Protein AF-A0A8X6LU11-F1 (afdb_monomer_lite)

InterPro domains:
  IPR003406 Glycosyl transferase, family 14 [PF02485] (5-145)
  IPR043538 Xylosyltransferase [PTHR46025] (2-146)

Structure (mmCIF, N/CA/C/O backbone):
data_AF-A0A8X6LU11-F1
#
_entry.id   AF-A0A8X6LU11-F1
#
loop_
_atom_site.group_PDB
_atom_site.id
_atom_site.type_symbol
_atom_site.label_atom_id
_atom_site.label_alt_id
_atom_site.label_comp_id
_atom_site.label_asym_id
_atom_site.label_entity_id
_atom_site.label_seq_id
_atom_site.pdbx_PDB_ins_code
_atom_site.Cartn_x
_atom_site.Cartn_y
_atom_site.Cartn_z
_atom_site.occupancy
_atom_site.B_iso_or_equiv
_atom_site.auth_seq_id
_atom_site.auth_comp_id
_atom_site.auth_asym_id
_atom_site.auth_atom_id
_atom_site.pdbx_PDB_model_num
ATOM 1 N N . GLY A 1 1 ? -22.392 -18.968 15.075 1.00 89.00 1 GLY A N 1
ATOM 2 C CA . GLY A 1 1 ? -21.459 -18.798 13.946 1.00 89.00 1 GLY A CA 1
ATOM 3 C C . GLY A 1 1 ? -21.947 -19.517 12.700 1.00 89.00 1 GLY A C 1
ATOM 4 O O . GLY A 1 1 ? -23.020 -19.212 12.202 1.00 89.00 1 GLY A O 1
ATOM 5 N N . PHE A 1 2 ? -21.186 -20.491 12.192 1.00 94.75 2 PHE A N 1
ATOM 6 C CA . PHE A 1 2 ? -21.523 -21.185 10.939 1.00 94.75 2 PHE A CA 1
ATOM 7 C C . PHE A 1 2 ? -22.876 -21.914 10.957 1.00 94.75 2 PHE A C 1
ATOM 9 O O . PHE A 1 2 ? -23.578 -21.910 9.951 1.00 94.75 2 PHE A O 1
ATOM 16 N N . GLU A 1 3 ? -23.263 -22.514 12.086 1.00 95.19 3 GLU A N 1
ATOM 17 C CA . GLU A 1 3 ? -24.554 -23.204 12.217 1.00 95.19 3 GLU A CA 1
ATOM 18 C C . GLU A 1 3 ? -25.730 -22.235 12.067 1.00 95.19 3 GLU A C 1
ATOM 20 O O . GLU A 1 3 ? -26.660 -22.491 11.309 1.00 95.19 3 GLU A O 1
ATOM 25 N N . GLU A 1 4 ? -25.641 -21.070 12.708 1.00 94.62 4 GLU A N 1
ATOM 26 C CA . GLU A 1 4 ? -26.616 -19.992 12.544 1.00 94.62 4 GLU A CA 1
ATOM 27 C C . GLU A 1 4 ? -26.661 -19.519 11.090 1.00 94.62 4 GLU A C 1
ATOM 29 O O . GLU A 1 4 ? -27.741 -19.433 10.515 1.00 94.62 4 GLU A O 1
ATOM 34 N N . LEU A 1 5 ? -25.503 -19.293 10.454 1.00 94.94 5 LEU A N 1
ATOM 35 C CA . LEU A 1 5 ? -25.444 -18.897 9.043 1.00 94.94 5 LEU A CA 1
ATOM 36 C C . LEU A 1 5 ? -26.115 -19.923 8.126 1.00 94.94 5 LEU A C 1
ATOM 38 O O . LEU A 1 5 ? -26.804 -19.530 7.191 1.00 94.94 5 LEU A O 1
ATOM 42 N N . LEU A 1 6 ? -25.965 -21.226 8.374 1.00 95.50 6 LEU A N 1
ATOM 43 C CA . LEU A 1 6 ? -26.664 -22.249 7.587 1.00 95.50 6 LEU A CA 1
ATOM 44 C C . LEU A 1 6 ? -28.190 -22.166 7.730 1.00 95.50 6 LEU A C 1
ATOM 46 O O . LEU A 1 6 ? -28.897 -22.498 6.777 1.00 95.50 6 LEU A O 1
ATOM 50 N N . ASN A 1 7 ? -28.687 -21.690 8.873 1.00 94.81 7 ASN A N 1
ATOM 51 C CA . ASN A 1 7 ? -30.111 -21.445 9.101 1.00 94.81 7 ASN A CA 1
ATOM 52 C C . ASN A 1 7 ? -30.591 -20.121 8.473 1.00 94.81 7 ASN A C 1
ATOM 54 O O . ASN A 1 7 ? -31.787 -19.961 8.225 1.00 94.81 7 ASN A O 1
ATOM 58 N N . PHE A 1 8 ? -29.681 -19.190 8.165 1.00 89.56 8 PHE A N 1
ATOM 59 C CA . PHE A 1 8 ? -29.991 -17.904 7.542 1.00 89.56 8 PHE A CA 1
ATOM 60 C C . PHE A 1 8 ? -29.819 -17.929 6.017 1.00 89.56 8 PHE A C 1
ATOM 62 O O . PHE A 1 8 ? -28.718 -17.802 5.481 1.00 89.56 8 PHE A O 1
ATOM 69 N N . GLY A 1 9 ? -30.947 -18.014 5.309 1.00 86.19 9 GLY A N 1
ATOM 70 C CA . GLY A 1 9 ? -31.047 -17.709 3.879 1.00 86.19 9 GLY A CA 1
ATOM 71 C C . GLY A 1 9 ? -30.115 -18.511 2.963 1.00 86.19 9 GLY A C 1
ATOM 72 O O . GLY A 1 9 ? -29.613 -19.585 3.308 1.00 86.19 9 GLY A O 1
ATOM 73 N N . PHE A 1 10 ? -29.906 -17.969 1.761 1.00 90.00 10 PHE A N 1
ATOM 74 C CA . PHE A 1 10 ? -29.027 -18.528 0.738 1.00 90.00 10 PHE A CA 1
ATOM 75 C C . PHE A 1 10 ? -27.770 -17.668 0.612 1.00 90.00 10 PHE A C 1
ATOM 77 O O . PHE A 1 10 ? -27.858 -16.463 0.393 1.00 90.00 10 PHE A O 1
ATOM 84 N N . TRP A 1 11 ? -26.610 -18.302 0.738 1.00 95.12 11 TRP A N 1
ATOM 85 C CA . TRP A 1 11 ? -25.298 -17.699 0.521 1.00 95.12 11 TRP A CA 1
ATOM 86 C C . TRP A 1 11 ? -24.379 -18.736 -0.121 1.00 95.12 11 TRP A C 1
ATOM 88 O O . TRP A 1 11 ? -24.554 -19.934 0.101 1.00 95.12 11 TRP A O 1
ATOM 98 N N . ASP A 1 12 ? -23.424 -18.275 -0.925 1.00 96.00 12 ASP A N 1
ATOM 99 C CA . ASP A 1 12 ? -22.494 -19.150 -1.648 1.00 96.00 12 ASP A CA 1
ATOM 100 C C . ASP A 1 12 ? -21.209 -19.394 -0.845 1.00 96.00 12 ASP A C 1
ATOM 102 O O . ASP A 1 12 ? -20.738 -20.526 -0.729 1.00 96.00 12 ASP A O 1
ATOM 106 N N . PHE A 1 13 ? -20.680 -18.330 -0.239 1.00 96.38 13 PHE A N 1
ATOM 107 C CA . PHE A 1 13 ? -19.432 -18.342 0.513 1.00 96.38 13 PHE A CA 1
ATOM 108 C C . PHE A 1 13 ? -19.611 -17.723 1.893 1.00 96.38 13 PHE A C 1
ATOM 110 O O . PHE A 1 13 ? -20.416 -16.808 2.073 1.00 96.38 13 PHE A O 1
ATOM 117 N N . VAL A 1 14 ? -18.800 -18.178 2.843 1.00 95.94 14 VAL A N 1
ATOM 118 C CA . VAL A 1 14 ? -18.556 -17.470 4.099 1.00 95.94 14 VAL A CA 1
ATOM 119 C C . VAL A 1 14 ? -17.088 -17.071 4.177 1.00 95.94 14 VAL A C 1
ATOM 121 O O . VAL A 1 14 ? -16.204 -17.865 3.852 1.00 95.94 14 VAL A O 1
ATOM 124 N N . ILE A 1 15 ? -16.845 -15.832 4.593 1.00 94.62 15 ILE A N 1
ATOM 125 C CA . ILE A 1 15 ? -15.513 -15.259 4.786 1.00 94.62 15 ILE A CA 1
ATOM 126 C C . ILE A 1 15 ? -15.421 -14.864 6.252 1.00 94.62 15 ILE A C 1
ATOM 128 O O . ILE A 1 15 ? -16.291 -14.145 6.747 1.00 94.62 15 ILE A O 1
ATOM 132 N N . ASN A 1 16 ? -14.407 -15.350 6.959 1.00 90.88 16 ASN A N 1
ATOM 133 C CA . ASN A 1 16 ? -14.152 -14.909 8.323 1.00 90.88 16 ASN A CA 1
ATOM 134 C C . ASN A 1 16 ? -13.209 -13.703 8.317 1.00 90.88 16 ASN A C 1
ATOM 136 O O . ASN A 1 16 ? -12.145 -13.747 7.709 1.00 90.88 16 ASN A O 1
ATOM 140 N N . LEU A 1 17 ? -13.622 -12.638 9.001 1.00 90.94 17 LEU A N 1
ATOM 141 C CA . LEU A 1 17 ? -12.890 -11.382 9.126 1.00 90.94 17 LEU A CA 1
ATOM 142 C C . LEU A 1 17 ? -12.723 -11.036 10.608 1.00 90.94 17 LEU A C 1
ATOM 144 O O . LEU A 1 17 ? -13.555 -11.416 11.437 1.00 90.94 17 LEU A O 1
ATOM 148 N N . TYR A 1 18 ? -11.664 -10.306 10.921 1.00 85.44 18 TYR A N 1
ATOM 149 C CA . TYR A 1 18 ? -11.381 -9.730 12.230 1.00 85.44 18 TYR A CA 1
ATOM 150 C C . TYR A 1 18 ? -11.733 -8.240 12.261 1.00 85.44 18 TYR A C 1
ATOM 152 O O . TYR A 1 18 ? -11.898 -7.600 11.228 1.00 85.44 18 TYR A O 1
ATOM 160 N N . GLU A 1 19 ? -11.826 -7.666 13.461 1.00 81.06 19 GLU A N 1
ATOM 161 C CA . GLU A 1 19 ? -12.145 -6.242 13.650 1.00 81.06 19 GLU A CA 1
ATOM 162 C C . GLU A 1 19 ? -11.127 -5.304 12.979 1.00 81.06 19 GLU A C 1
ATOM 164 O O . GLU A 1 19 ? -11.465 -4.201 12.562 1.00 81.06 19 GLU A O 1
ATOM 169 N N . ASN A 1 20 ? -9.883 -5.757 12.840 1.00 81.19 20 ASN A N 1
ATOM 170 C CA . ASN A 1 20 ? -8.797 -5.019 12.205 1.00 81.19 20 ASN A CA 1
ATOM 171 C C . ASN A 1 20 ? -8.622 -5.330 10.708 1.00 81.19 20 ASN A C 1
ATOM 173 O O . ASN A 1 20 ? -7.675 -4.825 10.102 1.00 81.19 20 ASN A O 1
ATOM 177 N N . ASP A 1 21 ? -9.494 -6.143 10.105 1.00 84.12 21 ASP A N 1
ATOM 178 C CA . ASP A 1 21 ? -9.466 -6.380 8.664 1.00 84.12 21 ASP A CA 1
ATOM 179 C C . ASP A 1 21 ? -10.113 -5.217 7.905 1.00 84.12 21 ASP A C 1
ATOM 181 O O . ASP A 1 21 ? -11.215 -4.768 8.223 1.00 84.12 21 ASP A O 1
ATOM 185 N N . ILE A 1 22 ? -9.433 -4.746 6.856 1.00 83.44 22 ILE A N 1
ATOM 186 C CA . ILE A 1 22 ? -9.892 -3.632 6.020 1.00 83.44 22 ILE A CA 1
ATOM 187 C C . ILE A 1 22 ? -10.120 -4.135 4.588 1.00 83.44 22 ILE A C 1
ATOM 189 O O . ILE A 1 22 ? -9.207 -4.722 3.993 1.00 83.44 22 ILE A O 1
ATOM 193 N N . PRO A 1 23 ? -11.302 -3.896 3.988 1.00 83.19 23 PRO A N 1
ATOM 194 C CA . PRO A 1 23 ? -11.546 -4.268 2.603 1.00 83.19 23 PRO A CA 1
ATOM 195 C C . PRO A 1 23 ? -10.667 -3.435 1.658 1.00 83.19 23 PRO A C 1
ATOM 197 O O . PRO A 1 23 ? -10.758 -2.212 1.611 1.00 83.19 23 PRO A O 1
ATOM 200 N N . LEU A 1 24 ? -9.831 -4.108 0.861 1.00 81.06 24 LEU A N 1
ATOM 201 C CA . LEU A 1 24 ? -9.009 -3.474 -0.186 1.00 81.06 24 LEU A CA 1
ATOM 202 C C . LEU A 1 24 ? -9.736 -3.366 -1.539 1.00 81.06 24 LEU A C 1
ATOM 204 O O . LEU A 1 24 ? -9.241 -2.740 -2.478 1.00 81.06 24 LEU A O 1
ATOM 208 N N . ARG A 1 25 ? -10.887 -4.031 -1.661 1.00 79.88 25 ARG A N 1
ATOM 209 C CA . ARG A 1 25 ? -11.765 -4.069 -2.836 1.00 79.88 25 ARG A CA 1
ATOM 210 C C . ARG A 1 25 ? -13.207 -3.914 -2.367 1.00 79.88 25 ARG A C 1
ATOM 212 O O . ARG A 1 25 ? -13.517 -4.261 -1.228 1.00 79.88 25 ARG A O 1
ATOM 219 N N . ASN A 1 26 ? -14.073 -3.400 -3.235 1.00 84.88 26 ASN A N 1
ATOM 220 C CA . ASN A 1 26 ? -15.500 -3.331 -2.933 1.00 84.88 26 ASN A CA 1
ATOM 221 C C . ASN A 1 26 ? -16.138 -4.736 -2.980 1.00 84.88 26 ASN A C 1
ATOM 223 O O . ASN A 1 26 ? -15.529 -5.714 -3.427 1.00 84.88 26 ASN A O 1
ATOM 227 N N . VAL A 1 27 ? -17.374 -4.827 -2.493 1.00 86.94 27 VAL A N 1
ATOM 228 C CA . VAL A 1 27 ? -18.103 -6.098 -2.392 1.00 86.94 27 VAL A CA 1
ATOM 229 C C . VAL A 1 27 ? -18.435 -6.677 -3.772 1.00 86.94 27 VAL A C 1
ATOM 231 O O . VAL A 1 27 ? -18.373 -7.893 -3.940 1.00 86.94 27 VAL A O 1
ATOM 234 N N . ASP A 1 28 ? -18.717 -5.838 -4.770 1.00 86.56 28 ASP A N 1
ATOM 235 C CA . ASP A 1 28 ? -19.058 -6.288 -6.126 1.00 86.56 28 ASP A CA 1
ATOM 236 C C . ASP A 1 28 ? -17.868 -6.945 -6.837 1.00 86.56 28 ASP A C 1
ATOM 238 O O . ASP A 1 28 ? -18.010 -8.024 -7.412 1.00 86.56 28 ASP A O 1
ATOM 242 N N . ASP A 1 29 ? -16.677 -6.347 -6.744 1.00 79.88 29 ASP A N 1
ATOM 243 C CA . ASP A 1 29 ? -15.425 -6.897 -7.271 1.00 79.88 29 ASP A CA 1
ATOM 244 C C . ASP A 1 29 ? -15.144 -8.266 -6.641 1.00 79.88 29 ASP A C 1
ATOM 246 O O . ASP A 1 29 ? -14.783 -9.219 -7.336 1.00 79.88 29 ASP A O 1
ATOM 250 N N . LEU A 1 30 ? -15.344 -8.379 -5.323 1.00 89.31 30 LEU A N 1
ATOM 251 C CA . LEU A 1 30 ? -15.177 -9.632 -4.593 1.00 89.31 30 LEU A CA 1
ATOM 252 C C . LEU A 1 30 ? -16.198 -10.686 -5.045 1.00 89.31 30 LEU A C 1
ATOM 254 O O . LEU A 1 30 ? -15.830 -11.834 -5.299 1.00 89.31 30 LEU A O 1
ATOM 258 N N . ALA A 1 31 ? -17.466 -10.304 -5.197 1.00 89.88 31 ALA A N 1
ATOM 259 C CA . ALA A 1 31 ? -18.522 -11.199 -5.658 1.00 89.88 31 ALA A CA 1
ATOM 260 C C . ALA A 1 31 ? -18.258 -11.700 -7.087 1.00 89.88 31 ALA A C 1
ATOM 262 O O . ALA A 1 31 ? -18.361 -12.902 -7.352 1.00 89.88 31 ALA A O 1
ATOM 263 N N . ILE A 1 32 ? -17.861 -10.809 -8.000 1.00 88.00 32 ILE A N 1
ATOM 264 C CA . ILE A 1 32 ? -1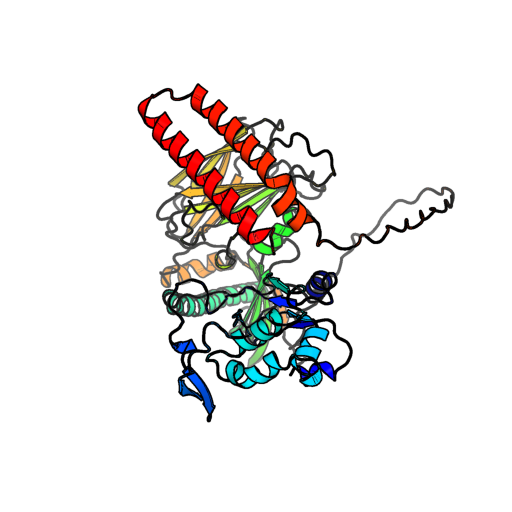7.483 -11.156 -9.377 1.00 88.00 32 ILE A CA 1
ATOM 265 C C . ILE A 1 32 ? -16.284 -12.108 -9.374 1.00 88.00 32 ILE A C 1
ATOM 267 O O . ILE A 1 32 ? -16.303 -13.103 -10.099 1.00 88.00 32 ILE A O 1
ATOM 271 N N . ALA A 1 33 ? -15.273 -11.845 -8.542 1.00 87.44 33 ALA A N 1
ATOM 272 C CA . ALA A 1 33 ? -14.078 -12.679 -8.452 1.00 87.44 33 ALA A CA 1
ATOM 273 C C . ALA A 1 33 ? -14.377 -14.095 -7.935 1.00 87.44 33 ALA A C 1
ATOM 275 O O . ALA A 1 33 ? -13.801 -15.058 -8.439 1.00 87.44 33 ALA A O 1
ATOM 276 N N . LEU A 1 34 ? -15.284 -14.239 -6.963 1.00 93.81 34 LEU A N 1
ATOM 277 C CA . LEU A 1 34 ? -15.621 -15.534 -6.358 1.00 93.81 34 LEU A CA 1
ATOM 278 C C . LEU A 1 34 ? -16.678 -16.325 -7.145 1.00 93.81 34 LEU A C 1
ATOM 280 O O . LEU A 1 34 ? -16.704 -17.553 -7.072 1.00 93.81 34 LEU A O 1
ATOM 284 N N . THR A 1 35 ? -17.530 -15.658 -7.930 1.00 93.75 35 THR A N 1
ATOM 285 C CA . THR A 1 35 ? -18.644 -16.292 -8.664 1.00 93.75 35 THR A CA 1
ATOM 286 C C . THR A 1 35 ? -18.236 -17.509 -9.517 1.00 93.75 35 THR A C 1
ATOM 288 O O . THR A 1 35 ? -18.940 -18.523 -9.451 1.00 93.75 35 THR A O 1
ATOM 291 N N . PRO A 1 36 ? -17.127 -17.490 -10.287 1.00 95.50 36 PRO A N 1
ATOM 292 C CA . PRO A 1 36 ? -16.697 -18.643 -11.084 1.00 95.50 36 PRO A CA 1
ATOM 293 C C . PRO A 1 36 ? -16.291 -19.867 -10.254 1.00 95.50 36 PRO A C 1
ATOM 295 O O . PRO A 1 36 ? -16.217 -20.968 -10.792 1.00 95.50 36 PRO A O 1
ATOM 298 N N . TYR A 1 37 ? -16.034 -19.680 -8.959 1.00 95.56 37 TYR A N 1
ATOM 299 C CA . TYR A 1 37 ? -15.479 -20.690 -8.062 1.00 95.56 37 TYR A CA 1
ATOM 300 C C . TYR A 1 37 ? -16.489 -21.201 -7.030 1.00 95.56 37 TYR A C 1
ATOM 302 O O . TYR A 1 37 ? -16.102 -21.809 -6.032 1.00 95.56 37 TYR A O 1
ATOM 310 N N . ARG A 1 38 ? -17.792 -20.968 -7.239 1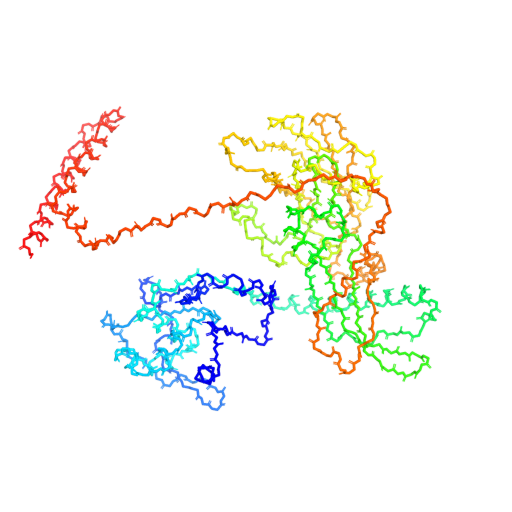.00 96.25 38 ARG A N 1
ATOM 311 C CA . ARG A 1 38 ? -18.851 -21.544 -6.392 1.00 96.25 38 ARG A CA 1
ATOM 312 C C . ARG A 1 38 ? -18.659 -23.054 -6.245 1.00 96.25 38 ARG A C 1
ATOM 314 O O . ARG A 1 38 ? -18.433 -23.747 -7.235 1.00 96.25 38 ARG A O 1
ATOM 321 N N . GLY A 1 39 ? -18.772 -23.567 -5.021 1.00 95.62 39 GLY A N 1
ATOM 322 C CA . GLY A 1 39 ? -18.432 -24.958 -4.715 1.00 95.62 39 GLY A CA 1
ATOM 323 C C . GLY A 1 39 ? -16.981 -25.178 -4.283 1.00 95.62 39 GLY A C 1
ATOM 324 O O . GLY A 1 39 ? -16.638 -26.312 -3.963 1.00 95.62 39 GLY A O 1
ATOM 325 N N . SER A 1 40 ? -16.142 -24.137 -4.270 1.00 97.31 40 SER A N 1
ATOM 326 C CA . SER A 1 40 ? -14.725 -24.224 -3.892 1.00 97.31 40 SER A CA 1
ATOM 327 C C . SER A 1 40 ? -14.422 -23.437 -2.620 1.00 97.31 40 SER A C 1
ATOM 329 O O . SER A 1 40 ? -15.083 -22.448 -2.315 1.00 97.31 40 SER A O 1
ATOM 331 N N . SER A 1 41 ? -13.402 -23.863 -1.879 1.00 97.12 41 SER A N 1
ATOM 332 C CA . SER A 1 41 ? -12.887 -23.146 -0.704 1.00 97.12 41 SER A CA 1
ATOM 333 C C . SER A 1 41 ? -11.496 -22.582 -0.981 1.00 97.12 41 SER A C 1
ATOM 335 O O . SER A 1 41 ? -10.762 -23.097 -1.822 1.00 97.12 41 SER A O 1
ATOM 337 N N . PHE A 1 42 ? -11.118 -21.532 -0.262 1.00 96.00 42 PHE A N 1
ATOM 338 C CA . PHE A 1 42 ? -9.855 -20.829 -0.427 1.00 96.00 42 PHE A CA 1
ATOM 339 C C . PHE A 1 42 ? -9.115 -20.761 0.902 1.00 96.00 42 PHE A C 1
ATOM 341 O O . PHE A 1 42 ? -9.659 -20.296 1.907 1.00 96.00 42 PHE A O 1
ATOM 348 N N . LEU A 1 43 ? -7.857 -21.189 0.877 1.00 93.88 43 LEU A N 1
ATOM 349 C CA . LEU A 1 43 ? -6.901 -21.020 1.965 1.00 93.88 43 LEU A CA 1
ATOM 350 C C . LEU A 1 43 ? -5.734 -20.175 1.455 1.00 93.88 43 LEU A C 1
ATOM 352 O O . LEU A 1 43 ? -5.312 -20.313 0.309 1.00 93.88 43 LEU A O 1
ATOM 356 N N . SER A 1 44 ? -5.196 -19.298 2.297 1.00 86.94 44 SER A N 1
ATOM 357 C CA . SER A 1 44 ? -4.096 -18.406 1.907 1.00 86.94 44 SER A CA 1
ATOM 358 C C . SER A 1 44 ? -2.770 -19.139 1.723 1.00 86.94 44 SER A C 1
ATOM 360 O O . SER A 1 44 ? -2.040 -18.895 0.765 1.00 86.94 44 SER A O 1
ATOM 362 N N . SER A 1 45 ? -2.467 -20.059 2.632 1.00 87.19 45 SER A N 1
ATOM 363 C CA . SER A 1 45 ? -1.361 -21.004 2.529 1.00 87.19 45 SER A CA 1
ATOM 364 C C . SER A 1 45 ? -1.700 -22.272 3.305 1.00 87.19 45 SER A C 1
ATOM 366 O O . SER A 1 45 ? -2.667 -22.303 4.066 1.00 87.19 45 SER A O 1
ATOM 368 N N . LEU A 1 46 ? -0.928 -23.333 3.085 1.00 87.12 46 LEU A N 1
ATOM 369 C CA . LEU A 1 46 ? -1.133 -24.612 3.748 1.00 87.12 46 LEU A CA 1
ATOM 370 C C . LEU A 1 46 ? 0.212 -25.187 4.181 1.00 87.12 46 LEU A C 1
ATOM 372 O O . LEU A 1 46 ? 1.115 -25.350 3.362 1.00 87.12 46 LEU A O 1
ATOM 376 N N . GLN A 1 47 ? 0.329 -25.511 5.462 1.00 84.19 47 GLN A N 1
ATOM 377 C CA . GLN A 1 47 ? 1.497 -26.147 6.057 1.00 84.19 47 GLN A CA 1
ATOM 378 C C . GLN A 1 47 ? 1.096 -27.516 6.602 1.00 84.19 47 GLN A C 1
ATOM 380 O O . GLN A 1 47 ? 0.118 -27.642 7.337 1.00 84.19 47 GLN A O 1
ATOM 385 N N . LEU A 1 48 ? 1.841 -28.556 6.234 1.00 80.75 48 LEU A N 1
ATOM 386 C CA . LEU A 1 48 ? 1.668 -29.898 6.785 1.00 80.75 48 LEU A CA 1
ATOM 387 C C . LEU A 1 48 ? 2.514 -30.011 8.058 1.00 80.75 48 LEU A C 1
ATOM 389 O O . LEU A 1 48 ? 3.716 -29.769 8.009 1.00 80.75 48 LEU A O 1
ATOM 393 N N . SER A 1 49 ? 1.916 -30.375 9.193 1.00 66.19 49 SER A N 1
ATOM 394 C CA . SER A 1 49 ? 2.609 -30.268 10.488 1.00 66.19 49 SER A CA 1
ATOM 395 C C . SER A 1 49 ? 3.613 -31.388 10.801 1.00 66.19 49 SER A C 1
ATOM 397 O O . SER A 1 49 ? 4.315 -31.288 11.804 1.00 66.19 49 SER A O 1
ATOM 399 N N . VAL A 1 50 ? 3.703 -32.460 9.996 1.00 62.09 50 VAL A N 1
ATOM 400 C CA . VAL A 1 50 ? 4.422 -33.686 10.416 1.00 62.09 50 VAL A CA 1
ATOM 401 C C . VAL A 1 50 ? 5.522 -34.196 9.471 1.00 62.09 50 VAL A C 1
ATOM 403 O O . VAL A 1 50 ? 6.349 -34.971 9.939 1.00 62.09 50 VAL A O 1
ATOM 406 N N . ASP A 1 51 ? 5.632 -33.778 8.207 1.00 49.72 51 ASP A N 1
ATOM 407 C CA . ASP A 1 51 ? 6.290 -34.666 7.219 1.00 49.72 51 ASP A CA 1
ATOM 408 C C . ASP A 1 51 ? 7.637 -34.228 6.625 1.00 49.72 51 ASP A C 1
ATOM 410 O O . ASP A 1 51 ? 8.079 -34.834 5.658 1.00 49.72 51 ASP A O 1
ATOM 414 N N . ASP A 1 52 ? 8.329 -33.231 7.186 1.00 45.59 52 ASP A N 1
ATOM 415 C CA . ASP A 1 52 ? 9.511 -32.680 6.499 1.00 45.59 52 ASP A CA 1
ATOM 416 C C . ASP A 1 52 ? 10.767 -32.569 7.366 1.00 45.59 52 ASP A C 1
ATOM 418 O O . ASP A 1 52 ? 11.427 -31.538 7.355 1.00 45.59 52 ASP A O 1
ATOM 422 N N . GLY A 1 53 ? 11.081 -33.594 8.178 1.00 51.50 53 GLY A N 1
ATOM 423 C CA . GLY A 1 53 ? 12.367 -33.747 8.902 1.00 51.50 53 GLY A CA 1
ATOM 424 C C . GLY A 1 53 ? 12.767 -32.608 9.863 1.00 51.50 53 GLY A C 1
ATOM 425 O O . GLY A 1 53 ? 13.768 -32.699 10.573 1.00 51.50 53 GLY A O 1
ATOM 426 N N . ASN A 1 54 ? 11.972 -31.547 9.900 1.00 48.62 54 ASN A N 1
ATOM 427 C CA . ASN A 1 54 ? 12.146 -30.317 10.628 1.00 48.62 54 ASN A CA 1
ATOM 428 C C . ASN A 1 54 ? 11.387 -30.439 11.940 1.00 48.62 54 ASN A C 1
ATOM 430 O O . ASN A 1 54 ? 10.293 -31.001 12.008 1.00 48.62 54 ASN A O 1
ATOM 434 N N . LYS A 1 55 ? 12.028 -29.939 12.997 1.00 54.53 55 LYS A N 1
ATOM 435 C CA . LYS A 1 55 ? 11.564 -29.970 14.384 1.00 54.53 55 LYS A CA 1
ATOM 436 C C . LYS A 1 55 ? 10.056 -29.712 14.455 1.00 54.53 55 LYS A C 1
ATOM 438 O O . LYS A 1 55 ? 9.615 -28.610 14.136 1.00 54.53 55 LYS A O 1
ATOM 443 N N . LYS A 1 56 ? 9.293 -30.719 14.902 1.00 59.94 56 LYS A N 1
ATOM 444 C CA . LYS A 1 56 ? 7.904 -30.532 15.339 1.00 59.94 56 LYS A CA 1
ATOM 445 C C . LYS A 1 56 ? 7.862 -29.322 16.265 1.00 59.94 56 LYS A C 1
ATOM 447 O O . LYS A 1 56 ? 8.754 -29.171 17.106 1.00 59.94 56 LYS A O 1
ATOM 452 N N . SER A 1 57 ? 6.855 -28.465 16.108 1.00 61.28 57 SER A N 1
ATOM 453 C CA . SER A 1 57 ? 6.661 -27.398 17.082 1.00 61.28 57 SER A CA 1
ATOM 454 C C . SER A 1 57 ? 6.493 -28.061 18.451 1.00 61.28 57 SER A C 1
ATOM 456 O O . SER A 1 57 ? 5.656 -28.957 18.576 1.00 61.28 57 SER A O 1
ATOM 458 N N . PRO A 1 58 ? 7.253 -27.659 19.485 1.00 62.84 58 PRO A N 1
ATOM 459 C CA . PRO A 1 58 ? 7.116 -28.246 20.816 1.00 62.84 58 PRO A CA 1
ATOM 460 C C . PRO A 1 58 ? 5.696 -28.076 21.377 1.00 62.84 58 PRO A C 1
ATOM 462 O O . PRO A 1 58 ? 5.307 -28.795 22.288 1.00 62.84 58 PRO A O 1
ATOM 465 N N . LEU A 1 59 ? 4.901 -27.152 20.826 1.00 61.69 59 LEU A N 1
ATOM 466 C CA . LEU A 1 59 ? 3.501 -26.953 21.195 1.00 61.69 59 LEU A CA 1
ATOM 467 C C . LEU A 1 59 ? 2.580 -28.072 20.684 1.00 61.69 59 LEU A C 1
ATOM 469 O O . LEU A 1 59 ? 1.568 -28.351 21.320 1.00 61.69 59 LEU A O 1
ATOM 473 N N . ASP A 1 60 ? 2.942 -28.769 19.60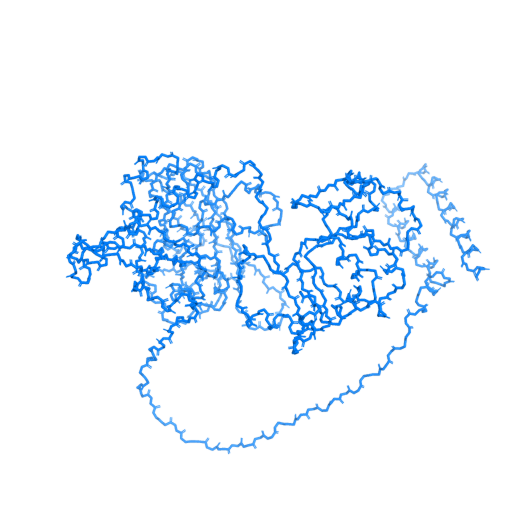6 1.00 73.06 60 ASP A N 1
ATOM 474 C CA . ASP A 1 60 ? 2.095 -29.806 18.996 1.00 73.06 60 ASP A CA 1
ATOM 475 C C . ASP A 1 60 ? 2.044 -31.095 19.841 1.00 73.06 60 ASP A C 1
ATOM 477 O O . ASP A 1 60 ? 1.204 -31.967 19.616 1.00 73.06 60 ASP A O 1
ATOM 481 N N . GLU A 1 61 ? 2.919 -31.206 20.844 1.00 79.25 61 GLU A N 1
ATOM 482 C CA . GLU A 1 61 ? 2.991 -32.324 21.790 1.00 79.25 61 GLU A CA 1
ATOM 483 C C . GLU A 1 61 ? 2.065 -32.152 22.999 1.00 79.25 61 GLU A C 1
ATOM 485 O O . GLU A 1 61 ? 1.998 -33.040 23.851 1.00 79.25 61 GLU A O 1
ATOM 490 N N . PHE A 1 62 ? 1.345 -31.032 23.106 1.00 86.00 62 PHE A N 1
ATOM 491 C CA . PHE A 1 62 ? 0.547 -30.710 24.285 1.00 86.00 62 PHE A CA 1
ATOM 492 C C . PHE A 1 62 ? -0.947 -30.587 23.987 1.00 86.00 62 PHE A C 1
ATOM 494 O O . PHE A 1 62 ? -1.375 -30.244 22.886 1.00 86.00 62 PHE A O 1
ATOM 501 N N . VAL A 1 63 ? -1.742 -30.921 25.001 1.00 89.62 63 VAL A N 1
ATOM 502 C CA . VAL A 1 63 ? -3.191 -30.719 25.041 1.00 89.62 63 VAL A CA 1
ATOM 503 C C . VAL A 1 63 ? -3.445 -29.391 25.734 1.00 89.62 63 VAL A C 1
ATOM 505 O O . VAL A 1 63 ? -2.949 -29.172 26.847 1.00 89.62 63 VAL A O 1
ATOM 508 N N . PHE A 1 64 ? -4.234 -28.535 25.093 1.00 92.06 64 PHE A N 1
ATOM 509 C CA . PHE A 1 64 ? -4.627 -27.239 25.628 1.00 92.06 64 PHE A CA 1
ATOM 510 C C . PHE A 1 64 ? -6.109 -27.225 26.007 1.00 92.06 64 PHE A C 1
ATOM 512 O O . PHE A 1 64 ? -6.928 -27.888 25.372 1.00 92.06 64 PHE A O 1
ATOM 519 N N . SER A 1 65 ? -6.443 -26.481 27.060 1.00 92.00 65 SER A N 1
ATOM 520 C CA . SER A 1 65 ? -7.817 -26.247 27.509 1.00 92.00 65 SER A CA 1
ATOM 521 C C . SER A 1 65 ? -8.002 -24.778 27.872 1.00 92.00 65 SER A C 1
ATOM 523 O O . SER A 1 65 ? -7.159 -24.208 28.567 1.00 92.00 65 SER A O 1
ATOM 525 N N . ALA A 1 66 ? -9.094 -24.171 27.409 1.00 89.44 66 ALA A N 1
ATOM 526 C CA . ALA A 1 66 ? -9.439 -22.792 27.729 1.00 89.44 66 ALA A CA 1
ATOM 527 C C . ALA A 1 66 ? -10.351 -22.735 28.967 1.00 89.44 66 ALA A C 1
ATOM 529 O O . ALA A 1 66 ? -11.417 -23.347 28.977 1.00 89.44 66 ALA A O 1
ATOM 530 N N . CYS A 1 67 ? -9.943 -22.002 30.004 1.00 90.62 67 CYS A N 1
ATOM 531 C CA . CYS A 1 67 ? -10.717 -21.773 31.228 1.00 90.62 67 CYS A CA 1
ATOM 532 C C . CYS A 1 67 ? -10.420 -20.366 31.761 1.00 90.62 67 CYS A C 1
ATOM 534 O O . CYS A 1 67 ? -9.296 -19.893 31.628 1.00 90.62 67 CYS A O 1
ATOM 536 N N . ASP A 1 68 ? -11.415 -19.679 32.327 1.00 90.19 68 ASP A N 1
ATOM 537 C CA . ASP A 1 68 ? -11.261 -18.353 32.958 1.00 90.19 68 ASP A CA 1
ATOM 538 C C . ASP A 1 68 ? -10.554 -17.289 32.092 1.00 90.19 68 ASP A C 1
ATOM 540 O O . ASP A 1 68 ? -9.859 -16.410 32.595 1.00 90.19 68 ASP A O 1
ATOM 544 N N . GLY A 1 69 ? -10.721 -17.368 30.767 1.00 84.69 69 GLY A N 1
ATOM 545 C CA . GLY A 1 69 ? -10.088 -16.449 29.813 1.00 84.69 69 GLY A CA 1
ATOM 546 C C . GLY A 1 69 ? -8.621 -16.758 29.487 1.00 84.69 69 GLY A C 1
ATOM 547 O O . GLY A 1 69 ? -7.994 -16.001 28.751 1.00 84.69 69 GLY A O 1
ATOM 548 N N . PHE A 1 70 ? -8.076 -17.872 29.978 1.00 85.31 70 PHE A N 1
ATOM 549 C CA . PHE A 1 70 ? -6.715 -18.329 29.698 1.00 85.31 70 PHE A CA 1
ATOM 550 C C . PHE A 1 70 ? -6.716 -19.677 28.977 1.00 85.31 70 PHE A C 1
ATOM 552 O O . PHE A 1 70 ? -7.641 -20.476 29.116 1.00 85.31 70 PHE A O 1
ATOM 559 N N . VAL A 1 71 ? -5.644 -19.953 28.231 1.00 85.50 71 VAL A N 1
ATOM 560 C CA . VAL A 1 71 ? -5.399 -21.250 27.589 1.00 85.50 71 VAL A CA 1
ATOM 561 C C . VAL A 1 71 ? -4.283 -21.963 28.345 1.00 85.50 71 VAL A C 1
ATOM 563 O O . VAL A 1 71 ? -3.133 -21.526 28.345 1.00 85.50 71 VAL A O 1
ATOM 566 N N . TYR A 1 72 ? -4.622 -23.068 29.002 1.00 88.31 72 TYR A N 1
ATOM 567 C CA . TYR A 1 72 ? -3.704 -23.847 29.822 1.00 88.31 72 TYR A CA 1
ATOM 568 C C . TYR A 1 72 ? -3.226 -25.083 29.080 1.00 88.31 72 TYR A C 1
ATOM 570 O O . TYR A 1 72 ? -4.017 -25.825 28.500 1.00 88.31 72 TYR A O 1
ATOM 578 N N . LYS A 1 73 ? -1.929 -25.364 29.183 1.00 92.56 73 LYS A N 1
ATOM 579 C CA . LYS A 1 73 ? -1.389 -26.689 28.887 1.00 92.56 73 LYS A CA 1
ATOM 580 C C . LYS A 1 73 ? -1.812 -27.646 30.003 1.00 92.56 73 LYS A C 1
ATOM 582 O O . LYS A 1 73 ? -1.359 -27.499 31.135 1.00 92.56 73 LYS A O 1
ATOM 587 N N . VAL A 1 74 ? -2.652 -28.626 29.679 1.00 92.56 74 VAL A N 1
ATOM 588 C CA . VAL A 1 74 ? -3.242 -29.550 30.667 1.00 92.56 74 VAL A CA 1
ATOM 589 C C . VAL A 1 74 ? -2.653 -30.957 30.620 1.00 92.56 74 VAL A C 1
ATOM 591 O O . VAL A 1 74 ? -2.672 -31.659 31.626 1.00 92.56 74 VAL A O 1
ATOM 594 N N . SER A 1 75 ? -2.122 -31.386 29.474 1.00 90.06 75 SER A N 1
ATOM 595 C CA . SER A 1 75 ? -1.529 -32.719 29.311 1.00 90.06 75 SER A CA 1
ATOM 596 C C . SER A 1 75 ? -0.568 -32.761 28.119 1.00 90.06 75 SER A C 1
ATOM 598 O O . SER A 1 75 ? -0.415 -31.774 27.395 1.00 90.06 75 SER A O 1
ATOM 600 N N . SER A 1 76 ? 0.082 -33.901 27.899 1.00 85.19 76 SER A N 1
ATOM 601 C CA . SER A 1 76 ? 0.764 -34.224 26.646 1.00 85.19 76 SER A CA 1
ATOM 602 C C . SER A 1 76 ? -0.134 -35.062 25.735 1.00 85.19 76 SER A C 1
ATOM 604 O O . SER A 1 76 ? -0.924 -35.894 26.183 1.00 85.19 76 SER A O 1
ATOM 606 N N . LYS A 1 77 ? -0.018 -34.838 24.428 1.00 79.06 77 LYS A N 1
ATOM 607 C CA . LYS A 1 77 ? -0.610 -35.688 23.399 1.00 79.06 77 LYS A CA 1
ATOM 608 C C . LYS A 1 77 ? 0.275 -36.923 23.283 1.00 79.06 77 LYS A C 1
ATOM 610 O O . LYS A 1 77 ? 1.463 -36.811 22.984 1.00 79.06 77 LYS A O 1
ATOM 615 N N . SER A 1 78 ? -0.284 -38.115 23.504 1.00 68.06 78 SER A N 1
ATOM 616 C CA . SER A 1 78 ? 0.393 -39.336 23.064 1.00 68.06 78 SER A CA 1
ATOM 617 C C . SER A 1 78 ? 0.604 -39.200 21.562 1.00 68.06 78 SER A C 1
ATOM 619 O O . SER A 1 78 ? -0.380 -38.975 20.854 1.00 68.06 78 SER A O 1
ATOM 621 N N . ILE A 1 79 ? 1.858 -39.276 21.101 1.00 59.72 79 ILE A N 1
ATOM 622 C CA . ILE A 1 79 ? 2.214 -39.147 19.684 1.00 59.72 79 ILE A CA 1
ATOM 623 C C . ILE A 1 79 ? 1.222 -39.990 18.893 1.00 59.72 79 ILE A C 1
ATOM 625 O O . ILE A 1 79 ? 1.217 -41.217 19.024 1.00 59.72 79 ILE A O 1
ATOM 629 N N . VAL A 1 80 ? 0.360 -39.337 18.108 1.00 56.59 80 VAL A N 1
ATOM 630 C CA . VAL A 1 80 ? -0.435 -40.060 17.125 1.00 56.59 80 VAL A CA 1
ATOM 631 C C . VAL A 1 80 ? 0.615 -40.668 16.210 1.00 56.5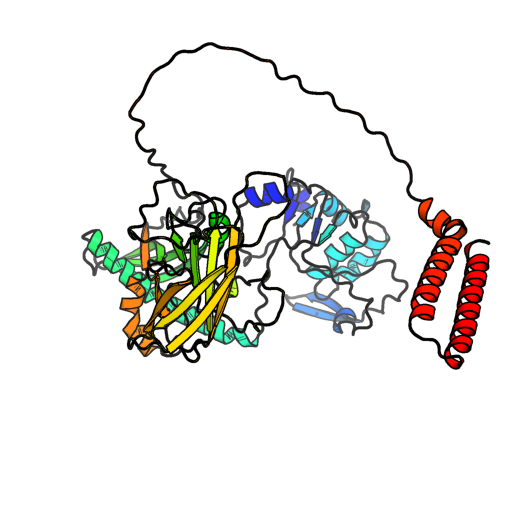9 80 VAL A C 1
ATOM 633 O O . VAL A 1 80 ? 1.359 -39.937 15.553 1.00 56.59 80 VAL A O 1
ATOM 636 N N . SER A 1 81 ? 0.805 -41.985 16.320 1.00 48.19 81 SER A N 1
ATOM 637 C CA . SER A 1 81 ? 1.892 -42.662 15.625 1.00 48.19 81 SER A CA 1
ATOM 638 C C . SER A 1 81 ? 1.757 -42.397 14.128 1.00 48.19 81 SER A C 1
ATOM 640 O O . SER A 1 81 ? 0.682 -42.046 13.642 1.00 48.19 81 SER A O 1
ATOM 642 N N . THR A 1 82 ? 2.839 -42.584 13.385 1.00 51.12 82 THR A N 1
ATOM 643 C CA . THR A 1 82 ? 2.927 -42.476 11.919 1.00 51.12 82 THR A CA 1
ATOM 644 C C . THR A 1 82 ? 1.869 -43.279 11.134 1.00 51.12 82 THR A C 1
ATOM 646 O O . THR A 1 82 ? 1.820 -43.186 9.914 1.00 51.12 82 THR A O 1
ATOM 649 N N . ASN A 1 83 ? 0.981 -44.009 11.819 1.00 54.00 83 ASN A N 1
ATOM 650 C CA . ASN A 1 83 ? -0.218 -44.658 11.293 1.00 54.00 83 ASN A CA 1
ATOM 651 C C . ASN A 1 83 ? -1.513 -43.832 11.488 1.00 54.00 83 ASN A C 1
ATOM 653 O O . ASN A 1 83 ? -2.611 -44.397 11.444 1.00 54.00 83 ASN A O 1
ATOM 657 N N . SER A 1 84 ? -1.429 -42.521 11.746 1.00 63.53 84 SER A N 1
ATOM 658 C CA . SER A 1 84 ? -2.609 -41.664 11.894 1.00 63.53 84 SER A CA 1
ATOM 659 C C . SER A 1 84 ? -3.438 -41.652 10.607 1.00 63.53 84 SER A C 1
ATOM 661 O O . SER A 1 84 ? -2.937 -41.371 9.520 1.00 63.53 84 SER A O 1
ATOM 663 N N . LYS A 1 85 ? -4.742 -41.934 10.718 1.00 79.38 85 LYS A N 1
ATOM 664 C CA . LYS A 1 85 ? -5.656 -41.932 9.560 1.00 79.38 85 LYS A CA 1
ATOM 665 C C . LYS A 1 85 ? -5.947 -40.526 9.018 1.00 79.38 85 LYS A C 1
ATOM 667 O O . LYS A 1 85 ? -6.559 -40.409 7.961 1.00 79.38 85 LYS A O 1
ATOM 672 N N . ILE A 1 86 ? -5.525 -39.480 9.734 1.00 85.56 86 ILE A N 1
ATOM 673 C CA . ILE A 1 86 ? -5.634 -38.082 9.309 1.00 85.56 86 ILE A CA 1
ATOM 674 C C . ILE A 1 86 ? -4.260 -37.418 9.252 1.00 85.56 86 ILE A C 1
ATOM 676 O O . ILE A 1 86 ? -3.377 -37.718 10.062 1.00 85.56 86 ILE A O 1
ATOM 680 N N . ARG A 1 87 ? -4.107 -36.485 8.313 1.00 87.44 87 ARG A N 1
ATOM 681 C CA . ARG A 1 87 ? -2.962 -35.572 8.211 1.00 87.44 87 ARG A CA 1
ATOM 682 C C . ARG A 1 87 ? -3.343 -34.219 8.792 1.00 87.44 87 ARG A C 1
ATOM 684 O O . ARG A 1 87 ? -4.380 -33.687 8.423 1.00 87.44 87 ARG A O 1
ATOM 691 N N . ILE A 1 88 ? -2.531 -33.653 9.674 1.00 87.00 88 ILE A N 1
ATOM 692 C CA . ILE A 1 88 ? -2.840 -32.356 10.287 1.00 87.00 88 ILE A CA 1
ATOM 693 C C . ILE A 1 88 ? -2.267 -31.243 9.409 1.00 87.00 88 ILE A C 1
ATOM 695 O O . ILE A 1 88 ? -1.085 -31.251 9.062 1.00 87.00 88 ILE A O 1
ATOM 699 N N . PHE A 1 89 ? -3.119 -30.288 9.061 1.00 90.19 89 PHE A N 1
ATOM 700 C CA . PHE A 1 89 ? -2.770 -29.128 8.256 1.00 90.19 89 PHE A CA 1
ATOM 701 C C . PHE A 1 89 ? -2.981 -27.848 9.056 1.00 90.19 89 PHE A C 1
ATOM 703 O O . PHE A 1 89 ? -3.905 -27.769 9.863 1.00 90.19 89 PHE A O 1
ATOM 710 N N . ARG A 1 90 ? -2.150 -26.842 8.791 1.00 90.12 90 ARG A N 1
ATOM 711 C CA . ARG A 1 90 ? -2.290 -25.480 9.306 1.00 90.12 90 ARG A CA 1
ATOM 712 C C . ARG A 1 90 ? -2.410 -24.485 8.166 1.00 90.12 90 ARG A C 1
ATOM 714 O O . ARG A 1 90 ? -1.727 -24.624 7.152 1.00 90.12 90 ARG A O 1
ATOM 721 N N . ALA A 1 91 ? -3.265 -23.492 8.341 1.00 90.25 91 ALA A N 1
ATOM 722 C CA . ALA A 1 91 ? -3.389 -22.344 7.458 1.00 90.25 91 ALA A CA 1
ATOM 723 C C . ALA A 1 91 ? -3.587 -21.078 8.305 1.00 90.25 91 ALA A C 1
ATOM 725 O O . ALA A 1 91 ? -4.089 -21.175 9.426 1.00 90.25 91 ALA A O 1
ATOM 726 N N . PRO A 1 92 ? -3.234 -19.891 7.784 1.00 85.81 92 PRO A N 1
ATOM 727 C CA . PRO A 1 92 ? -3.613 -18.632 8.407 1.00 85.81 92 PRO A CA 1
ATOM 728 C C . PRO A 1 92 ? -5.122 -18.568 8.644 1.00 85.81 92 PRO A C 1
ATOM 730 O O . PRO A 1 92 ? -5.907 -19.155 7.899 1.00 85.81 92 PRO A O 1
ATOM 733 N N . ARG A 1 93 ? -5.518 -17.834 9.684 1.00 84.69 93 ARG A N 1
ATOM 734 C CA . ARG A 1 93 ? -6.868 -17.921 10.249 1.00 84.69 93 ARG A CA 1
ATOM 735 C C . ARG A 1 93 ? -7.977 -17.551 9.270 1.00 84.69 93 ARG A C 1
ATOM 737 O O . ARG A 1 93 ? -9.067 -18.093 9.385 1.00 84.69 93 ARG A O 1
ATOM 744 N N . VAL A 1 94 ? -7.722 -16.646 8.327 1.00 86.50 94 VAL A N 1
ATOM 745 C CA . VAL A 1 94 ? -8.712 -16.192 7.341 1.00 86.50 94 VAL A CA 1
ATOM 746 C C . VAL A 1 94 ? -8.784 -17.137 6.144 1.00 86.50 94 VAL A C 1
ATOM 748 O O . VAL A 1 94 ? -7.770 -17.463 5.520 1.00 86.50 94 VAL A O 1
ATOM 751 N N . GLY A 1 95 ? -10.008 -17.519 5.788 1.00 92.31 95 GLY A N 1
ATOM 752 C CA . GLY A 1 95 ? -10.331 -18.321 4.617 1.00 92.31 95 GLY A CA 1
ATOM 753 C C . GLY A 1 95 ? -11.691 -17.962 4.019 1.00 92.31 95 GLY A C 1
ATOM 754 O O . GLY A 1 95 ? -12.498 -17.240 4.607 1.00 92.31 95 GLY A O 1
ATOM 755 N N . VAL A 1 96 ? -11.940 -18.485 2.818 1.00 95.81 96 VAL A N 1
ATOM 756 C CA . VAL A 1 96 ? -13.263 -18.454 2.176 1.00 95.81 96 VAL A CA 1
ATOM 757 C C . VAL A 1 96 ? -13.755 -19.878 2.079 1.00 95.81 96 VAL A C 1
ATOM 759 O O . VAL A 1 96 ? -13.071 -20.731 1.517 1.00 95.81 96 VAL A O 1
ATOM 762 N N . PHE A 1 97 ? -14.944 -20.145 2.592 1.00 96.94 97 PHE A N 1
ATOM 763 C CA . PHE A 1 97 ? -15.464 -21.502 2.654 1.00 96.94 97 PHE A CA 1
ATOM 764 C C . PHE A 1 97 ? -16.775 -21.614 1.894 1.00 96.94 97 PHE A C 1
ATOM 766 O O . PHE A 1 97 ? -17.691 -20.810 2.081 1.00 96.94 97 PHE A O 1
ATOM 773 N N . ASP A 1 98 ? -16.856 -22.634 1.044 1.00 97.12 98 ASP A N 1
ATOM 774 C CA . ASP A 1 98 ? -18.088 -22.993 0.353 1.00 97.12 98 ASP A CA 1
ATOM 775 C C . ASP A 1 98 ? -19.148 -23.483 1.349 1.00 97.12 98 ASP A C 1
ATOM 777 O O . ASP A 1 98 ? -18.858 -24.198 2.318 1.00 97.12 98 ASP A O 1
ATOM 781 N N . ARG A 1 99 ? -20.409 -23.148 1.077 1.00 97.25 99 ARG A N 1
ATOM 782 C CA . ARG A 1 99 ? -21.537 -23.537 1.926 1.00 97.25 99 ARG A CA 1
ATOM 783 C C . ARG A 1 99 ? -21.656 -25.043 2.161 1.00 97.25 99 ARG A C 1
ATOM 785 O O . ARG A 1 99 ? -21.984 -25.447 3.279 1.00 97.25 99 ARG A O 1
ATOM 792 N N . LYS A 1 100 ? -21.411 -25.888 1.154 1.00 97.44 100 LYS A N 1
ATOM 793 C CA . LYS A 1 100 ? -21.514 -27.351 1.307 1.00 97.44 100 LYS A CA 1
ATOM 794 C C . LYS A 1 100 ? -20.410 -27.879 2.206 1.00 97.44 100 LYS A C 1
ATOM 796 O O . LYS A 1 100 ? -20.674 -28.764 3.020 1.00 97.44 100 LYS A O 1
ATOM 801 N N . PHE A 1 101 ? -19.207 -27.315 2.103 1.00 97.75 101 PHE A N 1
ATOM 802 C CA . PHE A 1 101 ? -18.139 -27.646 3.036 1.00 97.75 101 PHE A CA 1
ATOM 803 C C . PHE A 1 101 ? -18.513 -27.244 4.467 1.00 97.75 101 PHE A C 1
ATOM 805 O O . PHE A 1 101 ? -18.347 -28.050 5.375 1.00 97.75 101 PHE A O 1
ATOM 812 N N . ILE A 1 102 ? -19.102 -26.065 4.682 1.00 97.69 102 ILE A N 1
ATOM 813 C CA . ILE A 1 102 ? -19.574 -25.654 6.015 1.00 97.69 102 ILE A CA 1
ATOM 814 C C . ILE A 1 102 ? -20.681 -26.579 6.549 1.00 97.69 102 ILE A C 1
ATOM 816 O O . ILE A 1 102 ? -20.674 -26.953 7.723 1.00 97.69 102 ILE A O 1
ATOM 820 N N . GLN A 1 103 ? -21.601 -27.020 5.690 1.00 97.19 103 GLN A N 1
ATOM 821 C CA . GLN A 1 103 ? -22.624 -28.001 6.059 1.00 97.19 103 GLN A CA 1
ATOM 822 C C . GLN A 1 103 ? -22.011 -29.348 6.465 1.00 97.19 103 GLN A C 1
ATOM 824 O O . GLN A 1 103 ? -22.430 -29.939 7.463 1.00 97.19 103 GLN A O 1
ATOM 829 N N . TYR A 1 104 ? -21.003 -29.816 5.727 1.00 97.75 104 TYR A N 1
ATOM 830 C CA . TYR A 1 104 ? -20.213 -30.991 6.090 1.00 97.75 104 TYR A CA 1
ATOM 831 C C . TYR A 1 104 ? -19.459 -30.776 7.406 1.00 97.75 104 TYR A C 1
ATOM 833 O O . TYR A 1 104 ? -19.481 -31.645 8.269 1.00 97.75 104 TYR A O 1
ATOM 841 N N . LEU A 1 105 ? -18.839 -29.610 7.590 1.00 96.19 105 LEU A N 1
ATOM 842 C CA . LEU A 1 105 ? -18.053 -29.264 8.770 1.00 96.19 105 LEU A CA 1
ATOM 843 C C . LEU A 1 105 ? -18.881 -29.317 10.051 1.00 96.19 105 LEU A C 1
ATOM 845 O O . LEU A 1 105 ? -18.325 -29.689 11.073 1.00 96.19 105 LEU A O 1
ATOM 849 N N . ILE A 1 106 ? -20.171 -28.978 10.016 1.00 95.88 106 ILE A N 1
ATOM 850 C CA . ILE A 1 106 ? -21.043 -28.963 11.204 1.00 95.88 106 ILE A CA 1
ATOM 851 C C . ILE A 1 106 ? -21.757 -30.299 11.409 1.00 95.88 106 ILE A C 1
ATOM 853 O O . ILE A 1 106 ? -21.871 -30.773 12.540 1.00 95.88 106 ILE A O 1
ATOM 857 N N . ASN A 1 107 ? -22.227 -30.930 10.333 1.00 96.25 107 ASN A N 1
ATOM 858 C CA . ASN A 1 107 ? -23.079 -32.107 10.435 1.00 96.25 107 ASN A CA 1
ATOM 859 C C . ASN A 1 107 ? -22.261 -33.393 10.621 1.00 96.25 107 ASN A C 1
ATOM 861 O O . ASN A 1 107 ? -21.714 -33.948 9.668 1.00 96.25 107 ASN A O 1
ATOM 865 N N . GLU A 1 108 ? -22.267 -33.923 11.844 1.00 95.25 108 GLU A N 1
ATOM 866 C CA . GLU A 1 108 ? -21.577 -35.164 12.215 1.00 95.25 108 GLU A CA 1
ATOM 867 C C . GLU A 1 108 ? -21.935 -36.360 11.322 1.00 95.25 108 GLU A C 1
ATOM 869 O O . GLU A 1 108 ? -21.063 -37.174 11.022 1.00 95.25 108 GLU A O 1
ATOM 874 N N . LYS A 1 109 ? -23.184 -36.440 10.840 1.00 96.88 109 LYS A N 1
ATOM 875 C CA . LYS A 1 109 ? -23.649 -37.532 9.969 1.00 96.88 109 LYS A CA 1
ATOM 876 C C . LYS A 1 109 ? -23.066 -37.458 8.558 1.00 96.88 109 LYS A C 1
ATOM 878 O O . LYS A 1 109 ? -23.068 -38.465 7.857 1.00 96.88 109 LYS A O 1
ATOM 883 N N . LEU A 1 110 ? -22.629 -36.273 8.125 1.00 96.19 110 LEU A N 1
ATOM 884 C CA . LEU A 1 110 ? -21.979 -36.077 6.827 1.00 96.19 110 LEU A CA 1
ATOM 885 C C . LEU A 1 110 ? -20.468 -36.306 6.911 1.00 96.19 110 LEU A C 1
ATOM 887 O O . LEU A 1 110 ? -19.872 -36.727 5.920 1.00 96.19 110 LEU A O 1
ATOM 891 N N . ARG A 1 111 ? -19.849 -36.037 8.069 1.00 94.75 111 ARG A N 1
ATOM 892 C CA . ARG A 1 111 ? -18.412 -36.248 8.289 1.00 94.75 111 ARG A CA 1
ATOM 893 C C . ARG A 1 111 ? -18.062 -37.730 8.333 1.00 94.75 111 ARG A C 1
ATOM 895 O O . ARG A 1 111 ? -18.852 -38.569 8.755 1.00 94.75 111 ARG A O 1
ATOM 902 N N . SER A 1 112 ? -16.840 -38.055 7.914 1.00 93.31 112 SER A N 1
ATOM 903 C CA . SER A 1 112 ? -16.316 -39.408 8.095 1.00 93.31 112 SER A CA 1
ATOM 904 C C . SER A 1 112 ? -16.169 -39.730 9.585 1.00 93.31 112 SER A C 1
ATOM 906 O O . SER A 1 112 ? -15.829 -38.854 10.384 1.00 93.31 112 SER A O 1
ATOM 908 N N . SER A 1 113 ? -16.368 -40.998 9.961 1.00 92.56 113 SER A N 1
ATOM 909 C CA . SER A 1 113 ? -16.181 -41.445 11.350 1.00 92.56 113 SER A CA 1
ATOM 910 C C . SER A 1 113 ? -14.777 -41.119 11.860 1.00 92.56 113 SER A C 1
ATOM 912 O O . SER A 1 113 ? -14.624 -40.629 12.967 1.00 92.56 113 SER A O 1
ATOM 914 N N . VAL A 1 114 ? -13.767 -41.261 10.996 1.00 90.62 114 VAL A N 1
ATOM 915 C CA . VAL A 1 114 ? -12.383 -40.885 11.298 1.00 90.62 114 VAL A CA 1
ATOM 916 C C . VAL A 1 114 ? -12.277 -39.405 11.675 1.00 90.62 114 VAL A C 1
ATOM 918 O O . VAL A 1 114 ? -11.636 -39.079 12.661 1.00 90.62 114 VAL A O 1
ATOM 921 N N . ILE A 1 115 ? -12.897 -38.485 10.934 1.00 91.88 115 ILE A N 1
ATOM 922 C CA . ILE A 1 115 ? -12.847 -37.059 11.294 1.00 91.88 115 ILE A CA 1
ATOM 923 C C . ILE A 1 115 ? -13.603 -36.787 12.601 1.00 91.88 115 ILE A C 1
ATOM 925 O O . ILE A 1 115 ? -13.173 -35.925 13.369 1.00 91.88 115 ILE A O 1
ATOM 929 N N . ASN A 1 116 ? -14.697 -37.508 12.865 1.00 93.75 116 ASN A N 1
ATOM 930 C CA . ASN A 1 116 ? -15.445 -37.399 14.120 1.00 93.75 116 ASN A CA 1
ATOM 931 C C . ASN A 1 116 ? -14.609 -37.865 15.326 1.00 93.75 116 ASN A C 1
ATOM 933 O O . ASN A 1 116 ? -14.574 -37.173 16.342 1.00 93.75 116 ASN A O 1
ATOM 937 N N . ASP A 1 117 ? -13.845 -38.949 15.180 1.00 90.62 117 ASP A N 1
ATOM 938 C CA . ASP A 1 117 ? -12.979 -39.486 16.239 1.00 90.62 117 ASP A CA 1
ATOM 939 C C . ASP A 1 117 ? -11.841 -38.519 16.627 1.00 90.62 117 ASP A C 1
ATOM 941 O O . ASP A 1 117 ? -11.345 -38.544 17.753 1.00 90.62 117 ASP A O 1
ATOM 945 N N . TYR A 1 118 ? -11.428 -37.636 15.711 1.00 90.12 118 TYR A N 1
ATOM 946 C CA . TYR A 1 118 ? -10.325 -36.688 15.919 1.00 90.12 118 TYR A CA 1
ATOM 947 C C . TYR A 1 118 ? -10.774 -35.262 16.285 1.00 90.12 118 TYR A C 1
ATOM 949 O O . TYR A 1 118 ? -9.928 -34.379 16.437 1.00 90.12 118 TYR A O 1
ATOM 957 N N . GLN A 1 119 ? -12.073 -35.011 16.471 1.00 91.38 119 GLN A N 1
ATOM 958 C CA . GLN A 1 119 ? -12.599 -33.675 16.796 1.00 91.38 119 GLN A CA 1
ATOM 959 C C . GLN A 1 119 ? -11.956 -33.087 18.050 1.00 91.38 119 GLN A C 1
ATOM 961 O O . GLN A 1 119 ? -11.390 -31.996 18.006 1.00 91.38 119 GLN A O 1
ATOM 966 N N . LEU A 1 120 ? -11.972 -33.853 19.142 1.00 89.44 120 LEU A N 1
ATOM 967 C CA . LEU A 1 120 ? -11.398 -33.437 20.419 1.00 89.44 120 LEU A CA 1
ATOM 968 C C . LEU A 1 120 ? -9.892 -33.169 20.301 1.00 89.44 120 LEU A C 1
ATOM 970 O O . LEU A 1 120 ? -9.370 -32.225 20.891 1.00 89.44 120 LEU A O 1
ATOM 974 N N . TYR A 1 121 ? -9.188 -33.976 19.505 1.00 88.12 121 TYR A N 1
ATOM 975 C CA . TYR A 1 121 ? -7.757 -33.802 19.276 1.00 88.12 121 TYR A CA 1
ATOM 976 C C . TYR A 1 121 ? -7.447 -32.458 18.599 1.00 88.12 121 TYR A C 1
ATOM 978 O O . TYR A 1 121 ? -6.509 -31.767 18.998 1.00 88.12 121 TYR A O 1
ATOM 986 N N . LEU A 1 122 ? -8.237 -32.080 17.590 1.00 89.75 122 LEU A N 1
ATOM 987 C CA . LEU A 1 122 ? -8.062 -30.820 16.862 1.00 89.75 122 LEU A CA 1
ATOM 988 C C . LEU A 1 122 ? -8.521 -29.609 17.687 1.00 89.75 122 LEU A C 1
ATOM 990 O O . LEU A 1 122 ? -7.892 -28.560 17.626 1.00 89.75 122 LEU A O 1
ATOM 994 N N . GLN A 1 123 ? -9.579 -29.754 18.488 1.00 91.12 123 GLN A N 1
ATOM 995 C CA . GLN A 1 123 ? -10.095 -28.690 19.362 1.00 91.12 123 GLN A CA 1
ATOM 996 C C . GLN A 1 123 ? -9.174 -28.371 20.546 1.00 91.12 123 GLN A C 1
ATOM 998 O O . GLN A 1 123 ? -9.239 -27.275 21.090 1.00 91.12 123 GLN A O 1
ATOM 1003 N N . THR A 1 124 ? -8.313 -29.313 20.935 1.00 90.44 124 THR A N 1
ATOM 1004 C CA . THR A 1 124 ? -7.329 -29.149 22.020 1.00 90.44 124 THR A CA 1
ATOM 1005 C C . THR A 1 124 ? -5.925 -28.815 21.502 1.00 90.44 124 THR A C 1
ATOM 1007 O O . THR A 1 124 ? -4.920 -29.041 22.185 1.00 90.44 124 THR A O 1
ATOM 1010 N N . ASP A 1 125 ? -5.823 -28.331 20.260 1.00 87.38 125 ASP A N 1
ATOM 1011 C CA . ASP A 1 125 ? -4.606 -27.711 19.729 1.00 87.38 125 ASP A CA 1
ATOM 1012 C C . ASP A 1 125 ? -4.362 -26.324 20.353 1.00 87.38 125 ASP A C 1
ATOM 1014 O O . ASP A 1 125 ? -5.258 -25.748 20.962 1.00 87.38 125 ASP A O 1
ATOM 1018 N N . VAL A 1 126 ? -3.140 -25.796 20.233 1.00 85.25 126 VAL A N 1
ATOM 1019 C CA . VAL A 1 126 ? -2.790 -24.460 20.760 1.00 85.25 126 VAL A CA 1
ATOM 1020 C C . VAL A 1 126 ? -3.486 -23.332 19.993 1.00 85.25 126 VAL A C 1
ATOM 1022 O O . VAL A 1 126 ? -3.834 -22.308 20.574 1.00 85.25 126 VAL A O 1
ATOM 1025 N N . SER A 1 127 ? -3.704 -23.547 18.696 1.00 88.88 127 SER A N 1
ATOM 1026 C CA . SER A 1 127 ? -4.362 -22.614 17.779 1.00 88.88 127 SER A CA 1
ATOM 1027 C C . SER A 1 127 ? -5.347 -23.395 16.908 1.00 88.88 127 SER A C 1
ATOM 1029 O O . SER A 1 127 ? -5.088 -23.612 15.718 1.00 88.88 127 SER A O 1
ATOM 1031 N N . PRO A 1 128 ? -6.449 -23.906 17.494 1.00 90.88 128 PRO A N 1
ATOM 1032 C CA . PRO A 1 128 ? -7.421 -24.715 16.765 1.00 90.88 128 PRO A CA 1
ATOM 1033 C C . PRO A 1 128 ? -8.019 -23.951 15.577 1.00 90.88 128 PRO A C 1
ATOM 1035 O O . PRO A 1 128 ? -8.355 -24.557 14.566 1.00 90.88 128 PRO A O 1
ATOM 1038 N N . GLU A 1 129 ? -8.095 -22.625 15.638 1.00 88.12 129 GLU A N 1
ATOM 1039 C CA . GLU A 1 129 ? -8.535 -21.769 14.538 1.00 88.12 129 GLU A CA 1
ATOM 1040 C C . GLU A 1 129 ? -7.641 -21.854 13.289 1.00 88.12 129 GLU A C 1
ATOM 1042 O O . GLU A 1 129 ? -8.135 -21.677 12.177 1.00 88.12 129 GLU A O 1
ATOM 1047 N N . GLU A 1 130 ? -6.354 -22.179 13.446 1.00 90.94 130 GLU A N 1
ATOM 1048 C CA . GLU A 1 130 ? -5.400 -22.325 12.338 1.00 90.94 130 GLU A CA 1
ATOM 1049 C C . GLU A 1 130 ? -5.301 -23.769 11.833 1.00 90.94 130 GLU A C 1
ATOM 1051 O O . GLU A 1 130 ? -4.870 -23.996 10.703 1.00 90.94 130 GLU A O 1
ATOM 1056 N N . SER A 1 131 ? -5.688 -24.765 12.639 1.00 91.00 131 SER A N 1
ATOM 1057 C CA . SER A 1 131 ? -5.499 -26.182 12.302 1.00 91.00 131 SER A CA 1
ATOM 1058 C C . SER A 1 131 ? -6.790 -26.956 12.042 1.00 91.00 131 SER A C 1
ATOM 1060 O O . SER A 1 131 ? -6.820 -27.819 11.162 1.00 91.00 131 SER A O 1
ATOM 1062 N N . TYR A 1 132 ? -7.879 -26.650 12.746 1.00 94.12 132 TYR A N 1
ATOM 1063 C CA . TYR A 1 132 ? -9.110 -27.441 12.734 1.00 94.12 132 TYR A CA 1
ATOM 1064 C C . TYR A 1 132 ? -9.789 -27.449 11.358 1.00 94.12 132 TYR A C 1
ATOM 1066 O O . TYR A 1 132 ? -9.969 -28.514 10.760 1.00 94.12 132 TYR A O 1
ATOM 1074 N N . ILE A 1 133 ? -10.127 -26.270 10.818 1.00 95.31 133 ILE A N 1
ATOM 1075 C CA . ILE A 1 133 ? -10.825 -26.164 9.528 1.00 95.31 133 ILE A CA 1
ATOM 1076 C C . ILE A 1 133 ? -9.941 -26.667 8.376 1.00 95.31 133 ILE A C 1
ATOM 1078 O O . ILE A 1 133 ? -10.418 -27.521 7.622 1.00 95.31 133 ILE A O 1
ATOM 1082 N N . PRO A 1 134 ? -8.664 -26.243 8.241 1.00 94.88 134 PRO A N 1
ATOM 1083 C CA . PRO A 1 134 ? -7.792 -26.742 7.176 1.00 94.88 134 PRO A CA 1
ATOM 1084 C C . PRO A 1 134 ? -7.593 -28.256 7.244 1.00 94.88 134 PRO A C 1
ATOM 1086 O O . PRO A 1 134 ? -7.620 -28.925 6.213 1.00 94.88 134 PRO A O 1
ATOM 1089 N N . THR A 1 135 ? -7.467 -28.826 8.447 1.00 94.56 135 THR A N 1
ATOM 1090 C CA . THR A 1 135 ? -7.343 -30.278 8.614 1.00 94.56 135 THR A CA 1
ATOM 1091 C C . THR A 1 135 ? -8.600 -31.005 8.151 1.00 94.56 135 THR A C 1
ATOM 1093 O O . THR A 1 135 ? -8.502 -31.944 7.360 1.00 94.56 135 THR A O 1
ATOM 1096 N N . ILE A 1 136 ? -9.788 -30.581 8.588 1.00 95.88 136 ILE A N 1
ATOM 1097 C CA . ILE A 1 136 ? -11.041 -31.234 8.180 1.00 95.88 136 ILE A CA 1
ATOM 1098 C C . ILE A 1 136 ? -11.255 -31.097 6.672 1.00 95.88 136 ILE A C 1
ATOM 1100 O O . ILE A 1 136 ? -11.595 -32.081 6.014 1.00 95.88 136 ILE A O 1
ATOM 1104 N N . LEU A 1 137 ? -11.006 -29.909 6.118 1.00 96.12 137 LEU A N 1
ATOM 1105 C CA . LEU A 1 137 ? -11.132 -29.630 4.691 1.00 96.12 137 LEU A CA 1
ATOM 1106 C C . LEU A 1 137 ? -10.237 -30.559 3.862 1.00 96.12 137 LEU A C 1
ATOM 1108 O O . LEU A 1 137 ? -10.731 -31.282 2.995 1.00 96.12 137 LEU A O 1
ATOM 1112 N N . MET A 1 138 ? -8.946 -30.619 4.189 1.00 95.38 138 MET A N 1
ATOM 1113 C CA . MET A 1 138 ? -7.950 -31.377 3.426 1.00 95.38 138 MET A CA 1
ATOM 1114 C C . MET A 1 138 ? -8.025 -32.900 3.616 1.00 95.38 138 MET A C 1
ATOM 1116 O O . MET A 1 138 ? -7.490 -33.633 2.784 1.00 95.38 138 MET A O 1
ATOM 1120 N N . ASN A 1 139 ? -8.689 -33.396 4.667 1.00 94.94 139 ASN A N 1
ATOM 1121 C CA . ASN A 1 139 ? -8.951 -34.833 4.872 1.00 94.94 139 ASN A CA 1
ATOM 1122 C C . ASN A 1 139 ? -10.374 -35.252 4.458 1.00 94.94 139 ASN A C 1
ATOM 1124 O O . ASN A 1 139 ? -10.783 -36.387 4.708 1.00 94.94 139 ASN A O 1
ATOM 1128 N N . SER A 1 140 ? -11.143 -34.353 3.844 1.00 96.00 140 SER A N 1
ATOM 1129 C CA . SER A 1 140 ? -12.485 -34.637 3.332 1.00 96.00 140 SER A CA 1
ATOM 1130 C C . SER A 1 140 ? -12.492 -34.802 1.810 1.00 96.00 140 SER A C 1
ATOM 1132 O O . SER A 1 140 ? -11.497 -34.557 1.129 1.00 96.00 140 SER A O 1
ATOM 1134 N N . HIS A 1 141 ? -13.652 -35.157 1.255 1.00 95.88 141 HIS A N 1
ATOM 1135 C CA . HIS A 1 141 ? -13.867 -35.188 -0.194 1.00 95.88 141 HIS A CA 1
ATOM 1136 C C . HIS A 1 141 ? -13.853 -33.790 -0.845 1.00 95.88 141 HIS A C 1
ATOM 1138 O O . HIS A 1 141 ? -13.845 -33.697 -2.067 1.00 95.88 141 HIS A O 1
ATOM 1144 N N . PHE A 1 142 ? -13.820 -32.708 -0.056 1.00 97.19 142 PHE A N 1
ATOM 1145 C CA . PHE A 1 142 ? -13.674 -31.339 -0.559 1.00 97.19 142 PHE A CA 1
ATOM 1146 C C . PHE A 1 142 ? -12.226 -30.958 -0.884 1.00 97.19 142 PHE A C 1
ATOM 1148 O O . PHE A 1 142 ? -12.011 -29.885 -1.443 1.00 97.19 142 PHE A O 1
ATOM 1155 N N . ARG A 1 143 ? -11.234 -31.806 -0.573 1.00 96.12 143 ARG A N 1
ATOM 1156 C CA . ARG A 1 143 ? -9.808 -31.525 -0.807 1.00 96.12 143 ARG A CA 1
ATOM 1157 C C . ARG A 1 143 ? -9.507 -31.027 -2.226 1.00 96.12 143 ARG A C 1
ATOM 1159 O O . ARG A 1 143 ? -8.721 -30.100 -2.387 1.00 96.12 143 ARG A O 1
ATOM 1166 N N . ASP A 1 144 ? -10.137 -31.622 -3.234 1.00 95.81 144 ASP A N 1
ATOM 1167 C CA . ASP A 1 144 ? -9.881 -31.299 -4.645 1.00 95.81 144 ASP A CA 1
ATOM 1168 C C . ASP A 1 144 ? -10.549 -29.983 -5.092 1.00 95.81 144 ASP A C 1
ATOM 1170 O O . ASP A 1 144 ? -10.305 -29.500 -6.193 1.00 95.81 144 ASP A O 1
ATOM 1174 N N . SER A 1 145 ? -11.371 -29.384 -4.223 1.00 95.12 145 SER A N 1
ATOM 1175 C CA . SER A 1 145 ? -12.048 -28.095 -4.418 1.00 95.12 145 SER A CA 1
ATOM 1176 C C . SER A 1 145 ? -11.413 -26.962 -3.600 1.00 95.12 145 SER A C 1
ATOM 1178 O O . SER A 1 145 ? -12.061 -25.955 -3.318 1.00 95.12 145 SER A O 1
ATOM 1180 N N . VAL A 1 146 ? -10.154 -27.125 -3.180 1.00 96.31 146 VAL A N 1
ATOM 1181 C CA . VAL A 1 146 ? -9.417 -26.116 -2.407 1.00 96.31 146 VAL A CA 1
ATOM 1182 C C . VAL A 1 146 ? -8.430 -25.370 -3.294 1.00 96.31 146 VAL A C 1
ATOM 1184 O O . VAL A 1 146 ? -7.524 -25.966 -3.873 1.00 96.31 146 VAL A O 1
ATOM 1187 N N . TYR A 1 147 ? -8.555 -24.047 -3.332 1.00 94.19 147 TYR A N 1
ATOM 1188 C CA . TYR A 1 147 ? -7.576 -23.155 -3.941 1.00 94.19 147 TYR A CA 1
ATOM 1189 C C . TYR A 1 147 ? -6.641 -22.591 -2.872 1.00 94.19 147 TYR A C 1
ATOM 1191 O O . TYR A 1 147 ? -7.080 -22.014 -1.876 1.00 94.19 147 TYR A O 1
ATOM 1199 N N . LEU A 1 148 ? -5.334 -22.724 -3.100 1.00 91.19 148 LEU A N 1
ATOM 1200 C CA . LEU A 1 148 ? -4.308 -22.064 -2.293 1.00 91.19 148 LEU A CA 1
ATOM 1201 C C . LEU A 1 148 ? -4.049 -20.663 -2.855 1.00 91.19 148 LEU A C 1
ATOM 1203 O O . LEU A 1 148 ? -3.060 -20.429 -3.548 1.00 91.19 148 LEU A O 1
ATOM 1207 N N . ALA A 1 149 ? -4.998 -19.760 -2.621 1.00 84.94 149 ALA A N 1
ATOM 1208 C CA . ALA A 1 149 ? -4.954 -18.388 -3.100 1.00 84.94 149 ALA A CA 1
ATOM 1209 C C . ALA A 1 149 ? -5.335 -17.431 -1.958 1.00 84.94 149 ALA A C 1
ATOM 1211 O O . ALA A 1 149 ? -6.473 -17.471 -1.481 1.00 84.94 149 ALA A O 1
ATOM 1212 N N . PRO A 1 150 ? -4.410 -16.567 -1.502 1.00 77.25 150 PRO A N 1
ATOM 1213 C CA . PRO A 1 150 ? -4.708 -15.607 -0.454 1.00 77.25 150 PRO A CA 1
ATOM 1214 C C . PRO A 1 150 ? -5.685 -14.548 -0.968 1.00 77.25 150 PRO A C 1
ATOM 1216 O O . PRO A 1 150 ? -5.363 -13.758 -1.852 1.00 77.25 150 PRO A O 1
ATOM 1219 N N . ILE A 1 151 ? -6.876 -14.520 -0.375 1.00 83.06 151 ILE A N 1
ATOM 1220 C CA . ILE A 1 151 ? -7.847 -13.423 -0.521 1.00 83.06 151 ILE A CA 1
ATOM 1221 C C . ILE A 1 151 ? -7.617 -12.294 0.498 1.00 83.06 151 ILE A C 1
ATOM 1223 O O . ILE A 1 151 ? -8.257 -11.250 0.425 1.00 83.06 151 ILE A O 1
ATOM 1227 N N . GLN A 1 152 ? -6.691 -12.503 1.437 1.00 83.69 152 GLN A N 1
ATOM 1228 C CA . GLN A 1 152 ? -6.261 -11.552 2.456 1.00 83.69 152 GLN A CA 1
ATOM 1229 C C . GLN A 1 152 ? -4.748 -11.351 2.336 1.00 83.69 152 GLN A C 1
ATOM 1231 O O . GLN A 1 152 ? -4.007 -12.301 2.067 1.00 83.69 152 GLN A O 1
ATOM 1236 N N . LYS A 1 153 ? -4.283 -10.123 2.574 1.00 79.44 153 LYS A N 1
ATOM 1237 C CA . LYS A 1 153 ? -2.864 -9.812 2.749 1.00 79.44 153 LYS A CA 1
ATOM 1238 C C . LYS A 1 153 ? -2.607 -9.461 4.213 1.00 79.44 153 LYS A C 1
ATOM 1240 O O . LYS A 1 153 ? -3.059 -8.422 4.677 1.00 79.44 153 LYS A O 1
ATOM 1245 N N . THR A 1 154 ? -1.878 -10.316 4.924 1.00 74.56 154 THR A N 1
ATOM 1246 C CA . THR A 1 154 ? -1.430 -10.042 6.296 1.00 74.56 154 THR A CA 1
ATOM 1247 C C . THR A 1 154 ? -0.113 -9.272 6.256 1.00 74.56 154 THR A C 1
ATOM 1249 O O . THR A 1 154 ? 0.840 -9.712 5.615 1.00 74.56 154 THR A O 1
ATOM 1252 N N . MET A 1 155 ? -0.047 -8.129 6.939 1.00 66.25 155 MET A N 1
ATOM 1253 C CA . MET A 1 155 ? 1.213 -7.421 7.176 1.00 66.25 155 MET A CA 1
ATOM 1254 C C . MET A 1 155 ? 1.897 -8.024 8.406 1.00 66.25 155 MET A C 1
ATOM 1256 O O . MET A 1 155 ? 1.383 -7.931 9.520 1.00 66.25 155 MET A O 1
ATOM 1260 N N . HIS A 1 156 ? 3.041 -8.681 8.205 1.00 62.22 156 HIS A N 1
ATOM 1261 C CA . HIS A 1 156 ? 3.845 -9.220 9.300 1.00 62.22 156 HIS A CA 1
ATOM 1262 C C . HIS A 1 156 ? 4.811 -8.147 9.802 1.00 62.22 156 HIS A C 1
ATOM 1264 O O . HIS A 1 156 ? 5.892 -7.964 9.253 1.00 62.22 156 HIS A O 1
ATOM 1270 N N . LEU A 1 157 ? 4.431 -7.454 10.874 1.00 49.75 157 LEU A N 1
ATOM 1271 C CA . LEU A 1 157 ? 5.318 -6.517 11.557 1.00 49.75 157 LEU A CA 1
ATOM 1272 C C . LEU A 1 157 ? 6.286 -7.307 12.450 1.00 49.75 157 LEU A C 1
ATOM 1274 O O . LEU A 1 157 ? 5.881 -7.888 13.455 1.00 49.75 157 LEU A O 1
ATOM 1278 N N . SER A 1 158 ? 7.571 -7.360 12.095 1.00 47.97 158 SER A N 1
ATOM 1279 C CA . SER A 1 158 ? 8.601 -7.919 12.978 1.00 47.97 158 SER A CA 1
ATOM 1280 C C . SER A 1 158 ? 8.799 -7.024 14.210 1.00 47.97 158 SER A C 1
ATOM 1282 O O . SER A 1 158 ? 8.875 -5.803 14.075 1.00 47.97 158 SER A O 1
ATOM 1284 N N . ASN A 1 159 ? 8.937 -7.628 15.398 1.00 44.53 159 ASN A N 1
ATOM 1285 C CA . ASN A 1 159 ? 9.013 -6.940 16.702 1.00 44.53 159 ASN A CA 1
ATOM 1286 C C . ASN A 1 159 ? 10.057 -5.807 16.797 1.00 44.53 159 ASN A C 1
ATOM 1288 O O . ASN A 1 159 ? 9.871 -4.893 17.595 1.00 44.53 159 ASN A O 1
ATOM 1292 N N . GLU A 1 160 ? 11.118 -5.816 15.985 1.00 45.75 160 GLU A N 1
ATOM 1293 C CA . GLU A 1 160 ? 12.131 -4.747 15.977 1.00 45.75 160 GLU A CA 1
ATOM 1294 C C . GLU A 1 160 ? 11.611 -3.402 15.431 1.00 45.75 160 GLU A C 1
ATOM 1296 O O . GLU A 1 160 ? 12.206 -2.364 15.707 1.00 45.75 160 GLU A O 1
ATOM 1301 N N . ASN A 1 161 ? 10.460 -3.383 14.748 1.00 47.94 161 ASN A N 1
ATOM 1302 C CA . ASN A 1 161 ? 9.877 -2.163 14.181 1.00 47.94 161 ASN A CA 1
ATOM 1303 C C . ASN A 1 161 ? 8.706 -1.587 14.998 1.00 47.94 161 ASN A C 1
ATOM 1305 O O . ASN A 1 161 ? 8.179 -0.532 14.666 1.00 47.94 161 ASN A O 1
ATOM 1309 N N . PHE A 1 162 ? 8.254 -2.233 16.076 1.00 36.56 162 PHE A N 1
ATOM 1310 C CA . PHE A 1 162 ? 7.014 -1.797 16.739 1.00 36.56 162 PHE A CA 1
ATOM 1311 C C . PHE A 1 162 ? 7.137 -0.406 17.395 1.00 36.56 162 PHE A C 1
ATOM 1313 O O . PHE A 1 162 ? 6.220 0.411 17.314 1.00 36.56 162 PHE A O 1
ATOM 1320 N N . LEU A 1 163 ? 8.298 -0.098 17.987 1.00 40.50 163 LEU A N 1
ATOM 1321 C CA . LEU A 1 163 ? 8.588 1.225 18.558 1.00 40.50 163 LEU A CA 1
ATOM 1322 C C . LEU A 1 163 ? 8.768 2.301 17.481 1.00 40.50 163 LEU A C 1
ATOM 1324 O O . LEU A 1 163 ? 8.310 3.426 17.679 1.00 40.50 163 LEU A O 1
ATOM 1328 N N . SER A 1 164 ? 9.376 1.963 16.339 1.00 43.69 164 SER A N 1
ATOM 1329 C CA . SER A 1 164 ? 9.489 2.902 15.221 1.00 43.69 164 SER A CA 1
ATOM 1330 C C . SER A 1 164 ? 8.116 3.204 14.624 1.00 43.69 164 SER A C 1
ATOM 1332 O O . SER A 1 164 ? 7.835 4.367 14.367 1.00 43.69 164 SER A O 1
ATOM 1334 N N . TYR A 1 165 ? 7.205 2.229 14.530 1.00 40.75 165 TYR A N 1
ATOM 1335 C CA . TYR A 1 165 ? 5.828 2.479 14.093 1.00 40.75 165 TYR A CA 1
ATOM 1336 C C . TYR A 1 165 ? 5.011 3.313 15.087 1.00 40.75 165 TYR A C 1
ATOM 1338 O O . TYR A 1 165 ? 4.276 4.193 14.653 1.00 40.75 165 TYR A O 1
ATOM 1346 N N . PHE A 1 166 ? 5.143 3.109 16.403 1.00 41.75 166 PHE A N 1
ATOM 1347 C CA . PHE A 1 166 ? 4.419 3.934 17.386 1.00 41.75 166 PHE A CA 1
ATOM 1348 C C . PHE A 1 166 ? 4.921 5.389 17.396 1.00 41.75 166 PHE A C 1
ATOM 1350 O O . PHE A 1 166 ? 4.122 6.325 17.475 1.00 41.75 166 PHE A O 1
ATOM 1357 N N . TYR A 1 167 ? 6.239 5.581 17.257 1.00 48.19 167 TYR A N 1
ATOM 1358 C CA . TYR A 1 167 ? 6.842 6.903 17.081 1.00 48.19 167 TYR A CA 1
ATOM 1359 C C . TYR A 1 167 ? 6.380 7.550 15.771 1.00 48.19 167 TYR A C 1
ATOM 1361 O O . TYR A 1 167 ? 5.959 8.704 15.769 1.00 48.19 167 TYR A O 1
ATOM 1369 N N . VAL A 1 168 ? 6.355 6.775 14.681 1.00 52.19 168 VAL A N 1
ATOM 1370 C CA . VAL A 1 168 ? 5.808 7.204 13.392 1.00 52.19 168 VAL A CA 1
ATOM 1371 C C . VAL A 1 168 ? 4.338 7.587 13.538 1.00 52.19 168 VAL A C 1
ATOM 1373 O O . VAL A 1 168 ? 3.988 8.652 13.068 1.00 52.19 168 VAL A O 1
ATOM 1376 N N . CYS A 1 169 ? 3.486 6.838 14.241 1.00 54.19 169 CYS A N 1
ATOM 1377 C CA . CYS A 1 169 ? 2.074 7.200 14.418 1.00 54.19 169 CYS A CA 1
ATOM 1378 C C . CYS A 1 169 ? 1.888 8.536 15.154 1.00 54.19 169 CYS A C 1
ATOM 1380 O O . CYS A 1 169 ? 1.119 9.377 14.691 1.00 54.19 169 CYS A O 1
ATOM 1382 N N . LYS A 1 170 ? 2.617 8.772 16.254 1.00 64.38 170 LYS A N 1
ATOM 1383 C CA . LYS A 1 170 ? 2.527 10.038 17.006 1.00 64.38 170 LYS A CA 1
ATOM 1384 C C . LYS A 1 170 ? 3.101 11.217 16.215 1.00 64.38 170 LYS A C 1
ATOM 1386 O O . LYS A 1 170 ? 2.529 12.307 16.222 1.00 64.38 170 LYS A O 1
ATOM 1391 N N . GLN A 1 171 ? 4.209 11.000 15.506 1.00 65.56 171 GLN A N 1
ATOM 1392 C CA . GLN A 1 171 ? 4.804 12.010 14.636 1.00 65.56 171 GLN A CA 1
ATOM 1393 C C . GLN A 1 171 ? 3.905 12.308 13.432 1.00 65.56 171 GLN A C 1
ATOM 1395 O O . GLN A 1 171 ? 3.734 13.461 13.053 1.00 65.56 171 GLN A O 1
ATOM 1400 N N . VAL A 1 172 ? 3.281 11.280 12.860 1.00 71.00 172 VAL A N 1
ATOM 1401 C CA . VAL A 1 172 ? 2.298 11.391 11.782 1.00 71.00 172 VAL A CA 1
ATOM 1402 C C . VAL A 1 172 ? 1.102 12.207 12.260 1.00 71.00 172 VAL A C 1
ATOM 1404 O O . VAL A 1 172 ? 0.731 13.149 11.571 1.00 71.00 172 VAL A O 1
ATOM 1407 N N . GLU A 1 173 ? 0.553 11.941 13.447 1.00 77.50 173 GLU A N 1
ATOM 1408 C CA . GLU A 1 173 ? -0.535 12.743 14.022 1.00 77.50 173 GLU A CA 1
ATOM 1409 C C . GLU A 1 173 ? -0.132 14.217 14.196 1.00 77.50 173 GLU A C 1
ATOM 1411 O O . GLU A 1 173 ? -0.852 15.106 13.739 1.00 77.50 173 GLU A O 1
ATOM 1416 N N . LYS A 1 174 ? 1.047 14.487 14.778 1.00 81.12 174 LYS A N 1
ATOM 1417 C CA . LYS A 1 174 ? 1.592 15.849 14.933 1.00 81.12 174 LYS A CA 1
ATOM 1418 C C . LYS A 1 174 ? 1.729 16.551 13.580 1.00 81.12 174 LYS A C 1
ATOM 1420 O O . LYS A 1 174 ? 1.302 17.696 13.435 1.00 81.12 174 LYS A O 1
ATOM 1425 N N . ASN A 1 175 ? 2.267 15.854 12.582 1.00 80.69 175 ASN A N 1
ATOM 1426 C CA . ASN A 1 175 ? 2.433 16.380 11.232 1.00 80.69 175 ASN A CA 1
ATOM 1427 C C . ASN A 1 175 ? 1.066 16.662 10.586 1.00 80.69 175 ASN A C 1
ATOM 1429 O O . ASN A 1 175 ? 0.852 17.746 10.047 1.00 80.69 175 ASN A O 1
ATOM 1433 N N . PHE A 1 176 ? 0.110 15.733 10.685 1.00 85.31 176 PHE A N 1
ATOM 1434 C CA . PHE A 1 176 ? -1.245 15.926 10.168 1.00 85.31 176 PHE A CA 1
ATOM 1435 C C . PHE A 1 176 ? -1.974 17.071 10.860 1.00 85.31 176 PHE A C 1
ATOM 1437 O O . PHE A 1 176 ? -2.707 17.787 10.187 1.00 85.31 176 PHE A O 1
ATOM 1444 N N . ARG A 1 177 ? -1.744 17.303 12.155 1.00 89.50 177 ARG A N 1
ATOM 1445 C CA . ARG A 1 177 ? -2.336 18.434 12.876 1.00 89.50 177 ARG A CA 1
ATOM 1446 C C . ARG A 1 177 ? -1.999 19.760 12.201 1.00 89.50 177 ARG A C 1
ATOM 1448 O O . ARG A 1 177 ? -2.903 20.518 11.873 1.00 89.50 177 ARG A O 1
ATOM 1455 N N . VAL A 1 178 ? -0.717 19.990 11.912 1.00 87.88 178 VAL A N 1
ATOM 1456 C CA . VAL A 1 178 ? -0.267 21.223 11.245 1.00 87.88 178 VAL A CA 1
ATOM 1457 C C . VAL A 1 178 ? -0.797 21.311 9.812 1.00 87.88 178 VAL A C 1
ATOM 1459 O O . VAL A 1 178 ? -1.208 22.385 9.380 1.00 87.88 178 VAL A O 1
ATOM 1462 N N . LEU A 1 179 ? -0.841 20.186 9.086 1.00 88.81 179 LEU A N 1
ATOM 1463 C CA . LEU A 1 179 ? -1.433 20.131 7.743 1.00 88.81 179 LEU A CA 1
ATOM 1464 C C . LEU A 1 179 ? -2.917 20.514 7.750 1.00 88.81 179 LEU A C 1
ATOM 1466 O O . LEU A 1 179 ? -3.377 21.231 6.864 1.00 88.81 179 LEU A O 1
ATOM 1470 N N . ILE A 1 180 ? -3.667 20.022 8.734 1.00 91.31 180 ILE A N 1
ATOM 1471 C CA . ILE A 1 180 ? -5.092 20.301 8.885 1.00 91.31 180 ILE A CA 1
ATOM 1472 C C . ILE A 1 180 ? -5.303 21.754 9.301 1.00 91.31 180 ILE A C 1
ATOM 1474 O O . ILE A 1 180 ? -6.141 22.415 8.700 1.00 91.31 180 ILE A O 1
ATOM 1478 N N . ASP A 1 181 ? -4.542 22.263 10.271 1.00 91.81 181 ASP A N 1
ATOM 1479 C CA . ASP A 1 181 ? -4.638 23.658 10.712 1.00 91.81 181 ASP A CA 1
ATOM 1480 C C . ASP A 1 181 ? -4.399 24.628 9.534 1.00 91.81 181 ASP A C 1
ATOM 1482 O O . ASP A 1 181 ? -5.216 25.518 9.296 1.00 91.81 181 ASP A O 1
ATOM 1486 N N . ASP A 1 182 ? -3.366 24.397 8.713 1.00 92.12 182 ASP A N 1
ATOM 1487 C CA . ASP A 1 182 ? -3.112 25.181 7.490 1.00 92.12 182 ASP A CA 1
ATOM 1488 C C . ASP A 1 182 ? -4.231 25.025 6.440 1.00 92.12 182 ASP A C 1
ATOM 1490 O O . ASP A 1 182 ? -4.672 25.999 5.818 1.00 92.12 182 ASP A O 1
ATOM 1494 N N . ALA A 1 183 ? -4.735 23.805 6.237 1.00 90.44 183 ALA A N 1
ATOM 1495 C CA . ALA A 1 183 ? -5.839 23.554 5.315 1.00 90.44 183 ALA A CA 1
ATOM 1496 C C . ALA A 1 183 ? -7.131 24.272 5.749 1.00 90.44 183 ALA A C 1
ATOM 1498 O O . ALA A 1 183 ? -7.845 24.819 4.902 1.00 90.44 183 ALA A O 1
ATOM 1499 N N . LEU A 1 184 ? -7.418 24.301 7.054 1.00 90.44 184 LEU A N 1
ATOM 1500 C CA . LEU A 1 184 ? -8.547 25.019 7.646 1.00 90.44 184 LEU A CA 1
ATOM 1501 C C . LEU A 1 184 ? -8.376 26.533 7.512 1.00 90.44 184 LEU A C 1
ATOM 1503 O O . LEU A 1 184 ? -9.327 27.209 7.124 1.00 90.44 184 LEU A O 1
ATOM 1507 N N . GLU A 1 185 ? -7.177 27.066 7.750 1.00 91.69 185 GLU A N 1
ATOM 1508 C CA . GLU A 1 185 ? -6.872 28.486 7.545 1.00 91.69 185 GLU A CA 1
ATOM 1509 C C . GLU A 1 185 ? -7.136 28.901 6.088 1.00 91.69 185 GLU A C 1
ATOM 1511 O O . GLU A 1 185 ? -7.880 29.856 5.828 1.00 91.69 185 GLU A O 1
ATOM 1516 N N . ARG A 1 186 ? -6.617 28.133 5.119 1.00 89.50 186 ARG A N 1
ATOM 1517 C CA . ARG A 1 186 ? -6.857 28.367 3.683 1.00 89.50 186 ARG A CA 1
ATOM 1518 C C . ARG A 1 186 ? -8.336 28.254 3.315 1.00 89.50 186 ARG A C 1
ATOM 1520 O O . ARG A 1 186 ? -8.829 29.040 2.499 1.00 89.50 186 ARG A O 1
ATOM 1527 N N . PHE A 1 187 ? -9.054 27.301 3.906 1.00 90.19 187 PHE A N 1
ATOM 1528 C CA . PHE A 1 187 ? -10.496 27.149 3.719 1.00 90.19 187 PHE A CA 1
ATOM 1529 C C . PHE A 1 187 ? -11.269 28.359 4.242 1.00 90.19 187 PHE A C 1
ATOM 1531 O O . PHE A 1 187 ? -12.059 28.935 3.492 1.00 90.19 187 PHE A O 1
ATOM 1538 N N . CYS A 1 188 ? -11.013 28.781 5.482 1.00 89.12 188 CYS A N 1
ATOM 1539 C CA . CYS A 1 188 ? -11.643 29.946 6.096 1.00 89.12 188 CYS A CA 1
ATOM 1540 C C . CYS A 1 188 ? -11.391 31.204 5.260 1.00 89.12 188 CYS A C 1
ATOM 1542 O O . CYS A 1 188 ? -12.343 31.907 4.914 1.00 89.12 188 CYS A O 1
ATOM 1544 N N . ALA A 1 189 ? -10.145 31.424 4.828 1.00 90.38 189 ALA A N 1
ATOM 1545 C CA . ALA A 1 189 ? -9.790 32.532 3.947 1.00 90.38 189 ALA A CA 1
ATOM 1546 C C . ALA A 1 189 ? -10.580 32.501 2.623 1.00 90.38 189 ALA A C 1
ATOM 1548 O O . ALA A 1 189 ? -11.165 33.511 2.220 1.00 90.38 189 ALA A O 1
ATOM 1549 N N . LYS A 1 190 ? -10.671 31.335 1.963 1.00 89.75 190 LYS A N 1
ATOM 1550 C CA . LYS A 1 190 ? -11.422 31.158 0.705 1.00 89.75 190 LYS A CA 1
ATOM 1551 C C . LYS A 1 190 ? -12.934 31.335 0.889 1.00 89.75 190 LYS A C 1
ATOM 1553 O O . LYS A 1 190 ? -13.592 31.909 0.021 1.00 89.75 190 LYS A O 1
ATOM 1558 N N . ALA A 1 191 ? -13.478 30.870 2.011 1.00 88.00 191 ALA A N 1
ATOM 1559 C CA . ALA A 1 191 ? -14.888 30.987 2.376 1.00 88.00 191 ALA A CA 1
ATOM 1560 C C . ALA A 1 191 ? -15.257 32.367 2.956 1.00 88.00 191 ALA A C 1
ATOM 1562 O O . ALA A 1 191 ? -16.431 32.613 3.229 1.00 88.00 191 ALA A O 1
ATOM 1563 N N . LYS A 1 192 ? -14.278 33.271 3.126 1.00 92.62 192 LYS A N 1
ATOM 1564 C CA . LYS A 1 192 ? -14.428 34.567 3.814 1.00 92.62 192 LYS A CA 1
ATOM 1565 C C . LYS A 1 192 ? -14.962 34.426 5.246 1.00 92.62 192 LYS A C 1
ATOM 1567 O O . LYS A 1 192 ? -15.668 35.304 5.740 1.00 92.62 192 LYS A O 1
ATOM 1572 N N . LEU A 1 193 ? -14.631 33.318 5.904 1.00 87.19 193 LEU A N 1
ATOM 1573 C CA . LEU A 1 193 ? -14.846 33.130 7.332 1.00 87.19 193 LEU A CA 1
ATOM 1574 C C . LEU A 1 193 ? -13.657 33.746 8.088 1.00 87.19 193 LEU A C 1
ATOM 1576 O O . LEU A 1 193 ? -12.532 33.696 7.584 1.00 87.19 193 LEU A O 1
ATOM 1580 N N . PRO A 1 194 ? -13.864 34.326 9.280 1.00 86.94 194 PRO A N 1
ATOM 1581 C CA . PRO A 1 194 ? -12.754 34.773 10.111 1.00 86.94 194 PRO A CA 1
ATOM 1582 C C . PRO A 1 194 ? -11.803 33.603 10.390 1.00 86.94 194 PRO A C 1
ATOM 1584 O O . PRO A 1 194 ? -12.247 32.529 10.795 1.00 86.94 194 PRO A O 1
ATOM 1587 N N . VAL A 1 195 ? -10.506 33.807 10.148 1.00 79.81 195 VAL A N 1
ATOM 1588 C CA . VAL A 1 195 ? -9.472 32.758 10.243 1.00 79.81 195 VAL A CA 1
ATOM 1589 C C . VAL A 1 195 ? -9.429 32.136 11.642 1.00 79.81 195 VAL A C 1
ATOM 1591 O O . VAL A 1 195 ? -9.292 30.926 11.772 1.00 79.81 195 VAL A O 1
ATOM 1594 N N . ASP A 1 196 ? -9.680 32.937 12.678 1.00 81.12 196 ASP A N 1
ATOM 1595 C CA . ASP A 1 196 ? -9.674 32.492 14.075 1.00 81.12 196 ASP A CA 1
ATOM 1596 C C . ASP A 1 196 ? -10.919 31.701 14.499 1.00 81.12 196 ASP A C 1
ATOM 1598 O O . ASP A 1 196 ? -11.027 31.310 15.663 1.00 81.12 196 ASP A O 1
ATOM 1602 N N . ASN A 1 197 ? -11.890 31.482 13.608 1.00 86.31 197 ASN A N 1
ATOM 1603 C CA . ASN A 1 197 ? -13.157 30.889 14.018 1.00 86.31 197 ASN A CA 1
ATOM 1604 C C . ASN A 1 197 ? -13.069 29.397 14.283 1.00 86.31 197 ASN A C 1
ATOM 1606 O O . ASN A 1 197 ? -13.824 28.925 15.126 1.00 86.31 197 ASN A O 1
ATOM 1610 N N . LEU A 1 198 ? -12.205 28.664 13.584 1.00 93.19 198 LEU A N 1
ATOM 1611 C CA . LEU A 1 198 ? -12.109 27.214 13.707 1.00 93.19 198 LEU A CA 1
ATOM 1612 C C . LEU A 1 198 ? -10.704 26.824 14.149 1.00 93.19 198 LEU A C 1
ATOM 1614 O O . LEU A 1 198 ? -9.730 27.202 13.507 1.00 93.19 198 LEU A O 1
ATOM 1618 N N . SER A 1 199 ? -10.609 26.040 15.217 1.00 93.62 199 SER A N 1
ATOM 1619 C CA . SER A 1 199 ? -9.357 25.407 15.632 1.00 93.62 199 SER A CA 1
ATOM 1620 C C . SER A 1 199 ? -9.530 23.900 15.717 1.00 93.62 199 SER A C 1
ATOM 1622 O O . SER A 1 199 ? -10.542 23.426 16.239 1.00 93.62 199 SER A O 1
ATOM 1624 N N . LEU A 1 200 ? -8.539 23.152 15.232 1.00 94.94 200 LEU A N 1
ATOM 1625 C CA . LEU A 1 200 ? -8.490 21.710 15.421 1.00 94.94 200 LEU A CA 1
ATOM 1626 C C . LEU A 1 200 ? -8.321 21.391 16.907 1.00 94.94 200 LEU A C 1
ATOM 1628 O O . LEU A 1 200 ? -7.375 21.868 17.536 1.00 94.94 200 LEU A O 1
ATOM 1632 N N . GLU A 1 201 ? -9.220 20.578 17.456 1.00 95.50 201 GLU A N 1
ATOM 1633 C CA . GLU A 1 201 ? -9.101 20.036 18.811 1.00 95.50 201 GLU A CA 1
ATOM 1634 C C . GLU A 1 201 ? -8.342 18.707 18.754 1.00 95.50 201 GLU A C 1
ATOM 1636 O O . GLU A 1 201 ? -7.234 18.586 19.285 1.00 95.50 201 GLU A O 1
ATOM 1641 N N . SER A 1 202 ? -8.898 17.739 18.021 1.00 92.69 202 SER A N 1
ATOM 1642 C CA . SER A 1 202 ? -8.356 16.387 17.893 1.00 92.69 202 SER A CA 1
ATOM 1643 C C . SER A 1 202 ? -8.638 15.772 16.521 1.00 92.69 202 SER A C 1
ATOM 1645 O O . SER A 1 202 ? -9.609 16.116 15.842 1.00 92.69 202 SER A O 1
ATOM 1647 N N . ILE A 1 203 ? -7.778 14.836 16.115 1.00 90.75 203 ILE A N 1
ATOM 1648 C CA . ILE A 1 203 ? -8.015 13.963 14.964 1.00 90.75 203 ILE A CA 1
ATOM 1649 C C . ILE A 1 203 ? -8.769 12.739 15.482 1.00 90.75 203 ILE A C 1
ATOM 1651 O O . ILE A 1 203 ? -8.264 12.004 16.326 1.00 90.75 203 ILE A O 1
ATOM 1655 N N . LEU A 1 204 ? -9.992 12.531 15.000 1.00 88.62 204 LEU A N 1
ATOM 1656 C CA . LEU A 1 204 ? -10.833 11.410 15.413 1.00 88.62 204 LEU A CA 1
ATOM 1657 C C . LEU A 1 204 ? -10.458 10.145 14.646 1.00 88.62 204 LEU A C 1
ATOM 1659 O O . LEU A 1 204 ? -10.327 9.076 15.241 1.00 88.62 204 LEU A O 1
ATOM 1663 N N . ARG A 1 205 ? -10.323 10.256 13.316 1.00 86.12 205 ARG A N 1
ATOM 1664 C CA . ARG A 1 205 ? -10.008 9.133 12.418 1.00 86.12 205 ARG A CA 1
ATOM 1665 C C . ARG A 1 205 ? -9.205 9.609 11.213 1.00 86.12 205 ARG A C 1
ATOM 1667 O O . ARG A 1 205 ? -9.467 10.683 10.680 1.00 86.12 205 ARG A O 1
ATOM 1674 N N . LEU A 1 206 ? -8.270 8.780 10.757 1.00 84.06 206 LEU A N 1
ATOM 1675 C CA . LEU A 1 206 ? -7.478 9.000 9.547 1.00 84.06 206 LEU A CA 1
ATOM 1676 C C . LEU A 1 206 ? -7.634 7.793 8.624 1.00 84.06 206 LEU A C 1
ATOM 1678 O O . LEU A 1 206 ? -7.278 6.675 8.990 1.00 84.06 206 LEU A O 1
ATOM 1682 N N . TYR A 1 207 ? -8.132 8.033 7.417 1.00 81.62 207 TYR A N 1
ATOM 1683 C CA . TYR A 1 207 ? -8.298 7.026 6.381 1.00 81.62 207 TYR A CA 1
ATOM 1684 C C . TYR A 1 207 ? -7.471 7.408 5.158 1.00 81.62 207 TYR A C 1
ATOM 1686 O O . TYR A 1 207 ? -7.609 8.502 4.610 1.00 81.62 207 TYR A O 1
ATOM 1694 N N . ILE A 1 208 ? -6.635 6.483 4.697 1.00 79.81 208 ILE A N 1
ATOM 1695 C CA . ILE A 1 208 ? -5.852 6.641 3.472 1.00 79.81 208 ILE A CA 1
ATOM 1696 C C . ILE A 1 208 ? -6.474 5.725 2.430 1.00 79.81 208 ILE A C 1
ATOM 1698 O O . ILE A 1 208 ? -6.501 4.508 2.594 1.00 79.81 208 ILE A O 1
ATOM 1702 N N . THR A 1 209 ? -7.010 6.318 1.369 1.00 74.88 209 THR A N 1
ATOM 1703 C CA . THR A 1 209 ? -7.744 5.588 0.331 1.00 74.88 209 THR A CA 1
ATOM 1704 C C . THR A 1 209 ? -7.071 5.796 -1.017 1.00 74.88 209 THR A C 1
ATOM 1706 O O . THR A 1 209 ? -6.754 6.939 -1.347 1.00 74.88 209 THR A O 1
ATOM 1709 N N . PRO A 1 210 ? -6.833 4.744 -1.816 1.00 73.12 210 PRO A N 1
ATOM 1710 C CA . PRO A 1 210 ? -6.331 4.928 -3.168 1.00 73.12 210 PRO A CA 1
ATOM 1711 C C . PRO A 1 210 ? -7.367 5.674 -4.017 1.00 73.12 210 PRO A C 1
ATOM 1713 O O . PRO A 1 210 ? -8.565 5.380 -3.969 1.00 73.12 210 PRO A O 1
ATOM 1716 N N . CYS A 1 211 ? -6.917 6.625 -4.830 1.00 70.25 211 CYS A N 1
ATOM 1717 C CA . CYS A 1 211 ? -7.787 7.331 -5.759 1.00 70.25 211 CYS A CA 1
ATOM 1718 C C . CYS A 1 211 ? -8.194 6.384 -6.894 1.00 70.25 211 CYS A C 1
ATOM 1720 O O . CYS A 1 211 ? -7.372 5.968 -7.714 1.00 70.25 211 CYS A O 1
ATOM 1722 N N . LEU A 1 212 ? -9.489 6.066 -6.973 1.00 66.31 212 LEU A N 1
ATOM 1723 C CA . LEU A 1 212 ? -10.039 5.235 -8.051 1.00 66.31 212 LEU A CA 1
ATOM 1724 C C . LEU A 1 212 ? -9.975 5.930 -9.417 1.00 66.31 212 LEU A C 1
ATOM 1726 O O . LEU A 1 212 ? -9.866 5.265 -10.448 1.00 66.31 212 LEU A O 1
ATOM 1730 N N . VAL A 1 213 ? -10.039 7.262 -9.409 1.00 69.19 213 VAL A N 1
ATOM 1731 C CA . VAL A 1 213 ? -9.901 8.117 -10.586 1.00 69.19 213 VAL A CA 1
ATOM 1732 C C . VAL A 1 213 ? -8.597 8.903 -10.445 1.00 69.19 213 VAL A C 1
ATOM 1734 O O . VAL A 1 213 ? -8.407 9.552 -9.413 1.00 69.19 213 VAL A O 1
ATOM 1737 N N . PRO A 1 214 ? -7.695 8.860 -11.442 1.00 68.62 214 PRO A N 1
ATOM 1738 C CA . PRO A 1 214 ? -6.469 9.641 -11.401 1.00 68.62 214 PRO A CA 1
ATOM 1739 C C . PRO A 1 214 ? -6.770 11.135 -11.275 1.00 68.62 214 PRO A C 1
ATOM 1741 O O . PRO A 1 214 ? -7.658 11.660 -11.945 1.00 68.62 214 PRO A O 1
ATOM 1744 N N . LEU A 1 215 ? -5.992 11.825 -10.445 1.00 70.00 215 LEU A N 1
ATOM 1745 C CA . LEU A 1 215 ? -6.170 13.263 -10.189 1.00 70.00 215 LEU A CA 1
ATOM 1746 C C . LEU A 1 215 ? -5.808 14.122 -11.387 1.00 70.00 215 LEU A C 1
ATOM 1748 O O . LEU A 1 215 ? -6.389 15.176 -11.633 1.00 70.00 215 LEU A O 1
ATOM 1752 N N . ASP A 1 216 ? -4.812 13.652 -12.123 1.00 74.56 216 ASP A N 1
ATOM 1753 C CA . ASP A 1 216 ? -4.446 14.214 -13.398 1.00 74.56 216 ASP A CA 1
ATOM 1754 C C . ASP A 1 216 ? -5.256 13.509 -14.481 1.00 74.56 216 ASP A C 1
ATOM 1756 O O . ASP A 1 216 ? -5.103 12.304 -14.708 1.00 74.56 216 ASP A O 1
ATOM 1760 N N . THR A 1 217 ? -6.086 14.273 -15.187 1.00 76.44 217 THR A N 1
ATOM 1761 C CA . THR A 1 217 ? -6.838 13.776 -16.339 1.00 76.44 217 THR A CA 1
ATOM 1762 C C . THR A 1 217 ? -5.926 13.150 -17.396 1.00 76.44 217 THR A C 1
ATOM 1764 O O . THR A 1 217 ? -6.370 12.273 -18.133 1.00 76.44 217 THR A O 1
ATOM 1767 N N . CYS A 1 218 ? -4.640 13.516 -17.437 1.00 78.12 218 CYS A N 1
ATOM 1768 C CA . CYS A 1 218 ? -3.656 12.903 -18.327 1.00 78.12 218 CYS A CA 1
ATOM 1769 C C . CYS A 1 218 ? -3.202 11.505 -17.941 1.00 78.12 218 CYS A C 1
ATOM 1771 O O . CYS A 1 218 ? -2.633 10.802 -18.770 1.00 78.12 218 CYS A O 1
ATOM 1773 N N . CYS A 1 219 ? -3.524 11.056 -16.735 1.00 74.31 219 CYS A N 1
ATOM 1774 C CA . CYS A 1 219 ? -3.296 9.685 -16.306 1.00 74.31 219 CYS A CA 1
ATOM 1775 C C . CYS A 1 219 ? -4.530 8.779 -16.508 1.00 74.31 219 CYS A C 1
ATOM 1777 O O . CYS A 1 219 ? -4.524 7.645 -16.039 1.00 74.31 219 CYS A O 1
ATOM 1779 N N . THR A 1 220 ? -5.598 9.243 -17.174 1.00 73.38 220 THR A N 1
ATOM 1780 C CA . THR A 1 220 ? -6.880 8.503 -17.304 1.00 73.38 220 THR A CA 1
ATOM 1781 C C . THR A 1 220 ? -6.897 7.394 -18.356 1.00 73.38 220 THR A C 1
ATOM 1783 O O . THR A 1 220 ? -7.934 6.765 -18.566 1.00 73.38 220 THR A O 1
ATOM 1786 N N . SER A 1 221 ? -5.769 7.104 -19.006 1.00 75.88 221 SER A N 1
ATOM 1787 C CA . SER A 1 221 ? -5.664 5.927 -19.875 1.00 75.88 221 SER A CA 1
ATOM 1788 C C . SER A 1 221 ? -6.029 4.655 -19.096 1.00 75.88 221 SER A C 1
ATOM 1790 O O . SER A 1 221 ? -5.585 4.471 -17.962 1.00 75.88 221 SER A O 1
ATOM 1792 N N . LYS A 1 222 ? -6.800 3.746 -19.713 1.00 70.94 222 LYS A N 1
ATOM 1793 C CA . LYS A 1 222 ? -7.190 2.456 -19.107 1.00 70.94 222 LYS A CA 1
ATOM 1794 C C . LYS A 1 222 ? -5.980 1.665 -18.609 1.00 70.94 222 LYS A C 1
ATOM 1796 O O . LYS A 1 222 ? -6.049 1.014 -17.569 1.00 70.94 222 LYS A O 1
ATOM 1801 N N . LEU A 1 223 ? -4.879 1.756 -19.346 1.00 69.81 223 LEU A N 1
ATOM 1802 C CA . LEU A 1 223 ? -3.609 1.115 -19.043 1.00 69.81 223 LEU A CA 1
ATOM 1803 C C . LEU A 1 223 ? -2.950 1.737 -17.800 1.00 69.81 223 LEU A C 1
ATOM 1805 O O . LEU A 1 223 ? -2.510 1.019 -16.900 1.00 69.81 223 LEU A O 1
ATOM 1809 N N . ILE A 1 224 ? -2.978 3.068 -17.693 1.00 70.81 224 ILE A N 1
ATOM 1810 C CA . ILE A 1 224 ? -2.394 3.834 -16.580 1.00 70.81 224 ILE A CA 1
ATOM 1811 C C . ILE A 1 224 ? -3.266 3.775 -15.314 1.00 70.81 224 ILE A C 1
ATOM 1813 O O . ILE A 1 224 ? -2.733 3.783 -14.205 1.00 70.81 224 ILE A O 1
ATOM 1817 N N . MET A 1 225 ? -4.589 3.639 -15.446 1.00 68.88 225 MET A N 1
ATOM 1818 C CA . MET A 1 225 ? -5.526 3.557 -14.316 1.00 68.88 225 MET A CA 1
ATOM 1819 C C . MET A 1 225 ? -5.233 2.392 -13.362 1.00 68.88 225 MET A C 1
ATOM 1821 O O . MET A 1 225 ? -5.529 2.467 -12.172 1.00 68.88 225 MET A O 1
ATOM 1825 N N . SER A 1 226 ? -4.663 1.292 -13.860 1.00 67.94 226 SER A N 1
ATOM 1826 C CA . SER A 1 226 ? -4.238 0.182 -12.997 1.00 67.94 226 SER A CA 1
ATOM 1827 C C . SER A 1 226 ? -3.124 0.612 -12.035 1.00 67.94 226 SER A C 1
ATOM 1829 O O . SER A 1 226 ? -3.148 0.252 -10.859 1.00 67.94 226 SER A O 1
ATOM 1831 N N . TYR A 1 227 ? -2.212 1.455 -12.520 1.00 67.25 227 TYR A N 1
ATOM 1832 C CA . TYR A 1 227 ? -1.096 2.012 -11.767 1.00 67.25 227 TYR A CA 1
ATOM 1833 C C . TYR A 1 227 ? -1.527 3.192 -10.888 1.00 67.25 227 TYR A C 1
ATOM 1835 O O . TYR A 1 227 ? -0.997 3.386 -9.799 1.00 67.25 227 TYR A O 1
ATOM 1843 N N . SER A 1 228 ? -2.535 3.968 -11.298 1.00 62.84 228 SER A N 1
ATOM 1844 C CA . SER A 1 228 ? -3.018 5.078 -10.470 1.00 62.84 228 SER A CA 1
ATOM 1845 C C . SER A 1 228 ? -3.605 4.622 -9.143 1.00 62.84 228 SER A C 1
ATOM 1847 O O . SER A 1 228 ? -3.419 5.304 -8.139 1.00 62.84 228 SER A O 1
ATOM 1849 N N . LYS A 1 229 ? -4.221 3.434 -9.124 1.00 64.56 229 LYS A N 1
ATOM 1850 C CA . LYS A 1 229 ? -4.756 2.797 -7.913 1.00 64.56 229 LYS A CA 1
ATOM 1851 C C . LYS A 1 229 ? -3.696 2.508 -6.844 1.00 64.56 229 LYS A C 1
ATOM 1853 O O . LYS A 1 229 ? -4.077 2.211 -5.720 1.00 64.56 229 LYS A O 1
ATOM 1858 N N . ILE A 1 230 ? -2.405 2.549 -7.182 1.00 65.44 230 ILE A N 1
ATOM 1859 C CA . ILE A 1 230 ? -1.310 2.283 -6.236 1.00 65.44 230 ILE A CA 1
ATOM 1860 C C . ILE A 1 230 ? -0.423 3.502 -5.962 1.00 65.44 230 ILE A C 1
ATOM 1862 O O . ILE A 1 230 ? 0.428 3.423 -5.084 1.00 65.44 230 ILE A O 1
ATOM 1866 N N . THR A 1 231 ? -0.592 4.617 -6.684 1.00 69.50 231 THR A N 1
ATOM 1867 C CA . THR A 1 231 ? 0.262 5.810 -6.509 1.00 69.50 231 THR A CA 1
ATOM 1868 C C . THR A 1 231 ? -0.479 7.060 -6.067 1.00 69.50 231 THR A C 1
ATOM 1870 O O . THR A 1 231 ? 0.150 7.951 -5.507 1.00 69.50 231 THR A O 1
ATOM 1873 N N . ASP A 1 232 ? -1.778 7.161 -6.348 1.00 74.94 232 ASP A N 1
ATOM 1874 C CA . ASP A 1 232 ? -2.582 8.311 -5.944 1.00 74.94 232 ASP A CA 1
ATOM 1875 C C . ASP A 1 232 ? -3.450 7.926 -4.770 1.00 74.94 232 ASP A C 1
ATOM 1877 O O . ASP A 1 232 ? -4.133 6.902 -4.811 1.00 74.94 232 ASP A O 1
ATOM 1881 N N . PHE A 1 233 ? -3.472 8.774 -3.753 1.00 80.25 233 PHE A N 1
ATOM 1882 C CA . PHE A 1 233 ? -4.295 8.534 -2.588 1.00 80.25 233 PHE A CA 1
ATOM 1883 C C . PHE A 1 233 ? -4.933 9.831 -2.104 1.00 80.25 233 PHE A C 1
ATOM 1885 O O . PHE A 1 233 ? -4.394 10.930 -2.267 1.00 80.25 233 PHE A O 1
ATOM 1892 N N . SER A 1 234 ? -6.101 9.664 -1.504 1.00 84.44 234 SER A N 1
ATOM 1893 C CA . SER A 1 234 ? -6.849 10.689 -0.798 1.00 84.44 234 SER A CA 1
ATOM 1894 C C . SER A 1 234 ? -6.850 10.362 0.684 1.00 84.44 234 SER A C 1
ATOM 1896 O O . SER A 1 234 ? -7.037 9.207 1.082 1.00 84.44 234 SER A O 1
ATOM 1898 N N . TYR A 1 235 ? -6.674 11.404 1.484 1.00 88.56 235 TYR A N 1
ATOM 1899 C CA . TYR A 1 235 ? -6.600 11.321 2.930 1.00 88.56 235 TYR A CA 1
ATOM 1900 C C . TYR A 1 235 ? -7.889 11.888 3.496 1.00 88.56 235 TYR A C 1
ATOM 1902 O O . TYR A 1 235 ? -8.099 13.101 3.486 1.00 88.56 235 TYR A O 1
ATOM 1910 N N . TRP A 1 236 ? -8.766 10.998 3.942 1.00 88.00 236 TRP A N 1
ATOM 1911 C CA . TRP A 1 236 ? -10.008 11.365 4.600 1.00 88.00 236 TRP A CA 1
ATOM 1912 C C . TRP A 1 236 ? -9.772 11.432 6.098 1.00 88.00 236 TRP A C 1
ATOM 1914 O O . TRP A 1 236 ? -9.332 10.457 6.706 1.00 88.00 236 TRP A O 1
ATOM 1924 N N . ILE A 1 237 ? -10.036 12.592 6.682 1.00 91.56 237 ILE A N 1
ATOM 1925 C CA . ILE A 1 237 ? -9.720 12.868 8.076 1.00 91.56 237 ILE A CA 1
ATOM 1926 C C . ILE A 1 237 ? -10.984 13.346 8.770 1.00 91.56 237 ILE A C 1
ATOM 1928 O O . ILE A 1 237 ? -11.523 14.396 8.418 1.00 91.56 237 ILE A O 1
ATOM 1932 N N . ASP A 1 238 ? -11.433 12.578 9.754 1.00 92.31 238 ASP A N 1
ATOM 1933 C CA . ASP A 1 238 ? -12.486 13.002 10.665 1.00 92.31 238 ASP A CA 1
ATOM 1934 C C . ASP A 1 238 ? -11.817 13.733 11.825 1.00 92.31 238 ASP A C 1
ATOM 1936 O O . ASP A 1 238 ? -10.898 13.210 12.461 1.00 92.31 238 ASP A O 1
ATOM 1940 N N . VAL A 1 239 ? -12.257 14.953 12.088 1.00 95.56 239 VAL A N 1
ATOM 1941 C CA . VAL A 1 239 ? -11.661 15.864 13.062 1.00 95.56 239 VAL A CA 1
ATOM 1942 C C . VAL A 1 239 ? -12.734 16.425 13.978 1.00 95.56 239 VAL A C 1
ATOM 1944 O O . VAL A 1 239 ? -13.858 16.666 13.541 1.00 95.56 239 VAL A O 1
ATOM 1947 N N . SER A 1 240 ? -12.376 16.676 15.235 1.00 96.06 240 SER A N 1
ATOM 1948 C CA . SER A 1 240 ? -13.185 17.512 16.118 1.00 96.06 240 SER A CA 1
ATOM 1949 C C . SER A 1 240 ? -12.639 18.930 16.079 1.00 96.06 240 SER A C 1
ATOM 1951 O O . SER A 1 240 ? -11.444 19.164 16.287 1.00 96.06 240 SER A O 1
ATOM 1953 N N . LEU A 1 241 ? -13.514 19.875 15.768 1.00 96.12 241 LEU A N 1
ATOM 1954 C CA . LEU A 1 241 ? -13.190 21.283 15.616 1.00 96.12 241 LEU A CA 1
ATOM 1955 C C . LEU A 1 241 ? -13.906 22.089 16.697 1.00 96.12 241 LEU A C 1
ATOM 1957 O O . LEU A 1 241 ? -15.072 21.848 17.017 1.00 96.12 241 LEU A O 1
ATOM 1961 N N . PHE A 1 242 ? -13.211 23.087 17.232 1.00 95.69 242 PHE A N 1
ATOM 1962 C CA . PHE A 1 242 ? -13.772 24.059 18.158 1.00 95.69 242 PHE A CA 1
ATOM 1963 C C . PHE A 1 242 ? -14.067 25.364 17.418 1.00 95.69 242 PHE A C 1
ATOM 1965 O O . PHE A 1 242 ? -13.171 25.975 16.831 1.00 95.69 242 PHE A O 1
ATOM 1972 N N . ASN A 1 243 ? -15.332 25.794 17.438 1.00 94.31 243 ASN A N 1
ATOM 1973 C CA . ASN A 1 243 ? -15.728 27.098 16.921 1.00 94.31 243 ASN A CA 1
ATOM 1974 C C . ASN A 1 243 ? -15.565 28.159 18.015 1.00 94.31 243 ASN A C 1
ATOM 1976 O O . ASN A 1 243 ? -16.353 28.172 18.964 1.00 94.31 243 ASN A O 1
ATOM 1980 N N . ARG A 1 244 ? -14.611 29.081 17.866 1.00 92.25 244 ARG A N 1
ATOM 1981 C CA . ARG A 1 244 ? -14.367 30.141 18.859 1.00 92.25 244 ARG A CA 1
ATOM 1982 C C . ARG A 1 244 ? -15.494 31.169 18.945 1.00 92.25 244 ARG A C 1
ATOM 1984 O O . ARG A 1 244 ? -15.728 31.710 20.015 1.00 92.25 244 ARG A O 1
ATOM 1991 N N . THR A 1 245 ? -16.207 31.441 17.850 1.00 90.69 245 THR A N 1
ATOM 1992 C CA . THR A 1 245 ? -17.321 32.407 17.856 1.00 90.69 245 THR A CA 1
ATOM 1993 C C . THR A 1 245 ? -18.550 31.857 18.566 1.00 90.69 245 THR A C 1
ATOM 1995 O O . THR A 1 245 ? -19.244 32.597 19.254 1.00 90.69 245 THR A O 1
ATOM 1998 N N . SER A 1 246 ? -18.859 30.573 18.363 1.00 93.75 246 SER A N 1
ATOM 1999 C CA . SER A 1 246 ? -20.049 29.957 18.957 1.00 93.75 246 SER A CA 1
ATOM 2000 C C . SER A 1 246 ? -19.774 29.184 20.244 1.00 93.75 246 SER A C 1
ATOM 2002 O O . SER A 1 246 ? -20.729 28.666 20.814 1.00 93.75 246 SER A O 1
ATOM 2004 N N . GLU A 1 247 ? -18.505 29.037 20.636 1.00 95.75 247 GLU A N 1
ATOM 2005 C CA . GLU A 1 247 ? -18.036 28.223 21.769 1.00 95.75 247 GLU A CA 1
ATOM 2006 C C . GLU A 1 247 ? -18.583 26.784 21.734 1.00 95.75 247 GLU A C 1
ATOM 2008 O O . GLU A 1 247 ? -19.047 26.234 22.732 1.00 95.75 247 GLU A O 1
ATOM 2013 N N . LYS A 1 248 ? -18.590 26.167 20.546 1.00 95.56 248 LYS A N 1
ATOM 2014 C CA . LYS A 1 248 ? -19.145 24.820 20.341 1.00 95.56 248 LYS A CA 1
ATOM 2015 C C . LYS A 1 248 ? -18.166 23.920 19.615 1.00 95.56 248 LYS A C 1
ATOM 2017 O O . LYS A 1 248 ? -17.492 24.355 18.684 1.00 95.56 248 LYS A O 1
ATOM 2022 N N . TYR A 1 249 ? -18.184 22.655 20.011 1.00 95.12 249 TYR A N 1
ATOM 2023 C CA . TYR A 1 249 ? -17.517 21.573 19.306 1.00 95.12 249 TYR A CA 1
ATOM 2024 C C . TYR A 1 249 ? -18.418 21.020 18.214 1.00 95.12 249 TYR A C 1
ATOM 2026 O O . TYR A 1 249 ? -19.639 20.919 18.382 1.00 95.12 249 TYR A O 1
ATOM 2034 N N . PHE A 1 250 ? -17.805 20.651 17.103 1.00 95.00 250 PHE A N 1
ATOM 2035 C CA . PHE A 1 250 ? -18.465 19.943 16.026 1.00 95.00 250 PHE A CA 1
ATOM 2036 C C . PHE A 1 250 ? -17.463 19.025 15.343 1.00 95.00 250 PHE A C 1
ATOM 2038 O O . PHE A 1 250 ? -16.275 19.332 15.253 1.00 95.00 250 PHE A O 1
ATOM 2045 N N . ASP A 1 251 ? -17.967 17.911 14.837 1.00 95.06 251 ASP A N 1
ATOM 2046 C CA . ASP A 1 251 ? -17.151 16.975 14.088 1.00 95.06 251 ASP A CA 1
ATOM 2047 C C . ASP A 1 251 ? -17.237 17.334 12.605 1.00 95.06 251 ASP A C 1
ATOM 2049 O O . ASP A 1 251 ? -18.297 17.714 12.093 1.00 95.06 251 ASP A O 1
ATOM 2053 N N . ALA A 1 252 ? -16.113 17.247 11.911 1.00 94.50 252 ALA A N 1
ATOM 2054 C CA . ALA A 1 252 ? -16.012 17.536 10.493 1.00 94.50 252 ALA A CA 1
ATOM 2055 C C . ALA A 1 252 ? -15.184 16.466 9.791 1.00 94.50 252 ALA A C 1
ATOM 2057 O O . ALA A 1 252 ? -14.335 15.814 10.393 1.00 94.50 252 ALA A O 1
ATOM 2058 N N . ARG A 1 253 ? -15.438 16.306 8.498 1.00 93.25 253 ARG A N 1
ATOM 2059 C CA . ARG A 1 253 ? -14.706 15.427 7.599 1.00 93.25 253 ARG A CA 1
ATOM 2060 C C . ARG A 1 253 ? -13.991 16.262 6.552 1.00 93.25 253 ARG A C 1
ATOM 2062 O O . ARG A 1 253 ? -14.595 17.086 5.864 1.00 93.25 253 ARG A O 1
ATOM 2069 N N . LEU A 1 254 ? -12.703 16.001 6.413 1.00 94.25 254 LEU A N 1
ATOM 2070 C CA . LEU A 1 254 ? -11.800 16.650 5.474 1.00 94.25 254 LEU A CA 1
ATOM 2071 C C . LEU A 1 254 ? -11.325 15.623 4.451 1.00 94.25 254 LEU A C 1
ATOM 2073 O O . LEU A 1 254 ? -11.055 14.482 4.817 1.00 94.25 254 LEU A O 1
ATOM 2077 N N . MET A 1 255 ? -11.159 16.029 3.193 1.00 91.69 255 MET A N 1
ATOM 2078 C CA . MET A 1 255 ? -10.354 15.275 2.225 1.00 91.69 255 MET A CA 1
ATOM 2079 C C . MET A 1 255 ? -9.146 16.114 1.826 1.00 91.69 255 MET A C 1
ATOM 2081 O O . MET A 1 255 ? -9.291 17.127 1.131 1.00 91.69 255 MET A O 1
ATOM 2085 N N . LEU A 1 256 ? -7.963 15.675 2.253 1.00 91.56 256 LEU A N 1
ATOM 2086 C CA . LEU A 1 256 ? -6.679 16.232 1.844 1.00 91.56 256 LEU A CA 1
ATOM 2087 C C . LEU A 1 256 ? -6.072 15.413 0.708 1.00 91.56 256 LEU A C 1
ATOM 2089 O O . LEU A 1 256 ? -6.212 14.188 0.636 1.00 91.56 256 LEU A O 1
ATOM 2093 N N . GLN A 1 257 ? -5.372 16.113 -0.176 1.00 88.44 257 GLN A N 1
ATOM 2094 C CA . GLN A 1 257 ? -4.749 15.525 -1.347 1.00 88.44 257 GLN A CA 1
ATOM 2095 C C . GLN A 1 257 ? -3.394 16.169 -1.642 1.00 88.44 257 GLN A C 1
ATOM 2097 O O . GLN A 1 257 ? -3.317 17.396 -1.665 1.00 88.44 257 GLN A O 1
ATOM 2102 N N . PRO A 1 258 ? -2.336 15.391 -1.916 1.00 87.25 258 PRO A N 1
ATOM 2103 C CA . PRO A 1 258 ? -1.061 15.949 -2.346 1.00 87.25 258 PRO A CA 1
ATOM 2104 C C . PRO A 1 258 ? -1.192 16.736 -3.664 1.00 87.25 258 PRO A C 1
ATOM 2106 O O . PRO A 1 258 ? -1.698 16.224 -4.664 1.00 87.25 258 PRO A O 1
ATOM 2109 N N . ILE A 1 259 ? -0.718 17.982 -3.672 1.00 82.81 259 ILE A N 1
ATOM 2110 C CA . ILE A 1 259 ? -0.534 18.828 -4.861 1.00 82.81 259 ILE A CA 1
ATOM 2111 C C . ILE A 1 259 ? 0.733 18.411 -5.590 1.00 82.81 259 ILE A C 1
ATOM 2113 O O . ILE A 1 259 ? 0.728 18.270 -6.816 1.00 82.81 259 ILE A O 1
ATOM 2117 N N . VAL A 1 260 ? 1.826 18.233 -4.838 1.00 71.56 260 VAL A N 1
ATOM 2118 C CA . VAL A 1 260 ? 3.086 17.781 -5.418 1.00 71.56 260 VAL A CA 1
ATOM 2119 C C . VAL A 1 260 ? 2.957 16.316 -5.749 1.00 71.56 260 VAL A C 1
ATOM 2121 O O . VAL A 1 260 ? 2.727 15.462 -4.895 1.00 71.56 260 VAL A O 1
ATOM 2124 N N . ARG A 1 261 ? 3.073 16.049 -7.042 1.00 71.56 261 ARG A N 1
ATOM 2125 C CA . ARG A 1 261 ? 2.888 14.723 -7.584 1.00 71.56 261 ARG A CA 1
ATOM 2126 C C . ARG A 1 261 ? 4.245 14.041 -7.585 1.00 71.56 261 ARG A C 1
ATOM 2128 O O . ARG A 1 261 ? 5.177 14.530 -8.208 1.00 71.56 261 ARG A O 1
ATOM 2135 N N . SER A 1 262 ? 4.340 12.876 -6.959 1.00 72.50 262 SER A N 1
ATOM 2136 C CA . SER A 1 262 ? 5.413 11.922 -7.261 1.00 72.50 262 SER A CA 1
ATOM 2137 C C . SER A 1 262 ? 5.276 11.371 -8.681 1.00 72.50 262 SER A C 1
ATOM 2139 O O . SER A 1 262 ? 6.220 10.784 -9.201 1.00 72.50 262 SER A O 1
ATOM 2141 N N . ARG A 1 263 ? 4.108 11.581 -9.313 1.00 78.75 263 ARG A N 1
ATOM 2142 C CA . ARG A 1 263 ? 3.732 11.081 -10.630 1.00 78.75 263 ARG A CA 1
ATOM 2143 C C . ARG A 1 263 ? 3.381 12.192 -11.622 1.00 78.75 263 ARG A C 1
ATOM 2145 O O . ARG A 1 263 ? 2.462 12.977 -11.402 1.00 78.75 263 ARG A O 1
ATOM 2152 N N . PHE A 1 264 ? 4.014 12.175 -12.784 1.00 82.12 264 PHE A N 1
ATOM 2153 C CA . PHE A 1 264 ? 3.804 13.149 -13.855 1.00 82.12 264 PHE A CA 1
ATOM 2154 C C . PHE A 1 264 ? 3.350 12.424 -15.113 1.00 82.12 264 PHE A C 1
ATOM 2156 O O . PHE A 1 264 ? 4.080 11.549 -15.569 1.00 82.12 264 PHE A O 1
ATOM 2163 N N . CYS A 1 265 ? 2.175 12.760 -15.657 1.00 83.12 265 CYS A N 1
ATOM 2164 C CA . CYS A 1 265 ? 1.651 12.133 -16.872 1.00 83.12 265 CYS A CA 1
ATOM 2165 C C . CYS A 1 265 ? 1.724 13.053 -18.090 1.00 83.12 265 CYS A C 1
ATOM 2167 O O . CYS A 1 265 ? 1.617 14.272 -17.968 1.00 83.12 265 CYS A O 1
ATOM 2169 N N . PHE A 1 266 ? 1.865 12.453 -19.272 1.00 82.69 266 PHE A N 1
ATOM 2170 C CA . PHE A 1 266 ? 2.057 13.177 -20.527 1.00 82.69 266 PHE A CA 1
ATOM 2171 C C . PHE A 1 266 ? 1.058 12.730 -21.600 1.00 82.69 266 PHE A C 1
ATOM 2173 O O . PHE A 1 266 ? 0.858 11.538 -21.852 1.00 82.69 266 PHE A O 1
ATOM 2180 N N . GLY A 1 267 ? 0.437 13.719 -22.249 1.00 72.69 267 GLY A N 1
ATOM 2181 C CA . GLY A 1 267 ? -0.541 13.508 -23.319 1.00 72.69 267 GLY A CA 1
ATOM 2182 C C . GLY A 1 267 ? 0.069 13.123 -24.667 1.00 72.69 267 GLY A C 1
ATOM 2183 O O . GLY A 1 267 ? -0.577 12.418 -25.439 1.00 72.69 267 GLY A O 1
ATOM 2184 N N . ASP A 1 268 ? 1.326 13.494 -24.920 1.00 68.62 268 ASP A N 1
ATOM 2185 C CA . ASP A 1 268 ? 2.022 13.248 -26.185 1.00 68.62 268 ASP A CA 1
ATOM 2186 C C . ASP A 1 268 ? 3.329 12.472 -25.978 1.00 68.62 268 ASP A C 1
ATOM 2188 O O . ASP A 1 268 ? 3.993 12.620 -24.956 1.00 68.62 268 ASP A O 1
ATOM 2192 N N . GLY A 1 269 ? 3.717 11.700 -27.000 1.00 78.69 269 GLY A N 1
ATOM 2193 C CA . GLY A 1 269 ? 4.938 10.885 -27.053 1.00 78.69 269 GLY A CA 1
ATOM 2194 C C . GLY A 1 269 ? 4.881 9.585 -26.278 1.00 78.69 269 GLY A C 1
ATOM 2195 O O . GLY A 1 269 ? 3.829 9.197 -25.794 1.00 78.69 269 GLY A O 1
ATOM 2196 N N . ASP A 1 270 ? 6.005 8.884 -26.224 1.00 78.81 270 ASP A N 1
ATOM 2197 C CA . ASP A 1 270 ? 6.027 7.511 -25.732 1.00 78.81 270 ASP A CA 1
ATOM 2198 C C . ASP A 1 270 ? 6.170 7.471 -24.221 1.00 78.81 270 ASP A C 1
ATOM 2200 O O . ASP A 1 270 ? 5.555 6.621 -23.591 1.00 78.81 270 ASP A O 1
ATOM 2204 N N . LEU A 1 271 ? 6.921 8.397 -23.611 1.00 86.94 271 LEU A N 1
ATOM 2205 C CA . LEU A 1 271 ? 6.941 8.531 -22.152 1.00 86.94 271 LEU A CA 1
ATOM 2206 C C . LEU A 1 271 ? 5.587 9.064 -21.676 1.00 86.94 271 LEU A C 1
ATOM 2208 O O . LEU A 1 271 ? 5.282 10.238 -21.861 1.00 86.94 271 LEU A O 1
ATOM 2212 N N . ARG A 1 272 ? 4.794 8.215 -21.023 1.00 84.50 272 ARG A N 1
ATOM 2213 C CA . ARG A 1 272 ? 3.464 8.567 -20.509 1.00 84.50 272 ARG A CA 1
ATOM 2214 C C . ARG A 1 272 ? 3.439 8.915 -19.048 1.00 84.50 272 ARG A C 1
ATOM 2216 O O . ARG A 1 272 ? 2.551 9.657 -18.644 1.00 84.50 272 ARG A O 1
ATOM 2223 N N . MET A 1 273 ? 4.362 8.373 -18.267 1.00 86.62 273 MET A N 1
ATOM 2224 C CA . MET A 1 273 ? 4.411 8.637 -16.841 1.00 86.62 273 MET A CA 1
ATOM 2225 C C . MET A 1 273 ? 5.844 8.592 -16.329 1.00 86.62 273 MET A C 1
ATOM 2227 O O . MET A 1 273 ? 6.608 7.695 -16.682 1.00 86.62 273 MET A O 1
ATOM 2231 N N . VAL A 1 274 ? 6.179 9.533 -15.452 1.00 87.62 274 VAL A N 1
ATOM 2232 C CA . VAL A 1 274 ? 7.340 9.436 -14.565 1.00 87.62 274 VAL A CA 1
ATOM 2233 C C . VAL A 1 274 ? 6.826 9.343 -13.144 1.00 87.62 274 VAL A C 1
ATOM 2235 O O . VAL A 1 274 ? 6.051 10.202 -12.733 1.00 87.62 274 VAL A O 1
ATOM 2238 N N . PHE A 1 275 ? 7.250 8.323 -12.408 1.00 87.38 275 PHE A N 1
ATOM 2239 C CA . PHE A 1 275 ? 7.035 8.216 -10.972 1.00 87.38 275 PHE A CA 1
ATOM 2240 C C . PHE A 1 275 ? 8.377 8.219 -10.243 1.00 87.38 275 PHE A C 1
ATOM 2242 O O . PHE A 1 275 ? 9.310 7.537 -10.667 1.00 87.38 275 PHE A O 1
ATOM 2249 N N . ILE A 1 276 ? 8.475 8.984 -9.160 1.00 88.31 276 ILE A N 1
ATOM 2250 C CA . ILE A 1 276 ? 9.705 9.164 -8.389 1.00 88.31 276 ILE A CA 1
ATOM 2251 C C . ILE A 1 276 ? 9.409 8.848 -6.930 1.00 88.31 276 ILE A C 1
ATOM 2253 O O . ILE A 1 276 ? 8.505 9.440 -6.343 1.00 88.31 276 ILE A O 1
ATOM 2257 N N . SER A 1 277 ? 10.193 7.948 -6.340 1.00 86.75 277 SER A N 1
ATOM 2258 C CA . SER A 1 277 ? 10.111 7.640 -4.917 1.00 86.75 277 SER A CA 1
ATOM 2259 C C . SER A 1 277 ? 11.501 7.539 -4.285 1.00 86.75 277 SER A C 1
ATOM 2261 O O . SER A 1 277 ? 12.287 6.669 -4.663 1.00 86.75 277 SER A O 1
ATOM 2263 N N . PRO A 1 278 ? 11.818 8.397 -3.304 1.00 81.50 278 PRO A N 1
ATOM 2264 C CA . PRO A 1 278 ? 12.953 8.201 -2.402 1.00 81.50 278 PRO A CA 1
ATOM 2265 C C . PRO A 1 278 ? 12.635 7.201 -1.274 1.00 81.50 278 PRO A C 1
ATOM 2267 O O . PRO A 1 278 ? 13.540 6.789 -0.556 1.00 81.50 278 PRO A O 1
ATOM 2270 N N . TRP A 1 279 ? 11.370 6.787 -1.115 1.00 72.50 279 TRP A N 1
ATOM 2271 C CA . TRP A 1 279 ? 10.960 5.734 -0.183 1.00 72.50 279 TRP A CA 1
ATOM 2272 C C . TRP A 1 279 ? 11.336 4.375 -0.749 1.00 72.50 279 TRP A C 1
ATOM 2274 O O . TRP A 1 279 ? 10.498 3.584 -1.159 1.00 72.50 279 TRP A O 1
ATOM 2284 N N . ILE A 1 280 ? 12.623 4.101 -0.825 1.00 64.94 280 ILE A N 1
ATOM 2285 C CA . ILE A 1 280 ? 13.094 2.757 -1.092 1.00 64.94 280 ILE A CA 1
ATOM 2286 C C . ILE A 1 280 ? 13.370 2.213 0.294 1.00 64.94 280 ILE A C 1
ATOM 2288 O O . ILE A 1 280 ? 14.299 2.664 0.962 1.00 64.94 280 ILE A O 1
ATOM 2292 N N . GLY A 1 281 ? 12.534 1.286 0.771 1.00 56.44 281 GLY A N 1
ATOM 2293 C CA . GLY A 1 281 ? 12.901 0.496 1.946 1.00 56.44 281 GLY A CA 1
ATOM 2294 C C . GLY A 1 281 ? 14.275 -0.156 1.730 1.00 56.44 281 GLY A C 1
ATOM 2295 O O . GLY A 1 281 ? 14.862 -0.042 0.654 1.00 56.44 281 GLY A O 1
ATOM 2296 N N . HIS A 1 282 ? 14.801 -0.897 2.703 1.00 48.94 282 HIS A N 1
ATOM 2297 C CA . HIS A 1 282 ? 16.033 -1.690 2.542 1.00 48.94 282 HIS A CA 1
ATOM 2298 C C . HIS A 1 282 ? 15.894 -2.849 1.516 1.00 48.94 282 HIS A C 1
ATOM 2300 O O . HIS A 1 282 ? 16.349 -3.967 1.759 1.00 48.94 282 HIS A O 1
ATOM 2306 N N . LEU A 1 283 ? 15.246 -2.617 0.372 1.00 48.31 283 LEU A N 1
ATOM 2307 C CA . LEU A 1 283 ? 15.189 -3.487 -0.782 1.00 48.31 283 LEU A CA 1
ATOM 2308 C C . LEU A 1 283 ? 16.622 -3.755 -1.223 1.00 48.31 283 LEU A C 1
ATOM 2310 O O . LEU A 1 283 ? 17.320 -2.882 -1.738 1.00 48.31 283 LEU A O 1
ATOM 2314 N N . LYS A 1 284 ? 17.067 -4.990 -1.003 1.00 48.81 284 LYS A N 1
ATOM 2315 C CA . LYS A 1 284 ? 18.326 -5.470 -1.557 1.00 48.81 284 LYS A CA 1
ATOM 2316 C C . LYS A 1 284 ? 18.166 -5.483 -3.084 1.00 48.81 284 LYS A C 1
ATOM 2318 O O . LYS A 1 284 ? 17.331 -6.236 -3.580 1.00 48.81 284 LYS A O 1
ATOM 2323 N N . PRO A 1 285 ? 18.965 -4.716 -3.845 1.00 45.28 285 PRO A N 1
ATOM 2324 C CA . PRO A 1 285 ? 18.768 -4.499 -5.284 1.00 45.28 285 PRO A CA 1
ATOM 2325 C C . PRO A 1 285 ? 18.945 -5.744 -6.181 1.00 45.28 285 PRO A C 1
ATOM 2327 O O . PRO A 1 285 ? 18.902 -5.626 -7.402 1.00 45.28 285 PRO A O 1
ATOM 2330 N N . PHE A 1 286 ? 19.136 -6.939 -5.611 1.00 46.66 286 PHE A N 1
ATOM 2331 C CA . PHE A 1 286 ? 19.514 -8.156 -6.335 1.00 46.66 286 PHE A CA 1
ATOM 2332 C C . PHE A 1 286 ? 18.522 -9.322 -6.229 1.00 46.66 286 PHE A C 1
ATOM 2334 O O . PHE A 1 286 ? 18.798 -10.379 -6.796 1.00 46.66 286 PHE A O 1
ATOM 2341 N N . GLU A 1 287 ? 17.370 -9.176 -5.566 1.00 45.69 287 GLU A N 1
ATOM 2342 C CA . GLU A 1 287 ? 16.348 -10.227 -5.637 1.00 45.69 287 GLU A CA 1
ATOM 2343 C C . GLU A 1 287 ? 15.525 -10.105 -6.935 1.00 45.69 287 GLU A C 1
ATOM 2345 O O . GLU A 1 287 ? 14.936 -9.056 -7.190 1.00 45.69 287 GLU A O 1
ATOM 2350 N N . PRO A 1 288 ? 15.439 -11.153 -7.782 1.00 43.88 288 PRO A N 1
ATOM 2351 C CA . PRO A 1 288 ? 14.758 -11.088 -9.081 1.00 43.88 288 PRO A CA 1
ATOM 2352 C C . PRO A 1 288 ? 13.224 -10.967 -9.003 1.00 43.88 288 PRO A C 1
ATOM 2354 O O . PRO A 1 288 ? 12.558 -11.027 -10.033 1.00 43.88 288 PRO A O 1
ATOM 2357 N N . GLN A 1 289 ? 12.637 -10.813 -7.813 1.00 43.41 289 GLN A N 1
ATOM 2358 C CA . GLN A 1 289 ? 11.185 -10.792 -7.598 1.00 43.41 289 GLN A CA 1
ATOM 2359 C C . GLN A 1 289 ? 10.639 -9.372 -7.381 1.00 43.41 289 GLN A C 1
ATOM 2361 O O . GLN A 1 289 ? 9.852 -9.119 -6.473 1.00 43.41 289 GLN A O 1
ATOM 2366 N N . TRP A 1 290 ? 10.987 -8.453 -8.285 1.00 44.50 290 TRP A N 1
ATOM 2367 C CA . TRP A 1 290 ? 10.458 -7.078 -8.346 1.00 44.50 290 TRP A CA 1
ATOM 2368 C C . TRP A 1 290 ? 8.930 -7.008 -8.572 1.00 44.50 290 TRP A C 1
ATOM 2370 O O . TRP A 1 290 ? 8.351 -5.930 -8.587 1.00 44.50 290 TRP A O 1
ATOM 2380 N N . SER A 1 291 ? 8.245 -8.146 -8.735 1.00 39.56 291 SER A N 1
ATOM 2381 C CA . SER A 1 291 ? 6.782 -8.237 -8.812 1.00 39.56 291 SER A CA 1
ATOM 2382 C C . SER A 1 291 ? 6.080 -8.161 -7.448 1.00 39.56 291 SER A C 1
ATOM 2384 O O . SER A 1 291 ? 4.853 -8.215 -7.397 1.00 39.56 291 SER A O 1
ATOM 2386 N N . ARG A 1 292 ? 6.825 -8.066 -6.339 1.00 40.69 292 ARG A N 1
ATOM 2387 C CA . ARG A 1 292 ? 6.285 -7.909 -4.980 1.00 40.69 292 ARG A CA 1
ATOM 2388 C C . ARG A 1 292 ? 6.764 -6.597 -4.367 1.00 40.69 292 ARG A C 1
ATOM 2390 O O . ARG A 1 292 ? 7.535 -6.586 -3.419 1.00 40.69 292 ARG A O 1
ATOM 2397 N N . PHE A 1 293 ? 6.309 -5.477 -4.920 1.00 43.16 293 PHE A N 1
ATOM 2398 C CA . PHE A 1 293 ? 6.350 -4.231 -4.163 1.00 43.16 293 PHE A CA 1
ATOM 2399 C C . PHE A 1 293 ? 5.341 -4.357 -3.019 1.00 43.16 293 PHE A C 1
ATOM 2401 O O . PHE A 1 293 ? 4.127 -4.366 -3.244 1.00 43.16 293 PHE A O 1
ATOM 2408 N N . ASP A 1 294 ? 5.832 -4.532 -1.796 1.00 41.16 294 ASP A N 1
ATOM 2409 C CA . ASP A 1 294 ? 4.975 -4.456 -0.626 1.00 41.16 294 ASP A CA 1
ATOM 2410 C C . ASP A 1 294 ? 4.462 -3.022 -0.470 1.00 41.16 294 ASP A C 1
ATOM 2412 O O . ASP A 1 294 ? 5.209 -2.050 -0.553 1.00 41.16 294 ASP A O 1
ATOM 2416 N N . LEU A 1 295 ? 3.145 -2.902 -0.274 1.00 41.44 295 LEU A N 1
ATOM 2417 C CA . LEU A 1 295 ? 2.406 -1.651 -0.062 1.00 41.44 295 LEU A CA 1
ATOM 2418 C C . LEU A 1 295 ? 2.992 -0.772 1.059 1.00 41.44 295 LEU A C 1
ATOM 2420 O O . LEU A 1 295 ? 2.668 0.406 1.129 1.00 41.44 295 LEU A O 1
ATOM 2424 N N . GLU A 1 296 ? 3.883 -1.322 1.888 1.00 42.75 296 GLU A N 1
ATOM 2425 C CA . GLU A 1 296 ? 4.666 -0.617 2.910 1.00 42.75 296 GLU A CA 1
ATOM 2426 C C . GLU A 1 296 ? 5.524 0.529 2.336 1.00 42.75 296 GLU A C 1
ATOM 2428 O O . GLU A 1 296 ? 5.842 1.471 3.055 1.00 42.75 296 GLU A O 1
ATOM 2433 N N . ILE A 1 297 ? 5.841 0.497 1.035 1.00 49.78 297 ILE A N 1
ATOM 2434 C CA . ILE A 1 297 ? 6.614 1.532 0.321 1.00 49.78 297 ILE A CA 1
ATOM 2435 C C . ILE A 1 297 ? 5.740 2.691 -0.208 1.00 49.78 297 ILE A C 1
ATOM 2437 O O . ILE A 1 297 ? 6.254 3.730 -0.623 1.00 49.78 297 ILE A O 1
ATOM 2441 N N . PHE A 1 298 ? 4.413 2.575 -0.152 1.00 50.69 298 PHE A N 1
ATOM 2442 C CA . PHE A 1 298 ? 3.495 3.577 -0.698 1.00 50.69 298 PHE A CA 1
ATOM 2443 C C . PHE A 1 298 ? 2.664 4.239 0.396 1.00 50.69 298 PHE A C 1
ATOM 2445 O O . PHE A 1 298 ? 1.444 4.290 0.284 1.00 50.69 298 PHE A O 1
ATOM 2452 N N . SER A 1 299 ? 3.303 4.784 1.438 1.00 53.97 299 SER A N 1
ATOM 2453 C CA . SER A 1 299 ? 2.697 5.959 2.070 1.00 53.97 299 SER A CA 1
ATOM 2454 C C . SER A 1 299 ? 2.991 7.136 1.134 1.00 53.97 299 SER A C 1
ATOM 2456 O O . SER A 1 299 ? 4.136 7.579 1.050 1.00 53.97 299 SER A O 1
ATOM 2458 N N . PRO A 1 300 ? 2.010 7.594 0.346 1.00 62.41 300 PRO A N 1
ATOM 2459 C CA . PRO A 1 300 ? 2.169 8.499 -0.790 1.00 62.41 300 PRO A CA 1
ATOM 2460 C C . PRO A 1 300 ? 2.249 9.941 -0.283 1.00 62.41 300 PRO A C 1
ATOM 2462 O O . PRO A 1 300 ? 1.469 10.816 -0.658 1.00 62.41 300 PRO A O 1
ATOM 2465 N N . LEU A 1 301 ? 3.169 10.175 0.642 1.00 76.06 301 LEU A N 1
ATOM 2466 C CA . LEU A 1 301 ? 3.449 11.508 1.123 1.00 76.06 301 LEU A CA 1
ATOM 2467 C C . LEU A 1 301 ? 4.085 12.294 -0.036 1.00 76.06 301 LEU A C 1
ATOM 2469 O O . LEU A 1 301 ? 4.872 11.730 -0.803 1.00 76.06 301 LEU A O 1
ATOM 2473 N N . PRO A 1 302 ? 3.797 13.600 -0.178 1.00 79.44 302 PRO A N 1
ATOM 2474 C CA . PRO A 1 302 ? 4.421 14.450 -1.196 1.00 79.44 302 PRO A CA 1
ATOM 2475 C C . PRO A 1 302 ? 5.926 14.675 -0.967 1.00 79.44 302 PRO A C 1
ATOM 2477 O O . PRO A 1 302 ? 6.543 15.484 -1.659 1.00 79.44 302 PRO A O 1
ATOM 2480 N N . TYR A 1 303 ? 6.514 13.986 0.011 1.00 86.12 303 TYR A N 1
ATOM 2481 C CA . TYR A 1 303 ? 7.904 14.076 0.412 1.00 86.12 303 TYR A CA 1
ATOM 2482 C C . TYR A 1 303 ? 8.474 12.696 0.763 1.00 86.12 303 TYR A C 1
ATOM 2484 O O . TYR A 1 303 ? 7.743 11.771 1.114 1.00 86.12 303 TYR A O 1
ATOM 2492 N N . GLY A 1 304 ? 9.795 12.586 0.674 1.00 86.56 304 GLY A N 1
ATOM 2493 C CA . GLY A 1 304 ? 10.630 11.463 1.074 1.00 86.56 304 GLY A CA 1
ATOM 2494 C C . GLY A 1 304 ? 11.341 11.650 2.405 1.00 86.56 304 GLY A C 1
ATOM 2495 O O . GLY A 1 304 ? 11.395 12.774 2.904 1.00 86.56 304 GLY A O 1
ATOM 2496 N N . PRO A 1 305 ? 11.971 10.594 2.940 1.00 86.25 305 PRO A N 1
ATOM 2497 C CA . PRO A 1 305 ? 12.911 10.741 4.034 1.00 86.25 305 PRO A CA 1
ATOM 2498 C C . PRO A 1 305 ? 14.233 11.312 3.506 1.00 86.25 305 PRO A C 1
ATOM 2500 O O . PRO A 1 305 ? 14.781 10.841 2.502 1.00 86.25 305 PRO A O 1
ATOM 2503 N N . ALA A 1 306 ? 14.760 12.320 4.191 1.00 89.31 306 ALA A N 1
ATOM 2504 C CA . ALA A 1 306 ? 16.122 12.788 3.998 1.00 89.31 306 ALA A CA 1
ATOM 2505 C C . ALA A 1 306 ? 17.138 11.711 4.397 1.00 89.31 306 ALA A C 1
ATOM 2507 O O . ALA A 1 306 ? 16.813 10.696 5.015 1.00 89.31 306 ALA A O 1
ATOM 2508 N N . TYR A 1 307 ? 18.377 11.925 3.972 1.00 90.06 307 TYR A N 1
ATOM 2509 C CA . TYR A 1 307 ? 19.511 11.005 4.066 1.00 90.06 307 TYR A CA 1
ATOM 2510 C C . TYR A 1 307 ? 19.280 9.651 3.393 1.00 90.06 307 TYR A C 1
ATOM 2512 O O . TYR A 1 307 ? 20.053 8.711 3.580 1.00 90.06 307 TYR A O 1
ATOM 2520 N N . SER A 1 308 ? 18.251 9.558 2.551 1.00 88.12 308 SER A N 1
ATOM 2521 C CA . SER A 1 308 ? 18.072 8.424 1.660 1.00 88.12 308 SER A CA 1
ATOM 2522 C C . SER A 1 308 ? 19.274 8.319 0.724 1.00 88.12 308 SER A C 1
ATOM 2524 O O . SER A 1 308 ? 19.829 9.319 0.258 1.00 88.12 308 SER A O 1
ATOM 2526 N N . ASN A 1 309 ? 19.699 7.086 0.462 1.00 89.69 309 ASN A N 1
ATOM 2527 C CA . ASN A 1 309 ? 20.879 6.821 -0.357 1.00 89.69 309 ASN A CA 1
ATOM 2528 C C . ASN A 1 309 ? 20.555 6.661 -1.833 1.00 89.69 309 ASN A C 1
ATOM 2530 O O . ASN A 1 309 ? 21.442 6.837 -2.665 1.00 89.69 309 ASN A O 1
ATOM 2534 N N . ASP A 1 310 ? 19.306 6.356 -2.153 1.00 89.94 310 ASP A N 1
ATOM 2535 C CA . ASP A 1 310 ? 18.882 5.964 -3.482 1.00 89.94 310 ASP A CA 1
ATOM 2536 C C . ASP A 1 310 ? 17.535 6.615 -3.814 1.00 89.94 310 ASP A C 1
ATOM 2538 O O . ASP A 1 310 ? 16.725 6.898 -2.930 1.00 89.94 310 ASP A O 1
ATOM 2542 N N . VAL A 1 311 ? 17.291 6.838 -5.105 1.00 90.75 311 VAL A N 1
ATOM 2543 C CA . VAL A 1 311 ? 15.995 7.286 -5.634 1.00 90.75 311 VAL A CA 1
ATOM 2544 C C . VAL A 1 311 ? 15.515 6.289 -6.679 1.00 90.75 311 VAL A C 1
ATOM 2546 O O . VAL A 1 311 ? 16.244 5.968 -7.620 1.00 90.75 311 VAL A O 1
ATOM 2549 N N . LEU A 1 312 ? 14.283 5.807 -6.521 1.00 90.75 312 LEU A N 1
ATOM 2550 C CA . LEU A 1 312 ? 13.620 4.933 -7.474 1.00 90.75 312 LEU A CA 1
ATOM 2551 C C . LEU A 1 312 ? 12.856 5.795 -8.467 1.00 90.75 312 LEU A C 1
ATOM 2553 O O . LEU A 1 312 ? 12.040 6.635 -8.087 1.00 90.75 312 LEU A O 1
ATOM 2557 N N . ILE A 1 313 ? 13.118 5.572 -9.746 1.00 92.06 313 ILE A N 1
ATOM 2558 C CA . ILE A 1 313 ? 12.492 6.296 -10.844 1.00 92.06 313 ILE A CA 1
ATOM 2559 C C . ILE A 1 313 ? 11.838 5.265 -11.759 1.00 92.06 313 ILE A C 1
ATOM 2561 O O . ILE A 1 313 ? 12.518 4.428 -12.352 1.00 92.06 313 ILE A O 1
ATOM 2565 N N . HIS A 1 314 ? 10.519 5.330 -11.893 1.00 90.19 314 HIS A N 1
ATOM 2566 C CA . HIS A 1 314 ? 9.769 4.538 -12.858 1.00 90.19 314 HIS A CA 1
ATOM 2567 C C . HIS A 1 314 ? 9.411 5.402 -14.059 1.00 90.19 314 HIS A C 1
ATOM 2569 O O . HIS A 1 314 ? 8.771 6.445 -13.931 1.00 90.19 314 HIS A O 1
ATOM 2575 N N . LEU A 1 315 ? 9.816 4.943 -15.236 1.00 91.38 315 LEU A N 1
ATOM 2576 C CA . LEU A 1 315 ? 9.468 5.526 -16.520 1.00 91.38 315 LEU A CA 1
ATOM 2577 C C . LEU A 1 315 ? 8.499 4.573 -17.216 1.00 91.38 315 LEU A C 1
ATOM 2579 O O . LEU A 1 315 ? 8.868 3.448 -17.557 1.00 91.38 315 LEU A O 1
ATOM 2583 N N . LEU A 1 316 ? 7.258 5.004 -17.404 1.00 88.62 316 LEU A N 1
ATOM 2584 C CA . LEU A 1 316 ? 6.245 4.234 -18.114 1.00 88.62 316 LEU A CA 1
ATOM 2585 C C . LEU A 1 316 ? 6.121 4.761 -19.533 1.00 88.62 316 LEU A C 1
ATOM 2587 O O . LEU A 1 316 ? 5.818 5.936 -19.750 1.00 88.62 316 LEU A O 1
ATOM 2591 N N . PHE A 1 317 ? 6.306 3.858 -20.483 1.00 88.06 317 PHE A N 1
ATOM 2592 C CA . PHE A 1 317 ? 6.159 4.110 -21.900 1.00 88.06 317 PHE A CA 1
ATOM 2593 C C . PHE A 1 317 ? 4.897 3.436 -22.426 1.00 88.06 317 PHE A C 1
ATOM 2595 O O . PHE A 1 317 ? 4.620 2.292 -22.061 1.00 88.06 317 PHE A O 1
ATOM 2602 N N . SER A 1 318 ? 4.143 4.133 -23.272 1.00 85.12 318 SER A N 1
ATOM 2603 C CA . SER A 1 318 ? 2.995 3.564 -23.979 1.00 85.12 318 SER A CA 1
ATOM 2604 C C . SER A 1 318 ? 2.828 4.186 -25.357 1.00 85.12 318 SER A C 1
ATOM 2606 O O . SER A 1 318 ? 2.958 5.403 -25.520 1.00 85.12 318 SER A O 1
ATOM 2608 N N . ASP A 1 319 ? 2.494 3.333 -26.320 1.00 80.06 319 ASP A N 1
ATOM 2609 C CA . ASP A 1 319 ? 2.185 3.689 -27.705 1.00 80.06 319 ASP A CA 1
ATOM 2610 C C . ASP A 1 319 ? 0.753 4.218 -27.892 1.00 80.06 319 ASP A C 1
ATOM 2612 O O . ASP A 1 319 ? 0.403 4.697 -28.973 1.00 80.06 319 ASP A O 1
ATOM 2616 N N . GLU A 1 320 ? -0.077 4.186 -26.845 1.00 76.12 320 GLU A N 1
ATOM 2617 C CA . GLU A 1 320 ? -1.440 4.705 -26.901 1.00 76.12 320 GLU A CA 1
ATOM 2618 C C . GLU A 1 320 ? -1.447 6.185 -27.274 1.00 76.12 320 GLU A C 1
ATOM 2620 O O . GLU A 1 320 ? -1.013 7.031 -26.499 1.00 76.12 320 GLU A O 1
ATOM 2625 N N . THR A 1 321 ? -2.019 6.541 -28.421 1.00 67.38 321 THR A N 1
ATOM 2626 C CA . THR A 1 321 ? -2.296 7.940 -28.755 1.00 67.38 321 THR A CA 1
ATOM 2627 C C . THR A 1 321 ? -3.405 8.456 -27.837 1.00 67.38 321 THR A C 1
ATOM 2629 O O . THR A 1 321 ? -4.587 8.214 -28.085 1.00 67.38 321 THR A O 1
ATOM 2632 N N . GLY A 1 322 ? -3.024 9.114 -26.739 1.00 61.03 322 GLY A N 1
ATOM 2633 C CA . GLY A 1 322 ? -3.961 9.686 -25.776 1.00 61.03 322 GLY A CA 1
ATOM 2634 C C . GLY A 1 322 ? -5.002 10.591 -26.444 1.00 61.03 322 GLY A C 1
ATOM 2635 O O . GLY A 1 322 ? -4.703 11.319 -27.391 1.00 61.03 322 GLY A O 1
ATOM 2636 N N . GLY A 1 323 ? -6.244 10.542 -25.951 1.00 59.06 323 GLY A N 1
ATOM 2637 C CA . GLY A 1 323 ? -7.310 11.439 -26.394 1.00 59.06 323 GLY A CA 1
ATOM 2638 C C . GLY A 1 323 ? -6.887 12.905 -26.244 1.00 59.06 323 GLY A C 1
ATOM 2639 O O . GLY A 1 323 ? -6.354 13.300 -25.209 1.00 59.06 323 GLY A O 1
ATOM 2640 N N . SER A 1 324 ? -7.144 13.702 -27.282 1.00 56.12 324 SER A N 1
ATOM 2641 C CA . SER A 1 324 ? -6.622 15.049 -27.591 1.00 56.12 324 SER A CA 1
ATOM 2642 C C . SER A 1 324 ? -6.784 16.165 -26.542 1.00 56.12 324 SER A C 1
ATOM 2644 O O . SER A 1 324 ? -6.514 17.326 -26.844 1.00 56.12 324 SER A O 1
ATOM 2646 N N . ASN A 1 325 ? -7.254 15.870 -25.331 1.00 64.69 325 ASN A N 1
ATOM 2647 C CA . ASN A 1 325 ? -7.617 16.886 -24.341 1.00 64.69 325 ASN A CA 1
ATOM 2648 C C . ASN A 1 325 ? -6.575 17.069 -23.234 1.00 64.69 325 ASN A C 1
ATOM 2650 O O . ASN A 1 325 ? -6.738 17.952 -22.392 1.00 64.69 325 ASN A O 1
ATOM 2654 N N . CYS A 1 326 ? -5.479 16.311 -23.264 1.00 70.19 326 CYS A N 1
ATOM 2655 C CA . CYS A 1 326 ? -4.307 16.630 -22.463 1.00 70.19 326 CYS A CA 1
ATOM 2656 C C . CYS A 1 326 ? -3.581 17.833 -23.033 1.00 70.19 326 CYS A C 1
ATOM 2658 O O . CYS A 1 326 ? -2.614 17.711 -23.781 1.00 70.19 326 CYS A O 1
ATOM 2660 N N . LYS A 1 327 ? -4.032 19.019 -22.629 1.00 57.16 327 LYS A N 1
ATOM 2661 C CA . LYS A 1 327 ? -3.209 20.218 -22.708 1.00 57.16 327 LYS A CA 1
ATOM 2662 C C . LYS A 1 327 ? -2.113 20.075 -21.664 1.00 57.16 327 LYS A C 1
ATOM 2664 O O . LYS A 1 327 ? -2.212 20.591 -20.560 1.00 57.16 327 LYS A O 1
ATOM 2669 N N . SER A 1 328 ? -1.080 19.316 -22.009 1.00 55.75 328 SER A N 1
ATOM 2670 C CA . SER A 1 328 ? 0.214 19.502 -21.381 1.00 55.75 328 SER A CA 1
ATOM 2671 C C . SER A 1 328 ? 0.555 20.977 -21.577 1.00 55.75 328 SER A C 1
ATOM 2673 O O . SER A 1 328 ? 0.857 21.403 -22.692 1.00 55.75 328 SER A O 1
ATOM 2675 N N . ASP A 1 329 ? 0.491 21.776 -20.511 1.00 55.25 329 ASP A N 1
ATOM 2676 C CA . ASP A 1 329 ? 0.997 23.155 -20.528 1.00 55.25 329 ASP A CA 1
ATOM 2677 C C . ASP A 1 329 ? 2.481 23.198 -20.947 1.00 55.25 329 ASP A C 1
ATOM 2679 O O . ASP A 1 329 ? 3.020 24.236 -21.339 1.00 55.25 329 ASP A O 1
ATOM 2683 N N . GLN A 1 330 ? 3.148 22.041 -20.964 1.00 56.22 330 GLN A N 1
ATOM 2684 C CA . GLN A 1 330 ? 4.443 21.858 -21.585 1.00 56.22 330 GLN A CA 1
ATOM 2685 C C . GLN A 1 330 ? 4.279 21.660 -23.101 1.00 56.22 330 GLN A C 1
ATOM 2687 O O . GLN A 1 330 ? 4.069 20.552 -23.592 1.00 56.22 330 GLN A O 1
ATOM 2692 N N . LYS A 1 331 ? 4.452 22.754 -23.856 1.00 55.03 331 LYS A N 1
ATOM 2693 C CA . LYS A 1 331 ? 4.793 22.759 -25.295 1.00 55.03 331 LYS A CA 1
ATOM 2694 C C . LYS A 1 331 ? 6.194 22.157 -25.527 1.00 55.03 331 LYS A C 1
ATOM 2696 O O . LYS A 1 331 ? 7.098 22.845 -26.016 1.00 55.03 331 LYS A O 1
ATOM 2701 N N . SER A 1 332 ? 6.449 20.937 -25.075 1.00 56.75 332 SER A N 1
ATOM 2702 C CA . SER A 1 332 ? 7.728 20.242 -25.239 1.00 56.75 332 SER A CA 1
ATOM 2703 C C . SER A 1 332 ? 7.590 19.109 -26.251 1.00 56.75 332 SER A C 1
ATOM 2705 O O . SER A 1 332 ? 6.538 18.494 -26.373 1.00 56.75 332 SER A O 1
ATOM 2707 N N . ASN A 1 333 ? 8.667 18.847 -27.000 1.00 65.62 333 ASN A N 1
ATOM 2708 C CA . ASN A 1 333 ? 8.772 17.631 -27.798 1.00 65.62 333 ASN A CA 1
ATOM 2709 C C . ASN A 1 333 ? 8.881 16.457 -26.823 1.00 65.62 333 ASN A C 1
ATOM 2711 O O . ASN A 1 333 ? 9.877 16.391 -26.090 1.00 65.62 333 ASN A O 1
ATOM 2715 N N . PRO A 1 334 ? 7.882 15.569 -26.776 1.00 74.44 334 PRO A N 1
ATOM 2716 C CA . PRO A 1 334 ? 7.897 14.476 -25.831 1.00 74.44 334 PRO A CA 1
ATOM 2717 C C . PRO A 1 334 ? 8.941 13.433 -26.248 1.00 74.44 334 PRO A C 1
ATOM 2719 O O . PRO A 1 334 ? 9.316 13.346 -27.420 1.00 74.44 334 PRO A O 1
ATOM 2722 N N . LEU A 1 335 ? 9.412 12.638 -25.289 1.00 83.50 335 LEU A N 1
ATOM 2723 C CA . LEU A 1 335 ? 10.296 11.505 -25.556 1.00 83.50 335 LEU A CA 1
ATOM 2724 C C . LEU A 1 335 ? 9.569 10.523 -26.469 1.00 83.50 335 LEU A C 1
ATOM 2726 O O . LEU A 1 335 ? 8.522 10.005 -26.088 1.00 83.50 335 LEU A O 1
ATOM 2730 N N . LYS A 1 336 ? 10.112 10.301 -27.663 1.00 82.12 336 LYS A N 1
ATOM 2731 C CA . LYS A 1 336 ? 9.581 9.374 -28.662 1.00 82.12 336 LYS A CA 1
ATOM 2732 C C . LYS A 1 336 ? 10.706 8.487 -29.182 1.00 82.12 336 LYS A C 1
ATOM 2734 O O . LYS A 1 336 ? 11.782 8.992 -29.506 1.00 82.12 336 LYS A O 1
ATOM 2739 N N . PHE A 1 337 ? 10.444 7.194 -29.256 1.00 84.38 337 PHE A N 1
ATOM 2740 C CA . PHE A 1 337 ? 11.171 6.228 -30.055 1.00 84.38 337 PHE A CA 1
ATOM 2741 C C . PHE A 1 337 ? 10.777 6.468 -31.518 1.00 84.38 337 PHE A C 1
ATOM 2743 O O . PHE A 1 337 ? 9.596 6.572 -31.850 1.00 84.38 337 PHE A O 1
ATOM 2750 N N . GLU A 1 338 ? 11.758 6.637 -32.405 1.00 85.31 338 GLU A N 1
ATOM 2751 C CA . GLU A 1 338 ? 11.477 6.875 -33.830 1.00 85.31 338 GLU A CA 1
ATOM 2752 C C . GLU A 1 338 ? 11.140 5.563 -34.554 1.00 85.31 338 GLU A C 1
ATOM 2754 O O . GLU A 1 338 ? 10.382 5.563 -35.525 1.00 85.31 338 GLU A O 1
ATOM 2759 N N . SER A 1 339 ? 11.651 4.444 -34.043 1.00 83.19 339 SER A N 1
ATOM 2760 C CA . SER A 1 339 ? 11.438 3.086 -34.529 1.00 83.19 339 SER A CA 1
ATOM 2761 C C . SER A 1 339 ? 11.408 2.077 -33.366 1.00 83.19 339 SER A C 1
ATOM 2763 O O . SER A 1 339 ? 12.103 2.275 -32.369 1.00 83.19 339 SER A O 1
ATOM 2765 N N . PRO A 1 340 ? 10.693 0.938 -33.506 1.00 78.25 340 PRO A N 1
ATOM 2766 C CA . PRO A 1 340 ? 10.663 -0.157 -32.525 1.00 78.25 340 PRO A CA 1
ATOM 2767 C C . PRO A 1 340 ? 12.029 -0.725 -32.125 1.00 78.25 340 PRO A C 1
ATOM 2769 O O . PRO A 1 340 ? 12.162 -1.370 -31.088 1.00 78.25 340 PRO A O 1
ATOM 2772 N N . THR A 1 341 ? 13.040 -0.544 -32.974 1.00 82.31 341 THR A N 1
ATOM 2773 C CA . THR A 1 341 ? 14.411 -1.010 -32.733 1.00 82.31 341 THR A CA 1
ATOM 2774 C C . THR A 1 341 ? 15.301 0.040 -32.088 1.00 82.31 341 THR A C 1
ATOM 2776 O O . THR A 1 341 ? 16.464 -0.253 -31.811 1.00 82.31 341 THR A O 1
ATOM 2779 N N . ASP A 1 342 ? 14.797 1.255 -31.895 1.00 85.62 342 ASP A N 1
ATOM 2780 C CA . ASP A 1 342 ? 15.617 2.353 -31.424 1.00 85.62 342 ASP A CA 1
ATOM 2781 C C . ASP A 1 342 ? 15.887 2.239 -29.932 1.00 85.62 342 ASP A C 1
ATOM 2783 O O . ASP A 1 342 ? 15.062 1.800 -29.124 1.00 85.62 342 ASP A O 1
ATOM 2787 N N . SER A 1 343 ? 17.083 2.679 -29.570 1.00 90.94 343 SER A N 1
ATOM 2788 C CA . SER A 1 343 ? 17.444 2.937 -28.191 1.00 90.94 343 SER A CA 1
ATOM 2789 C C . SER A 1 343 ? 17.440 4.434 -27.947 1.00 90.94 343 SER A C 1
ATOM 2791 O O . SER A 1 343 ? 18.029 5.188 -28.723 1.00 90.94 343 SER A O 1
ATOM 2793 N N . ILE A 1 344 ? 16.849 4.855 -26.837 1.00 91.50 344 ILE A N 1
ATOM 2794 C CA . ILE A 1 344 ? 16.968 6.227 -26.363 1.00 91.50 344 ILE A CA 1
ATOM 2795 C C . ILE A 1 344 ? 17.992 6.243 -25.240 1.00 91.50 344 ILE A C 1
ATOM 2797 O O . ILE A 1 344 ? 17.794 5.605 -24.203 1.00 91.50 344 ILE A O 1
ATOM 2801 N N . LYS A 1 345 ? 19.071 7.006 -25.415 1.00 93.88 345 LYS A N 1
ATOM 2802 C CA . LYS A 1 345 ? 19.973 7.299 -24.304 1.00 93.88 345 LYS A CA 1
ATOM 2803 C C . LYS A 1 345 ? 19.417 8.496 -23.551 1.00 93.88 345 LYS A C 1
ATOM 2805 O O . LYS A 1 345 ? 19.369 9.600 -24.096 1.00 93.88 345 LYS A O 1
ATOM 2810 N N . ILE A 1 346 ? 19.001 8.283 -22.311 1.00 94.56 346 ILE A N 1
ATOM 2811 C CA . ILE A 1 346 ? 18.630 9.358 -21.398 1.00 94.56 346 ILE A CA 1
ATOM 2812 C C . ILE A 1 346 ? 19.716 9.561 -20.356 1.00 94.56 346 ILE A C 1
ATOM 2814 O O . ILE A 1 346 ? 20.477 8.655 -20.016 1.00 94.56 346 ILE A O 1
ATOM 2818 N N . ASN A 1 347 ? 19.746 10.764 -19.821 1.00 95.25 347 ASN A N 1
ATOM 2819 C CA . ASN A 1 347 ? 20.512 11.090 -18.651 1.00 95.25 347 ASN A CA 1
ATOM 2820 C C . ASN A 1 347 ? 19.577 11.669 -17.580 1.00 95.25 347 ASN A C 1
ATOM 2822 O O . ASN A 1 347 ? 18.676 12.464 -17.872 1.00 95.25 347 ASN A O 1
ATOM 2826 N N . LEU A 1 348 ? 19.801 11.225 -16.349 1.00 96.00 348 LEU A N 1
ATOM 2827 C CA . LEU A 1 348 ? 19.091 11.643 -15.153 1.00 96.00 348 LEU A CA 1
ATOM 2828 C C . LEU A 1 348 ? 20.073 12.357 -14.227 1.00 96.00 348 LEU A C 1
ATOM 2830 O O . LEU A 1 348 ? 21.138 11.813 -13.931 1.00 96.00 348 LEU A O 1
ATOM 2834 N N . PHE A 1 349 ? 19.700 13.538 -13.738 1.00 95.75 349 PHE A N 1
ATOM 2835 C CA . PHE A 1 349 ? 20.451 14.271 -12.721 1.00 95.75 349 PHE A CA 1
ATOM 2836 C C . PHE A 1 349 ? 19.563 14.609 -11.532 1.00 95.75 349 PHE A C 1
ATOM 2838 O O . PHE A 1 349 ? 18.442 15.080 -11.722 1.00 95.75 349 PHE A O 1
ATOM 2845 N N . LEU A 1 350 ? 20.094 14.460 -10.323 1.00 96.19 350 LEU A N 1
ATOM 2846 C CA . LEU A 1 350 ? 19.486 15.017 -9.120 1.00 96.19 350 LEU A CA 1
ATOM 2847 C C . LEU A 1 350 ? 20.250 16.279 -8.710 1.00 96.19 350 LEU A C 1
ATOM 2849 O O . LEU A 1 350 ? 21.478 16.253 -8.568 1.00 96.19 350 LEU A O 1
ATOM 2853 N N . ILE A 1 351 ? 19.515 17.377 -8.560 1.00 96.88 351 ILE A N 1
ATOM 2854 C CA . ILE A 1 351 ? 20.033 18.659 -8.085 1.00 96.88 351 ILE A CA 1
ATOM 2855 C C . ILE A 1 351 ? 19.579 18.867 -6.645 1.00 96.88 351 ILE A C 1
ATOM 2857 O O . ILE A 1 351 ? 18.384 18.734 -6.369 1.00 96.88 351 ILE A O 1
ATOM 2861 N N . SER A 1 352 ? 20.532 19.181 -5.771 1.00 96.50 352 SER A N 1
ATOM 2862 C CA . SER A 1 352 ? 20.303 19.452 -4.354 1.00 96.50 352 SER A CA 1
ATOM 2863 C C . SER A 1 352 ? 19.570 20.778 -4.116 1.00 96.50 352 SER A C 1
ATOM 2865 O O . SER A 1 352 ? 19.472 21.602 -5.037 1.00 96.50 352 SER A O 1
ATOM 2867 N N . PRO A 1 353 ? 19.085 21.020 -2.884 1.00 95.19 353 PRO A N 1
ATOM 2868 C CA . PRO A 1 353 ? 18.519 22.309 -2.489 1.00 95.19 353 PRO A CA 1
ATOM 2869 C C . PRO A 1 353 ? 19.472 23.489 -2.739 1.00 95.19 353 PRO A C 1
ATOM 2871 O O . PRO A 1 353 ? 19.027 24.550 -3.165 1.00 95.19 353 PRO A O 1
ATOM 2874 N N . ASP A 1 354 ? 20.784 23.268 -2.608 1.00 95.94 354 ASP A N 1
ATOM 2875 C CA . ASP A 1 354 ? 21.836 24.267 -2.871 1.00 95.94 354 ASP A CA 1
ATOM 2876 C C . ASP A 1 354 ? 22.139 24.480 -4.369 1.00 95.94 354 ASP A C 1
ATOM 2878 O O . ASP A 1 354 ? 23.125 25.116 -4.740 1.00 95.94 354 ASP A O 1
ATOM 2882 N N . HIS A 1 355 ? 21.308 23.927 -5.256 1.00 95.88 355 HIS A N 1
ATOM 2883 C CA . HIS A 1 355 ? 21.464 23.971 -6.711 1.00 95.88 355 HIS A CA 1
ATOM 2884 C C . HIS A 1 355 ? 22.719 23.263 -7.254 1.00 95.88 355 HIS A C 1
ATOM 2886 O O . HIS A 1 355 ? 23.093 23.458 -8.416 1.00 95.88 355 HIS A O 1
ATOM 2892 N N . GLU A 1 356 ? 23.334 22.378 -6.467 1.00 96.38 356 GLU A N 1
ATOM 2893 C CA . GLU A 1 356 ? 24.454 21.553 -6.909 1.00 96.38 356 GLU A CA 1
ATOM 2894 C C . GLU A 1 356 ? 23.970 20.237 -7.521 1.00 96.38 356 GLU A C 1
ATOM 2896 O O . GLU A 1 356 ? 23.077 19.557 -7.018 1.00 96.38 356 GLU A O 1
ATOM 2901 N N . LYS A 1 357 ? 24.603 19.817 -8.615 1.00 95.88 357 LYS A N 1
ATOM 2902 C CA . LYS A 1 357 ? 24.363 18.492 -9.186 1.00 95.88 357 LYS A CA 1
ATOM 2903 C C . LYS A 1 357 ? 25.123 17.448 -8.366 1.00 95.88 357 LYS A C 1
ATOM 2905 O O . LYS A 1 357 ? 26.328 17.291 -8.548 1.00 95.88 357 LYS A O 1
ATOM 2910 N N . LYS A 1 358 ? 24.417 16.711 -7.509 1.00 95.50 358 LYS A N 1
ATOM 2911 C CA . LYS A 1 358 ? 25.022 15.673 -6.658 1.00 95.50 358 LYS A CA 1
ATOM 2912 C C . LYS A 1 358 ? 25.124 14.324 -7.366 1.00 95.50 358 LYS A C 1
ATOM 2914 O O . LYS A 1 358 ? 26.126 13.629 -7.233 1.00 95.50 358 LYS A O 1
ATOM 2919 N N . CYS A 1 359 ? 24.098 13.959 -8.138 1.00 95.12 359 CYS A N 1
ATOM 2920 C CA . CYS A 1 359 ? 23.904 12.579 -8.593 1.00 95.12 359 CYS A CA 1
ATOM 2921 C C . CYS A 1 359 ? 23.541 12.536 -10.072 1.00 95.12 359 CYS A C 1
ATOM 2923 O O . CYS A 1 359 ? 22.842 13.417 -10.580 1.00 95.12 359 CYS A O 1
ATOM 2925 N N . SER A 1 360 ? 24.054 11.532 -10.780 1.00 96.19 360 SER A N 1
ATOM 2926 C CA . SER A 1 360 ? 23.875 11.389 -12.221 1.00 96.19 360 SER A CA 1
ATOM 2927 C C . SER A 1 360 ? 23.874 9.927 -12.623 1.00 96.19 360 SER A C 1
ATOM 2929 O O . SER A 1 360 ? 24.761 9.185 -12.209 1.00 96.19 360 SER A O 1
ATOM 2931 N N . THR A 1 361 ? 22.956 9.540 -13.503 1.00 96.31 361 THR A N 1
ATOM 2932 C CA . THR A 1 361 ? 23.000 8.229 -14.153 1.00 96.31 361 THR A CA 1
ATOM 2933 C C . THR A 1 361 ? 22.605 8.333 -15.625 1.00 96.31 361 THR A C 1
ATOM 2935 O O . THR A 1 361 ? 21.659 9.038 -15.983 1.00 96.31 361 THR A O 1
ATOM 2938 N N . ASP A 1 362 ? 23.364 7.653 -16.483 1.00 96.12 362 ASP A N 1
ATOM 2939 C CA . ASP A 1 362 ? 23.052 7.481 -17.901 1.00 96.12 362 ASP A CA 1
ATOM 2940 C C . ASP A 1 362 ? 22.300 6.162 -18.060 1.00 96.12 362 ASP A C 1
ATOM 2942 O O . ASP A 1 362 ? 22.776 5.114 -17.622 1.00 96.12 362 ASP A O 1
ATOM 2946 N N . VAL A 1 363 ? 21.146 6.194 -18.720 1.00 95.25 363 VAL A N 1
ATOM 2947 C CA . VAL A 1 363 ? 20.327 5.001 -18.944 1.00 95.25 363 VAL A CA 1
ATOM 2948 C C . VAL A 1 363 ? 20.028 4.867 -20.425 1.00 95.25 363 VAL A C 1
ATOM 2950 O O . VAL A 1 363 ? 19.552 5.799 -21.069 1.00 95.25 363 VAL A O 1
ATOM 2953 N N . ILE A 1 364 ? 20.304 3.685 -20.969 1.00 95.25 364 ILE A N 1
ATOM 2954 C CA . ILE A 1 364 ? 19.917 3.330 -22.331 1.00 95.25 364 ILE A CA 1
ATOM 2955 C C . ILE A 1 364 ? 18.599 2.571 -22.243 1.00 95.25 364 ILE A C 1
ATOM 2957 O O . ILE A 1 364 ? 18.520 1.491 -21.657 1.00 95.25 364 ILE A O 1
ATOM 2961 N N . LEU A 1 365 ? 17.555 3.164 -22.805 1.00 93.31 365 LEU A N 1
ATOM 2962 C CA . LEU A 1 365 ? 16.223 2.591 -22.860 1.00 93.31 365 LEU A CA 1
ATOM 2963 C C . LEU A 1 365 ? 16.045 1.908 -24.208 1.00 93.31 365 LEU A C 1
ATOM 2965 O O . LEU A 1 365 ? 16.159 2.553 -25.246 1.00 93.31 365 LEU A O 1
ATOM 2969 N N . PHE A 1 366 ? 15.742 0.617 -24.184 1.00 90.06 366 PHE A N 1
ATOM 2970 C CA . PHE A 1 366 ? 15.384 -0.143 -25.376 1.00 90.06 366 PHE A CA 1
ATOM 2971 C C . PHE A 1 366 ? 13.876 -0.346 -25.409 1.00 90.06 366 PHE A C 1
ATOM 2973 O O . PHE A 1 366 ? 13.280 -0.735 -24.394 1.00 90.06 366 PHE A O 1
ATOM 2980 N N . GLN A 1 367 ? 13.276 -0.119 -26.574 1.00 85.94 367 GLN A N 1
ATOM 2981 C CA . GLN A 1 367 ? 11.914 -0.556 -26.825 1.00 85.94 367 GLN A CA 1
ATOM 2982 C C . GLN A 1 367 ? 11.903 -2.083 -26.969 1.00 85.94 367 GLN A C 1
ATOM 2984 O O . GLN A 1 367 ? 12.735 -2.680 -27.656 1.00 85.94 367 GLN A O 1
ATOM 2989 N N . GLU A 1 368 ? 10.997 -2.746 -26.257 1.00 82.88 368 GLU A N 1
ATOM 2990 C CA . GLU A 1 368 ? 10.883 -4.199 -26.333 1.00 82.88 368 GLU A CA 1
ATOM 2991 C C . GLU A 1 368 ? 10.294 -4.591 -27.693 1.00 82.88 368 GLU A C 1
ATOM 2993 O O . GLU A 1 368 ? 9.143 -4.294 -28.010 1.00 82.88 368 GLU A O 1
ATOM 2998 N N . ASN A 1 369 ? 11.115 -5.239 -28.525 1.00 74.12 369 ASN A N 1
ATOM 2999 C CA . ASN A 1 369 ? 10.719 -5.697 -29.853 1.00 74.12 369 ASN A CA 1
ATOM 3000 C C . ASN A 1 369 ? 9.670 -6.811 -29.746 1.00 74.12 369 ASN A C 1
ATOM 3002 O O . ASN A 1 369 ? 10.011 -7.988 -29.603 1.00 74.12 369 ASN A O 1
ATOM 3006 N N . LYS A 1 370 ? 8.391 -6.468 -29.901 1.00 66.12 370 LYS A N 1
ATOM 3007 C CA . LYS A 1 370 ? 7.329 -7.463 -30.075 1.00 66.12 370 LYS A CA 1
ATOM 3008 C C . LYS A 1 370 ? 7.307 -7.982 -31.507 1.00 66.12 370 LYS A C 1
ATOM 3010 O O . LYS A 1 370 ? 6.554 -7.518 -32.357 1.00 66.12 370 LYS A O 1
ATOM 3015 N N . LYS A 1 371 ? 8.138 -8.984 -31.784 1.00 57.88 371 LYS A N 1
ATOM 3016 C CA . LYS A 1 371 ? 7.985 -9.815 -32.981 1.00 57.88 371 LYS A CA 1
ATOM 3017 C C . LYS A 1 371 ? 7.087 -11.006 -32.628 1.00 57.88 371 LYS A C 1
ATOM 3019 O O . LYS A 1 371 ? 7.544 -11.910 -31.942 1.00 57.88 371 LYS A O 1
ATOM 3024 N N . ASN A 1 372 ? 5.855 -11.005 -33.152 1.00 57.66 372 ASN A N 1
ATOM 3025 C CA . ASN A 1 372 ? 5.053 -12.191 -33.535 1.00 57.66 372 ASN A CA 1
ATOM 3026 C C . ASN A 1 372 ? 3.760 -12.542 -32.775 1.00 57.66 372 ASN A C 1
ATOM 3028 O O . ASN A 1 372 ? 3.121 -13.524 -33.155 1.00 57.66 372 ASN A O 1
ATOM 3032 N N . GLU A 1 373 ? 3.275 -11.762 -31.812 1.00 61.41 373 GLU A N 1
ATOM 3033 C CA . GLU A 1 373 ? 1.944 -12.039 -31.241 1.00 61.41 373 GLU A CA 1
ATOM 3034 C C . GLU A 1 373 ? 0.848 -11.340 -32.053 1.00 61.41 373 GLU A C 1
ATOM 3036 O O . GLU A 1 373 ? 0.478 -10.194 -31.836 1.00 61.41 373 GLU A O 1
ATOM 3041 N N . SER A 1 374 ? 0.365 -12.063 -33.062 1.00 61.19 374 SER A N 1
ATOM 3042 C CA . SER A 1 374 ? -0.647 -11.651 -34.047 1.00 61.19 374 SER A CA 1
ATOM 3043 C C . SER A 1 374 ? -2.080 -11.497 -33.505 1.00 61.19 374 SER A C 1
ATOM 3045 O O . SER A 1 374 ? -3.040 -11.540 -34.275 1.00 61.19 374 SER A O 1
ATOM 3047 N N . SER A 1 375 ? -2.265 -11.288 -32.201 1.00 54.97 375 SER A N 1
ATOM 3048 C CA . SER A 1 375 ? -3.595 -11.220 -31.596 1.00 54.97 375 SER A CA 1
ATOM 3049 C C . SER A 1 375 ? -3.775 -10.018 -30.670 1.00 54.97 375 SER A C 1
ATOM 3051 O O . SER A 1 375 ? -3.315 -10.021 -29.537 1.00 54.97 375 SER A O 1
ATOM 3053 N N . GLN A 1 376 ? -4.584 -9.087 -31.181 1.00 55.88 376 GLN A N 1
ATOM 3054 C CA . GLN A 1 376 ? -5.391 -8.071 -30.496 1.00 55.88 376 GLN A CA 1
ATOM 3055 C C . GLN A 1 376 ? -4.726 -6.749 -30.071 1.00 55.88 376 GLN A C 1
ATOM 3057 O O . GLN A 1 376 ? -3.630 -6.669 -29.539 1.00 55.88 376 GLN A O 1
ATOM 3062 N N . THR A 1 377 ? -5.476 -5.691 -30.380 1.00 60.50 377 THR A N 1
ATOM 3063 C CA . THR A 1 377 ? -5.190 -4.250 -30.417 1.00 60.50 377 THR A CA 1
ATOM 3064 C C . THR A 1 377 ? -5.088 -3.580 -29.041 1.00 60.50 377 THR A C 1
ATOM 3066 O O . THR A 1 377 ? -5.498 -2.429 -28.893 1.00 60.50 377 THR A O 1
ATOM 3069 N N . GLU A 1 378 ? -4.630 -4.287 -28.013 1.00 69.88 378 GLU A N 1
ATOM 3070 C CA . GLU A 1 378 ? -4.430 -3.672 -26.698 1.00 69.88 378 GLU A CA 1
ATOM 3071 C C . GLU A 1 378 ? -3.097 -2.917 -26.685 1.00 69.88 378 GLU A C 1
ATOM 3073 O O . GLU A 1 378 ? -2.064 -3.465 -27.072 1.00 69.88 378 GLU A O 1
ATOM 3078 N N . GLY A 1 379 ? -3.139 -1.634 -26.305 1.00 72.25 379 GLY A N 1
ATOM 3079 C CA . GLY A 1 379 ? -1.967 -0.758 -26.281 1.00 72.25 379 GLY A CA 1
ATOM 3080 C C . GLY A 1 379 ? -0.831 -1.347 -25.444 1.00 72.25 379 GLY A C 1
ATOM 3081 O O . GLY A 1 379 ? -1.051 -2.019 -24.432 1.00 72.25 379 GLY A O 1
ATOM 3082 N N . HIS A 1 380 ? 0.400 -1.120 -25.885 1.00 80.25 380 HIS A N 1
ATOM 3083 C CA . HIS A 1 380 ? 1.579 -1.685 -25.257 1.00 80.25 380 HIS A CA 1
ATOM 3084 C C . HIS A 1 380 ? 2.086 -0.788 -24.134 1.00 80.25 380 HIS A C 1
ATOM 3086 O O . HIS A 1 380 ? 2.512 0.334 -24.389 1.00 80.25 380 HIS A O 1
ATOM 3092 N N . ILE A 1 381 ? 2.182 -1.315 -22.912 1.00 81.56 381 ILE A N 1
ATOM 3093 C CA . ILE A 1 381 ? 2.903 -0.644 -21.824 1.00 81.56 381 ILE A CA 1
ATOM 3094 C C . ILE A 1 381 ? 4.278 -1.279 -21.644 1.00 81.56 381 ILE A C 1
ATOM 3096 O O . I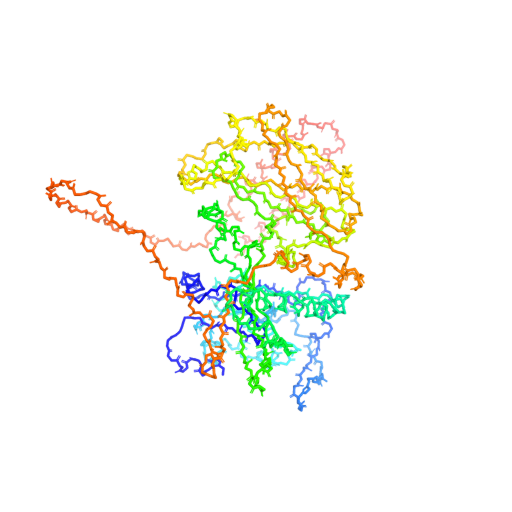LE A 1 381 ? 4.394 -2.491 -21.486 1.00 81.56 381 ILE A O 1
ATOM 3100 N N . SER A 1 382 ? 5.317 -0.453 -21.583 1.00 85.75 382 SER A N 1
ATOM 3101 C CA . SER A 1 382 ? 6.636 -0.848 -21.087 1.00 85.75 382 SER A CA 1
ATOM 3102 C C . SER A 1 382 ? 6.996 0.016 -19.885 1.00 85.75 382 SER A C 1
ATOM 3104 O O . SER A 1 382 ? 7.072 1.235 -20.001 1.00 85.75 382 SER A O 1
ATOM 3106 N N . MET A 1 383 ? 7.283 -0.602 -18.743 1.00 87.31 383 MET A N 1
ATOM 3107 C CA . MET A 1 383 ? 7.776 0.101 -17.560 1.00 87.31 383 MET A CA 1
ATOM 3108 C C . MET A 1 383 ? 9.273 -0.148 -17.389 1.00 87.31 383 MET A C 1
ATOM 3110 O O . MET A 1 383 ? 9.728 -1.289 -17.429 1.00 87.31 383 MET A O 1
ATOM 3114 N N . LYS A 1 384 ? 10.042 0.920 -17.176 1.00 90.44 384 LYS A N 1
ATOM 3115 C CA . LYS A 1 384 ? 11.475 0.857 -16.883 1.00 90.44 384 LYS A CA 1
ATOM 3116 C C . LYS A 1 384 ? 11.733 1.447 -15.502 1.00 90.44 384 LYS A C 1
ATOM 3118 O O . LYS A 1 384 ? 11.434 2.610 -15.252 1.00 90.44 384 LYS A O 1
ATOM 3123 N N . SER A 1 385 ? 12.270 0.619 -14.615 1.00 90.25 385 SER A N 1
ATOM 3124 C CA . SER A 1 385 ? 12.614 0.981 -13.240 1.00 90.25 385 SER A CA 1
ATOM 3125 C C . SER A 1 385 ? 14.102 1.279 -13.154 1.00 90.25 385 SER A C 1
ATOM 3127 O O . SER A 1 385 ? 14.921 0.471 -13.590 1.00 90.25 385 SER A O 1
ATOM 3129 N N . ILE A 1 386 ? 14.450 2.434 -12.604 1.00 92.44 386 ILE A N 1
ATOM 3130 C CA . ILE A 1 386 ? 15.822 2.913 -12.489 1.00 92.44 386 ILE A CA 1
ATOM 3131 C C . ILE A 1 386 ? 16.080 3.204 -11.019 1.00 92.44 386 ILE A C 1
ATOM 3133 O O . ILE A 1 386 ? 15.387 4.017 -10.412 1.00 92.44 386 ILE A O 1
ATOM 3137 N N . LEU A 1 387 ? 17.088 2.542 -10.463 1.00 92.31 387 LEU A N 1
ATOM 3138 C CA . LEU A 1 387 ? 17.608 2.842 -9.139 1.00 92.31 387 LEU A CA 1
ATOM 3139 C C . LEU A 1 387 ? 18.806 3.779 -9.299 1.00 92.31 387 LEU A C 1
ATOM 3141 O O . LEU A 1 387 ? 19.812 3.394 -9.899 1.00 92.31 387 LEU A O 1
ATOM 3145 N N . MET A 1 388 ? 18.687 5.011 -8.810 1.00 93.69 388 MET A N 1
ATOM 3146 C CA . MET A 1 388 ? 19.751 6.008 -8.893 1.00 93.69 388 MET A CA 1
ATOM 3147 C C . MET A 1 388 ? 20.426 6.180 -7.526 1.00 93.69 388 MET A C 1
ATOM 3149 O O . MET A 1 388 ? 19.817 6.784 -6.639 1.00 93.69 388 MET A O 1
ATOM 3153 N N . PRO A 1 389 ? 21.677 5.715 -7.358 1.00 92.75 389 PRO A N 1
ATOM 3154 C CA . PRO A 1 389 ? 22.422 5.932 -6.130 1.00 92.75 389 PRO A CA 1
ATOM 3155 C C . PRO A 1 389 ? 22.865 7.387 -6.034 1.00 92.75 389 PRO A C 1
ATOM 3157 O O . PRO A 1 389 ? 23.458 7.935 -6.967 1.00 92.75 389 PRO A O 1
ATOM 3160 N N . CYS A 1 390 ? 22.571 8.006 -4.898 1.00 91.38 390 CYS A N 1
ATOM 3161 C CA . CYS A 1 390 ? 22.820 9.419 -4.656 1.00 91.38 390 CYS A CA 1
ATOM 3162 C C . CYS A 1 390 ? 23.611 9.698 -3.367 1.00 91.38 390 CYS A C 1
ATOM 3164 O O . CYS A 1 390 ? 24.385 10.647 -3.347 1.00 91.38 390 CYS A O 1
ATOM 3166 N N . LYS A 1 391 ? 23.530 8.789 -2.380 1.00 89.12 391 LYS A N 1
ATOM 3167 C CA . LYS A 1 391 ? 24.168 8.832 -1.048 1.00 89.12 391 LYS A CA 1
ATOM 3168 C C . LYS A 1 391 ? 23.837 10.093 -0.242 1.00 89.12 391 LYS A C 1
ATOM 3170 O O . LYS A 1 391 ? 24.181 11.194 -0.645 1.00 89.12 391 LYS A O 1
ATOM 3175 N N . ASN A 1 392 ? 23.283 9.910 0.957 1.00 89.12 392 ASN A N 1
ATOM 3176 C CA . ASN A 1 392 ? 23.057 10.982 1.936 1.00 89.12 392 ASN A CA 1
ATOM 3177 C C . ASN A 1 392 ? 22.357 12.228 1.359 1.00 89.12 392 ASN A C 1
ATOM 3179 O O . ASN A 1 392 ? 22.883 13.330 1.471 1.00 89.12 392 ASN A O 1
ATOM 3183 N N . MET A 1 393 ? 21.183 12.074 0.746 1.00 93.94 393 MET A N 1
ATOM 3184 C CA . MET A 1 393 ? 20.448 13.232 0.225 1.00 93.94 393 MET A CA 1
ATOM 3185 C C . MET A 1 393 ? 19.946 14.131 1.366 1.00 93.94 393 MET A C 1
ATOM 3187 O O . MET A 1 393 ? 19.020 13.746 2.076 1.00 93.94 393 MET A O 1
ATOM 3191 N N . GLU A 1 394 ? 20.541 15.311 1.554 1.00 94.94 394 GLU A N 1
ATOM 3192 C CA . GLU A 1 394 ? 20.138 16.271 2.587 1.00 94.94 394 GLU A CA 1
ATOM 3193 C C . GLU A 1 394 ? 18.644 16.678 2.539 1.00 94.94 394 GLU A C 1
ATOM 3195 O O . GLU A 1 394 ? 17.998 16.589 1.489 1.00 94.94 394 GLU A O 1
ATOM 3200 N N . PRO A 1 395 ? 18.068 17.136 3.666 1.00 94.00 395 PRO A N 1
ATOM 3201 C CA . PRO A 1 395 ? 16.708 17.670 3.705 1.00 94.00 395 PRO A CA 1
ATOM 3202 C C . PRO A 1 395 ? 16.517 18.888 2.783 1.00 94.00 395 PRO A C 1
ATOM 3204 O O . PRO A 1 395 ? 17.408 19.726 2.656 1.00 94.00 395 PRO A O 1
ATOM 3207 N N . GLY A 1 396 ? 15.341 19.010 2.161 1.00 92.56 396 GLY A N 1
ATOM 3208 C CA . GLY A 1 396 ? 14.944 20.157 1.338 1.00 92.56 396 GLY A CA 1
ATOM 3209 C C . GLY A 1 396 ? 14.296 19.783 0.001 1.00 92.56 396 GLY A C 1
ATOM 3210 O O . GLY A 1 396 ? 13.944 18.629 -0.257 1.00 92.56 396 GLY A O 1
ATOM 3211 N N . GLN A 1 397 ? 14.122 20.779 -0.872 1.00 93.12 397 GLN A N 1
ATOM 3212 C CA . GLN A 1 397 ? 13.568 20.588 -2.214 1.00 93.12 397 GLN A CA 1
ATOM 3213 C C . GLN A 1 397 ? 14.664 20.210 -3.218 1.00 93.12 397 GLN A C 1
ATOM 3215 O O . GLN A 1 397 ? 15.435 21.045 -3.685 1.00 93.12 397 GLN A O 1
ATOM 3220 N N . TRP A 1 398 ? 14.668 18.948 -3.617 1.00 94.56 398 TRP A N 1
ATOM 3221 C CA . TRP A 1 398 ? 15.477 18.420 -4.703 1.00 94.56 398 TRP A CA 1
ATOM 3222 C C . TRP A 1 398 ? 14.777 18.575 -6.049 1.00 94.56 398 TRP A C 1
ATOM 3224 O O . TRP A 1 398 ? 13.557 18.723 -6.155 1.00 94.56 398 TRP A O 1
ATOM 3234 N N . THR A 1 399 ? 15.568 18.517 -7.116 1.00 95.12 399 THR A N 1
ATOM 3235 C CA . THR A 1 399 ? 15.057 18.547 -8.486 1.00 95.12 399 THR A CA 1
ATOM 3236 C C . THR A 1 399 ? 15.646 17.403 -9.302 1.00 95.12 399 THR A C 1
ATOM 3238 O O . THR A 1 399 ? 16.838 17.411 -9.611 1.00 95.12 399 THR A O 1
ATOM 3241 N N . LEU A 1 400 ? 14.805 16.450 -9.712 1.00 94.94 400 LEU A N 1
ATOM 3242 C CA . LEU A 1 400 ? 15.167 15.461 -10.725 1.00 94.94 400 LEU A CA 1
ATOM 3243 C C . LEU A 1 400 ? 15.030 16.086 -12.109 1.00 94.94 400 LEU A C 1
ATOM 3245 O O . LEU A 1 400 ? 14.003 16.672 -12.455 1.00 94.94 400 LEU A O 1
ATOM 3249 N N . GLN A 1 401 ? 16.066 15.934 -12.920 1.00 94.88 401 GLN A N 1
ATOM 3250 C CA . GLN A 1 401 ? 16.081 16.386 -14.298 1.00 94.88 401 GLN A CA 1
ATOM 3251 C C . GLN A 1 401 ? 16.340 15.214 -15.228 1.00 94.88 401 GLN A C 1
ATOM 3253 O O . GLN A 1 401 ? 17.265 14.440 -15.000 1.00 94.88 401 GLN A O 1
ATOM 3258 N N . LEU A 1 402 ? 15.535 15.109 -16.281 1.00 93.38 402 LEU A N 1
ATOM 3259 C CA . LEU A 1 402 ? 15.636 14.054 -17.286 1.00 93.38 402 LEU A CA 1
ATOM 3260 C C . LEU A 1 402 ? 15.875 14.688 -18.656 1.00 93.38 402 LEU A C 1
ATOM 3262 O O . LEU A 1 402 ? 15.142 15.594 -19.062 1.00 93.38 402 LEU A O 1
ATOM 3266 N N . TYR A 1 403 ? 16.884 14.198 -19.375 1.00 89.88 403 TYR A N 1
ATOM 3267 C CA . TYR A 1 403 ? 17.240 14.661 -20.716 1.00 89.88 403 TYR A CA 1
ATOM 3268 C C . TYR A 1 403 ? 17.478 13.489 -21.656 1.00 89.88 403 TYR A C 1
ATOM 3270 O O . TYR A 1 403 ? 18.117 12.512 -21.278 1.00 89.88 403 TYR A O 1
ATOM 3278 N N . GLN A 1 404 ? 17.034 13.610 -22.903 1.00 90.31 404 GLN A N 1
ATOM 3279 C CA . GLN A 1 404 ? 17.454 12.724 -23.979 1.00 90.31 404 GLN A CA 1
ATOM 3280 C C . GLN A 1 404 ? 18.817 13.170 -24.513 1.00 90.31 404 GLN A C 1
ATOM 3282 O O . GLN A 1 404 ? 18.942 14.268 -25.056 1.00 90.31 404 GLN A O 1
ATOM 3287 N N . LEU A 1 405 ? 19.829 12.317 -24.376 1.00 89.69 405 LEU A N 1
ATOM 3288 C CA . LEU A 1 405 ? 21.140 12.525 -24.984 1.00 89.69 405 LEU A CA 1
ATOM 3289 C C . LEU A 1 405 ? 21.102 12.169 -26.472 1.00 89.69 405 LEU A C 1
ATOM 3291 O O . LEU A 1 405 ? 21.535 12.964 -27.306 1.00 89.69 405 LEU A O 1
ATOM 3295 N N . GLU A 1 406 ? 20.549 11.000 -26.807 1.00 86.19 406 GLU A N 1
ATOM 3296 C CA . GLU A 1 406 ? 20.558 10.457 -28.169 1.00 86.19 406 GLU A CA 1
ATOM 3297 C C . GLU A 1 406 ? 19.218 9.781 -28.524 1.00 86.19 406 GLU A C 1
ATOM 3299 O O . GLU A 1 406 ? 18.721 8.971 -27.732 1.00 86.19 406 GLU A O 1
ATOM 3304 N N . PRO A 1 407 ? 18.632 10.089 -29.701 1.00 79.19 407 PRO A N 1
ATOM 3305 C CA . PRO A 1 407 ? 18.929 11.260 -30.539 1.00 79.19 407 PRO A CA 1
ATOM 3306 C C . PRO A 1 407 ? 18.621 12.570 -29.791 1.00 79.19 407 PRO A C 1
ATOM 3308 O O . PRO A 1 407 ? 17.629 12.666 -29.071 1.00 79.19 407 PRO A O 1
ATOM 3311 N N . THR A 1 408 ? 19.469 13.592 -29.935 1.00 73.56 408 THR A N 1
ATOM 3312 C CA . THR A 1 408 ? 19.373 14.847 -29.166 1.00 73.56 408 THR A CA 1
ATOM 3313 C C . THR A 1 408 ? 18.165 15.679 -29.612 1.00 73.56 408 THR A C 1
ATOM 3315 O O . THR A 1 408 ? 18.270 16.553 -30.472 1.00 73.56 408 THR A O 1
ATOM 3318 N N . LYS A 1 409 ? 16.981 15.363 -29.079 1.00 67.69 409 LYS A N 1
ATOM 3319 C CA . LYS A 1 409 ? 15.705 15.952 -29.524 1.00 67.69 409 LYS A CA 1
ATOM 3320 C C . LYS A 1 409 ? 14.816 16.456 -28.389 1.00 67.69 409 LYS A C 1
ATOM 3322 O O . LYS A 1 409 ? 13.990 17.342 -28.631 1.00 67.69 409 LYS A O 1
ATOM 3327 N N . SER A 1 410 ? 14.956 15.933 -27.169 1.00 65.75 410 SER A N 1
ATOM 3328 C CA . SER A 1 410 ? 14.037 16.281 -26.083 1.00 65.75 410 SER A CA 1
ATOM 3329 C C . SER A 1 410 ? 14.461 17.541 -25.331 1.00 65.75 410 SER A C 1
ATOM 3331 O O . SER A 1 410 ? 15.641 17.807 -25.095 1.00 65.75 410 SER A O 1
ATOM 3333 N N . ARG A 1 411 ? 13.462 18.302 -24.876 1.00 74.12 411 ARG A N 1
ATOM 3334 C CA . ARG A 1 411 ? 13.670 19.274 -23.801 1.00 74.12 411 ARG A CA 1
ATOM 3335 C C . ARG A 1 411 ? 13.883 18.539 -22.476 1.00 74.12 411 ARG A C 1
ATOM 3337 O O . ARG A 1 411 ? 13.539 17.369 -22.323 1.00 74.12 411 ARG A O 1
ATOM 3344 N N . LYS A 1 412 ? 14.466 19.273 -21.539 1.00 85.75 412 LYS A N 1
ATOM 3345 C CA . LYS A 1 412 ? 14.636 18.918 -20.136 1.00 85.75 412 LYS A CA 1
ATOM 3346 C C . LYS A 1 412 ? 13.280 18.726 -19.457 1.00 85.75 412 LYS A C 1
ATOM 3348 O O . LYS A 1 412 ? 12.488 19.668 -19.437 1.00 85.75 412 LYS A O 1
ATOM 3353 N N . TYR A 1 413 ? 13.049 17.566 -18.856 1.00 88.31 413 TYR A N 1
ATOM 3354 C CA . TYR A 1 413 ? 11.969 17.391 -17.884 1.00 88.31 413 TYR A CA 1
ATOM 3355 C C . TYR A 1 413 ? 12.498 17.733 -16.497 1.00 88.31 413 TYR A C 1
ATOM 3357 O O . TYR A 1 413 ? 13.653 17.439 -16.189 1.00 88.31 413 TYR A O 1
ATOM 3365 N N . ILE A 1 414 ? 11.670 18.385 -15.687 1.00 90.31 414 ILE A N 1
ATOM 3366 C CA . ILE A 1 414 ? 12.033 18.877 -14.359 1.00 90.31 414 ILE A CA 1
ATOM 3367 C C . ILE A 1 414 ? 10.952 18.419 -13.394 1.00 90.31 414 ILE A C 1
ATOM 3369 O O . ILE A 1 414 ? 9.780 18.733 -13.596 1.00 90.31 414 ILE A O 1
ATOM 3373 N N . PHE A 1 415 ? 11.359 17.701 -12.355 1.00 90.12 415 PHE A N 1
ATOM 3374 C CA . PHE A 1 415 ? 10.462 17.146 -11.356 1.00 90.12 415 PHE A CA 1
ATOM 3375 C C . PHE A 1 415 ? 10.935 17.557 -9.959 1.00 90.12 415 PHE A C 1
ATOM 3377 O O . PHE A 1 415 ? 12.072 17.239 -9.597 1.00 90.12 415 PHE A O 1
ATOM 3384 N N . PRO A 1 416 ? 10.111 18.270 -9.176 1.00 91.19 416 PRO A N 1
ATOM 3385 C CA . PRO A 1 416 ? 10.430 18.546 -7.784 1.00 91.19 416 PRO A CA 1
ATOM 3386 C C . PRO A 1 416 ? 10.303 17.266 -6.948 1.00 91.19 416 PRO A C 1
ATOM 3388 O O . PRO A 1 416 ? 9.371 16.484 -7.133 1.00 91.19 416 PRO A O 1
ATOM 3391 N N . VAL A 1 417 ? 11.234 17.068 -6.019 1.00 90.56 417 VAL A N 1
ATOM 3392 C CA . VAL A 1 417 ? 11.230 15.982 -5.033 1.00 90.56 417 VAL A CA 1
ATOM 3393 C C . VAL A 1 417 ? 11.527 16.612 -3.682 1.00 90.56 417 VAL A C 1
ATOM 3395 O O . VAL A 1 417 ? 12.569 17.228 -3.519 1.00 90.56 417 VAL A O 1
ATOM 3398 N N . TYR A 1 418 ? 10.634 16.488 -2.709 1.00 90.81 418 TYR A N 1
ATOM 3399 C CA . TYR A 1 418 ? 10.870 17.036 -1.372 1.00 90.81 418 TYR A CA 1
ATOM 3400 C C . TYR A 1 418 ? 11.403 15.941 -0.461 1.00 90.81 418 TYR A C 1
ATOM 3402 O O . TYR A 1 418 ? 10.849 14.847 -0.462 1.00 90.81 418 TYR A O 1
ATOM 3410 N N . LEU A 1 419 ? 12.455 16.218 0.305 1.00 90.94 419 LEU A N 1
ATOM 3411 C CA . LEU A 1 419 ? 12.992 15.315 1.322 1.00 90.94 419 LEU A CA 1
ATOM 3412 C C . LEU A 1 419 ? 12.937 15.995 2.686 1.00 90.94 419 LEU A C 1
ATOM 3414 O O . LEU A 1 419 ? 13.286 17.167 2.798 1.00 90.94 419 LEU A O 1
ATOM 3418 N N . LEU A 1 420 ? 12.524 15.265 3.716 1.00 88.19 420 LEU A N 1
ATOM 3419 C CA . LEU A 1 420 ? 12.410 15.778 5.077 1.00 88.19 420 LEU A CA 1
ATOM 3420 C C . LEU A 1 420 ? 13.257 14.971 6.043 1.00 88.19 420 LEU A C 1
ATOM 3422 O O . LEU A 1 420 ? 13.233 13.739 6.013 1.00 88.19 420 LEU A O 1
ATOM 3426 N N . ASP A 1 421 ? 13.949 15.667 6.939 1.00 88.06 421 ASP A N 1
ATOM 3427 C CA . ASP A 1 421 ? 14.520 15.024 8.112 1.00 88.06 421 ASP A CA 1
ATOM 3428 C C . ASP A 1 421 ? 13.384 14.611 9.048 1.00 88.06 421 ASP A C 1
ATOM 3430 O O . ASP A 1 421 ? 12.771 15.445 9.704 1.00 88.06 421 ASP A O 1
ATOM 3434 N N . LEU A 1 422 ? 13.052 13.321 9.064 1.00 80.19 422 LEU A N 1
ATOM 3435 C CA . LEU A 1 422 ? 11.983 12.808 9.920 1.00 80.19 422 LEU A CA 1
ATOM 3436 C C . LEU A 1 422 ? 12.439 12.613 11.376 1.00 80.19 422 LEU A C 1
ATOM 3438 O O . LEU A 1 422 ? 11.607 12.288 12.223 1.00 80.19 422 LEU A O 1
ATOM 3442 N N . GLN A 1 423 ? 13.739 12.760 11.655 1.00 80.31 423 GLN A N 1
ATOM 3443 C CA . GLN A 1 423 ? 14.320 12.597 12.990 1.00 80.31 423 GLN A CA 1
ATOM 3444 C C . GLN A 1 423 ? 14.485 13.939 13.713 1.00 80.31 423 GLN A C 1
ATOM 3446 O O . GLN A 1 423 ? 14.443 13.970 14.942 1.00 80.31 423 GLN A O 1
ATOM 3451 N N . ASP A 1 424 ? 14.640 15.035 12.970 1.00 85.25 424 ASP A N 1
ATOM 3452 C CA . ASP A 1 424 ? 14.745 16.390 13.511 1.00 85.25 424 ASP A CA 1
ATOM 3453 C C . ASP A 1 424 ? 13.358 17.052 13.629 1.00 85.25 424 ASP A C 1
ATOM 3455 O O . ASP A 1 424 ? 12.783 17.557 12.661 1.00 85.25 424 ASP A O 1
ATOM 3459 N N . GLU A 1 425 ? 12.796 17.051 14.842 1.00 82.25 425 GLU A N 1
ATOM 3460 C CA . GLU A 1 425 ? 11.496 17.676 15.106 1.00 82.25 425 GLU A CA 1
ATOM 3461 C C . GLU A 1 425 ? 11.484 19.186 14.839 1.00 82.25 425 GLU A C 1
ATOM 3463 O O . GLU A 1 425 ? 10.450 19.710 14.411 1.00 82.25 425 GLU A O 1
ATOM 3468 N N . ASP A 1 426 ? 12.589 19.888 15.092 1.00 87.38 426 ASP A N 1
ATOM 3469 C CA . ASP A 1 426 ? 12.673 21.334 14.891 1.00 87.38 426 ASP A CA 1
ATOM 3470 C C . ASP A 1 426 ? 12.673 21.650 13.398 1.00 87.38 426 ASP A C 1
ATOM 3472 O O . ASP A 1 426 ? 11.916 22.521 12.957 1.00 87.38 426 ASP A O 1
ATOM 3476 N N . TYR A 1 427 ? 13.426 20.876 12.611 1.00 86.81 427 TYR A N 1
ATOM 3477 C CA . TYR A 1 427 ? 13.401 20.953 11.152 1.00 86.81 427 TYR A CA 1
ATOM 3478 C C . TYR A 1 427 ? 11.985 20.759 10.606 1.00 86.81 427 TYR A C 1
ATOM 3480 O O . TYR A 1 427 ? 11.496 21.591 9.836 1.00 86.81 427 TYR A O 1
ATOM 3488 N N . ILE A 1 428 ? 11.289 19.701 11.042 1.00 82.69 428 ILE A N 1
ATOM 3489 C CA . ILE A 1 428 ? 9.903 19.448 10.632 1.00 82.69 428 ILE A CA 1
ATOM 3490 C C . ILE A 1 428 ? 9.043 20.670 10.953 1.00 82.69 428 ILE A C 1
ATOM 3492 O O . ILE A 1 428 ? 8.412 21.210 10.049 1.00 82.69 428 ILE A O 1
ATOM 3496 N N . ASN A 1 429 ? 9.053 21.154 12.200 1.00 82.69 429 ASN A N 1
ATOM 3497 C CA . ASN A 1 429 ? 8.216 22.281 12.627 1.00 82.69 429 ASN A CA 1
ATOM 3498 C C . ASN A 1 429 ? 8.481 23.559 11.809 1.00 82.69 429 ASN A C 1
ATOM 3500 O O . ASN A 1 429 ? 7.533 24.273 11.477 1.00 82.69 429 ASN A O 1
ATOM 3504 N N . ILE A 1 430 ? 9.744 23.836 11.463 1.00 87.31 430 ILE A N 1
ATOM 3505 C CA . ILE A 1 430 ? 10.142 24.991 10.643 1.00 87.31 430 ILE A CA 1
ATOM 3506 C C . ILE A 1 430 ? 9.589 24.861 9.217 1.00 87.31 430 ILE A C 1
ATOM 3508 O O . ILE A 1 430 ? 9.030 25.821 8.681 1.00 87.31 430 ILE A O 1
ATOM 3512 N N . HIS A 1 431 ? 9.689 23.670 8.623 1.00 86.44 431 HIS A N 1
ATOM 3513 C CA . HIS A 1 431 ? 9.304 23.424 7.232 1.00 86.44 431 HIS A CA 1
ATOM 3514 C C . HIS A 1 431 ? 7.845 22.974 7.049 1.00 86.44 431 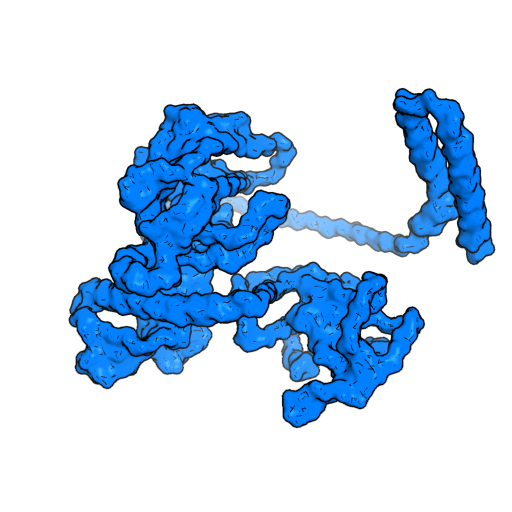HIS A C 1
ATOM 3516 O O . HIS A 1 431 ? 7.365 22.898 5.917 1.00 86.44 431 HIS A O 1
ATOM 3522 N N . MET A 1 432 ? 7.083 22.743 8.126 1.00 83.06 432 MET A N 1
ATOM 3523 C CA . MET A 1 432 ? 5.689 22.283 8.041 1.00 83.06 432 MET A CA 1
ATOM 3524 C C . MET A 1 432 ? 4.792 23.196 7.207 1.00 83.06 432 MET A C 1
ATOM 3526 O O . MET A 1 432 ? 3.898 22.694 6.532 1.00 83.06 432 MET A O 1
ATOM 3530 N N . LYS A 1 433 ? 5.025 24.513 7.205 1.00 84.31 433 LYS A N 1
ATOM 3531 C CA . LYS A 1 433 ? 4.251 25.442 6.364 1.00 84.31 433 LYS A CA 1
ATOM 3532 C C . LYS A 1 433 ? 4.486 25.201 4.875 1.00 84.31 433 LYS A C 1
ATOM 3534 O O . LYS A 1 433 ? 3.539 25.207 4.096 1.00 84.31 433 LYS A O 1
ATOM 3539 N N . GLU A 1 434 ? 5.731 24.958 4.479 1.00 86.31 434 GLU A N 1
ATOM 3540 C CA . GLU A 1 434 ? 6.081 24.622 3.095 1.00 86.31 434 GLU A CA 1
ATOM 3541 C C . GLU A 1 434 ? 5.504 23.256 2.721 1.00 86.31 434 GLU A C 1
ATOM 3543 O O . GLU A 1 434 ? 4.915 23.101 1.654 1.00 86.31 434 GLU A O 1
ATOM 3548 N N . ILE A 1 435 ? 5.581 22.286 3.638 1.00 84.94 435 ILE A N 1
ATOM 3549 C CA . ILE A 1 435 ? 4.996 20.955 3.456 1.00 84.94 435 ILE A CA 1
ATOM 3550 C C . ILE A 1 435 ? 3.478 21.056 3.296 1.00 84.94 435 ILE A C 1
ATOM 3552 O O . ILE A 1 435 ? 2.926 20.400 2.419 1.00 84.94 435 ILE A O 1
ATOM 3556 N N . ALA A 1 436 ? 2.791 21.884 4.085 1.00 87.81 436 ALA A N 1
ATOM 3557 C CA . ALA A 1 436 ? 1.343 22.069 4.006 1.00 87.81 436 ALA A CA 1
ATOM 3558 C C . ALA A 1 436 ? 0.887 22.656 2.665 1.00 87.81 436 ALA A C 1
ATOM 3560 O O . ALA A 1 436 ? -0.156 22.261 2.132 1.00 87.81 436 ALA A O 1
ATOM 3561 N N . GLN A 1 437 ? 1.715 23.501 2.046 1.00 88.50 437 GLN A N 1
ATOM 3562 C CA . GLN A 1 437 ? 1.488 23.989 0.683 1.00 88.50 437 GLN A CA 1
ATOM 3563 C C . GLN A 1 437 ? 1.582 22.884 -0.376 1.00 88.50 437 GLN A C 1
ATOM 3565 O O . GLN A 1 437 ? 1.067 23.063 -1.478 1.00 88.50 437 GLN A O 1
ATOM 3570 N N . LEU A 1 438 ? 2.174 21.729 -0.053 1.00 88.06 438 LEU A N 1
ATOM 3571 C CA . LEU A 1 438 ? 2.170 20.548 -0.919 1.00 88.06 438 LEU A CA 1
ATOM 3572 C C . LEU A 1 438 ? 0.852 19.771 -0.844 1.00 88.06 438 LEU A C 1
ATOM 3574 O O . LEU A 1 438 ? 0.736 18.750 -1.516 1.00 88.06 438 LEU A O 1
ATOM 3578 N N . TRP A 1 439 ? -0.129 20.226 -0.061 1.00 90.88 439 TRP A N 1
ATOM 3579 C CA . TRP A 1 439 ? -1.442 19.605 0.093 1.00 90.88 439 TRP A CA 1
ATOM 3580 C C . TRP A 1 439 ? -2.565 20.563 -0.294 1.00 90.88 439 TRP A C 1
ATOM 3582 O O . TRP A 1 439 ? -2.487 21.774 -0.084 1.00 90.88 439 TRP A O 1
ATOM 3592 N N . GLU A 1 440 ? -3.642 20.006 -0.833 1.00 90.62 440 GLU A N 1
ATOM 3593 C CA . GLU A 1 440 ? -4.870 20.704 -1.182 1.00 90.62 440 GLU A CA 1
ATOM 3594 C C . GLU A 1 440 ? -6.039 20.126 -0.394 1.00 90.62 440 GLU A C 1
ATOM 3596 O O . GLU A 1 440 ? -6.252 18.910 -0.375 1.00 90.62 440 GLU A O 1
ATOM 3601 N N . LEU A 1 441 ? -6.839 21.007 0.204 1.00 92.62 441 LEU A N 1
ATOM 3602 C CA . LEU A 1 441 ? -8.142 20.641 0.737 1.00 92.62 441 LEU A CA 1
ATOM 3603 C C . LEU A 1 441 ? -9.152 20.552 -0.408 1.00 92.62 441 LEU A C 1
ATOM 3605 O O . LEU A 1 441 ? -9.518 21.562 -1.015 1.00 92.62 441 LEU A O 1
ATOM 3609 N N . LYS A 1 442 ? -9.609 19.335 -0.694 1.00 90.62 442 LYS A N 1
ATOM 3610 C CA . LYS A 1 442 ? -10.567 19.049 -1.768 1.00 90.62 442 LYS A CA 1
ATOM 3611 C C . LYS A 1 442 ? -12.006 18.959 -1.276 1.00 90.62 442 LYS A C 1
ATOM 3613 O O . LYS A 1 442 ? -12.919 19.269 -2.037 1.00 90.62 442 LYS A O 1
ATOM 3618 N N . TYR A 1 443 ? -12.202 18.540 -0.029 1.00 91.31 443 TYR A N 1
ATOM 3619 C CA . TYR A 1 443 ? -13.519 18.379 0.580 1.00 91.31 443 TYR A CA 1
ATOM 3620 C C . TYR A 1 443 ? -13.500 18.826 2.038 1.00 91.31 443 TYR A C 1
ATOM 3622 O O . TYR A 1 443 ? -12.528 18.567 2.747 1.00 91.31 443 TYR A O 1
ATOM 3630 N N . PHE A 1 444 ? -14.586 19.460 2.466 1.00 91.81 444 PHE A N 1
ATOM 3631 C CA . PHE A 1 444 ? -14.857 19.836 3.848 1.00 91.81 444 PHE A CA 1
ATOM 3632 C C . PHE A 1 444 ? -16.362 19.709 4.081 1.00 91.81 444 PHE A C 1
ATOM 3634 O O . PHE A 1 444 ? -17.133 20.326 3.344 1.00 91.81 444 PHE A O 1
ATOM 3641 N N . ASP A 1 445 ? -16.775 18.960 5.101 1.00 91.38 445 ASP A N 1
ATOM 3642 C CA . ASP A 1 445 ? -18.176 18.899 5.525 1.00 91.38 445 ASP A CA 1
ATOM 3643 C C . ASP A 1 445 ? -18.313 18.600 7.022 1.00 91.38 445 ASP A C 1
ATOM 3645 O O . ASP A 1 445 ? -17.409 18.041 7.639 1.00 91.38 445 ASP A O 1
ATOM 3649 N N . PHE A 1 446 ? -19.446 18.968 7.611 1.00 91.06 446 PHE A N 1
ATOM 3650 C CA . PHE A 1 446 ? -19.761 18.699 9.013 1.00 91.06 446 PHE A CA 1
ATOM 3651 C C . PHE A 1 446 ? -20.391 17.310 9.156 1.00 91.06 446 PHE A C 1
ATOM 3653 O O . PHE A 1 446 ? -21.363 16.995 8.473 1.00 91.06 446 PHE A O 1
ATOM 3660 N N . ILE A 1 447 ? -19.897 16.496 10.089 1.00 88.62 447 ILE A N 1
ATOM 3661 C CA . ILE A 1 447 ? -20.433 15.155 10.347 1.00 88.62 447 ILE A CA 1
ATOM 3662 C C . ILE A 1 447 ? -21.701 15.294 11.195 1.00 88.62 447 ILE A C 1
ATOM 3664 O O . ILE A 1 447 ? -21.655 15.719 12.353 1.00 88.62 447 ILE A O 1
ATOM 3668 N N . LYS A 1 448 ? -22.863 14.926 10.645 1.00 88.94 448 LYS A N 1
ATOM 3669 C CA . LYS A 1 448 ? -24.103 14.866 11.433 1.00 88.94 448 LYS A CA 1
ATOM 3670 C C . LYS A 1 448 ? -24.133 13.558 12.216 1.00 88.94 448 LYS A C 1
ATOM 3672 O O . LYS A 1 448 ? -23.644 12.533 11.757 1.00 88.94 448 LYS A O 1
ATOM 3677 N N . LYS A 1 449 ? -24.788 13.554 13.383 1.00 77.00 449 LYS A N 1
ATOM 3678 C CA . LYS A 1 449 ? -24.909 12.358 14.245 1.00 77.00 449 LYS A CA 1
ATOM 3679 C C . LYS A 1 449 ? -25.476 11.114 13.537 1.00 77.00 449 LYS A C 1
ATOM 3681 O O . LYS A 1 449 ? -25.229 10.013 14.009 1.00 77.00 449 LYS A O 1
ATOM 3686 N N . ASN A 1 450 ? -26.195 11.282 12.425 1.00 73.31 450 ASN A N 1
ATOM 3687 C CA . ASN A 1 450 ? -26.762 10.176 11.651 1.00 73.31 450 ASN A CA 1
ATOM 3688 C C . ASN A 1 450 ? -25.861 9.692 10.495 1.00 73.31 450 ASN A C 1
ATOM 3690 O O . ASN A 1 450 ? -26.141 8.635 9.944 1.00 73.31 450 ASN A O 1
ATOM 3694 N N . ASP A 1 451 ? -24.773 10.394 10.162 1.00 62.88 451 ASP A N 1
ATOM 3695 C CA . ASP A 1 451 ? -23.915 10.095 8.998 1.00 62.88 451 ASP A CA 1
ATOM 3696 C C . ASP A 1 451 ? -22.779 9.101 9.329 1.00 62.88 451 ASP A C 1
ATOM 3698 O O . ASP A 1 451 ? -21.805 8.969 8.591 1.00 62.88 451 ASP A O 1
ATOM 3702 N N . GLN A 1 452 ? -22.864 8.388 10.459 1.00 55.41 452 GLN A N 1
ATOM 3703 C CA . GLN A 1 452 ? -21.754 7.575 10.974 1.00 55.41 452 GLN A CA 1
ATOM 3704 C C . GLN A 1 452 ? -21.418 6.314 10.151 1.00 55.41 452 GLN A C 1
ATOM 3706 O O . GLN A 1 452 ? -20.440 5.651 10.494 1.00 55.41 452 GLN A O 1
ATOM 3711 N N . SER A 1 453 ? -22.168 5.966 9.094 1.00 49.19 453 SER A N 1
ATOM 3712 C CA . SER A 1 453 ? -22.037 4.648 8.438 1.00 49.19 453 SER A CA 1
ATOM 3713 C C . SER A 1 453 ? -21.638 4.619 6.959 1.00 49.19 453 SER A C 1
ATOM 3715 O O . SER A 1 453 ? -21.037 3.623 6.564 1.00 49.19 453 SER A O 1
ATOM 3717 N N . ASP A 1 454 ? -21.819 5.673 6.159 1.00 51.03 454 ASP A N 1
ATOM 3718 C CA . ASP A 1 454 ? -21.617 5.540 4.708 1.00 51.03 454 ASP A CA 1
ATOM 3719 C C . ASP A 1 454 ? -20.407 6.337 4.202 1.00 51.03 454 ASP A C 1
ATOM 3721 O O . ASP A 1 454 ? -20.464 7.527 3.907 1.00 51.03 454 ASP A O 1
ATOM 3725 N N . PHE A 1 455 ? -19.271 5.646 4.071 1.00 52.66 455 PHE A N 1
ATOM 3726 C CA . PHE A 1 455 ? -18.100 6.126 3.320 1.00 52.66 455 PHE A CA 1
ATOM 3727 C C . PHE A 1 455 ? -18.283 6.013 1.792 1.00 52.66 455 PHE A C 1
ATOM 3729 O O . PHE A 1 455 ? -17.361 6.305 1.031 1.00 52.66 455 PHE A O 1
ATOM 3736 N N . ILE A 1 456 ? -19.444 5.543 1.328 1.00 49.88 456 ILE A N 1
ATOM 3737 C CA . ILE A 1 456 ? -19.623 5.017 -0.023 1.00 49.88 456 ILE A CA 1
ATOM 3738 C C . ILE A 1 456 ? -20.808 5.708 -0.683 1.00 49.88 456 ILE A C 1
ATOM 3740 O O . ILE A 1 456 ? -21.923 5.215 -0.669 1.00 49.88 456 ILE A O 1
ATOM 3744 N N . GLU A 1 457 ? -20.530 6.871 -1.250 1.00 42.34 457 GLU A N 1
ATOM 3745 C CA . GLU A 1 457 ? -20.841 7.202 -2.639 1.00 42.34 457 GLU A CA 1
ATOM 3746 C C . GLU A 1 457 ? -20.349 8.635 -2.845 1.00 42.34 457 GLU A C 1
ATOM 3748 O O . GLU A 1 457 ? -21.000 9.583 -2.401 1.00 42.34 457 GLU A O 1
ATOM 3753 N N . PRO A 1 458 ? -19.184 8.865 -3.483 1.00 42.66 458 PRO A N 1
ATOM 3754 C CA . PRO A 1 458 ? -18.977 10.177 -4.061 1.00 42.66 458 PRO A CA 1
ATOM 3755 C C . PRO A 1 458 ? -20.157 10.398 -5.011 1.00 42.66 458 PRO A C 1
ATOM 3757 O O . PRO A 1 458 ? -20.335 9.620 -5.947 1.00 42.66 458 PRO A O 1
ATOM 3760 N N . GLU A 1 459 ? -20.977 11.425 -4.773 1.00 39.25 459 GLU A N 1
ATOM 3761 C CA . GLU A 1 459 ? -21.891 11.935 -5.792 1.00 39.25 459 GLU A CA 1
ATOM 3762 C C . GLU A 1 459 ? -21.020 12.325 -6.995 1.00 39.25 459 GLU A C 1
ATOM 3764 O O . GLU A 1 459 ? -20.536 13.455 -7.108 1.00 39.25 459 GLU A O 1
ATOM 3769 N N . ILE A 1 460 ? -20.777 11.385 -7.910 1.00 39.94 460 ILE A N 1
ATOM 3770 C CA . ILE A 1 460 ? -20.195 11.664 -9.214 1.00 39.94 460 ILE A CA 1
ATOM 3771 C C . ILE A 1 460 ? -21.304 12.371 -9.989 1.00 39.94 460 ILE A C 1
ATOM 3773 O O . ILE A 1 460 ? -22.006 11.790 -10.817 1.00 39.94 460 ILE A O 1
ATOM 3777 N N . LYS A 1 461 ? -21.495 13.659 -9.695 1.00 32.47 461 LYS A N 1
ATOM 3778 C CA . LYS A 1 461 ? -22.220 14.572 -10.567 1.00 32.47 461 LYS A CA 1
ATOM 3779 C C . LYS A 1 461 ? -21.391 14.688 -11.837 1.00 32.47 461 LYS A C 1
ATOM 3781 O O . LYS A 1 461 ? -20.527 15.552 -11.953 1.00 32.47 461 LYS A O 1
ATOM 3786 N N . TYR A 1 462 ? -21.648 13.797 -12.794 1.00 34.84 462 TYR A N 1
ATOM 3787 C CA . TYR A 1 462 ? -21.259 14.004 -14.179 1.00 34.84 462 TYR A CA 1
ATOM 3788 C C . TYR A 1 462 ? -21.920 15.303 -14.640 1.00 34.84 462 TYR A C 1
ATOM 3790 O O . TYR A 1 462 ? -23.077 15.321 -15.066 1.00 34.84 462 TYR A O 1
ATOM 3798 N N . THR A 1 463 ? -21.186 16.410 -14.567 1.00 33.09 463 THR A N 1
ATOM 3799 C CA . THR A 1 463 ? -21.451 17.575 -15.402 1.00 33.09 463 THR A CA 1
ATOM 3800 C C . THR A 1 463 ? -21.183 17.139 -16.834 1.00 33.09 463 THR A C 1
ATOM 3802 O O . THR A 1 463 ? -20.087 17.266 -17.372 1.00 33.09 463 THR A O 1
ATOM 3805 N N . SER A 1 464 ? -22.201 16.525 -17.435 1.00 28.23 464 SER A N 1
ATOM 3806 C CA . SER A 1 464 ? -22.206 16.196 -18.852 1.00 28.23 464 SER A CA 1
ATOM 3807 C C . SER A 1 464 ? -21.917 17.489 -19.615 1.00 28.23 464 SER A C 1
ATOM 3809 O O . SER A 1 464 ? -22.642 18.469 -19.413 1.00 28.23 464 SER A O 1
ATOM 3811 N N . PRO A 1 465 ? -20.875 17.548 -20.461 1.00 33.97 465 PRO A N 1
ATOM 3812 C CA . PRO A 1 465 ? -20.685 18.696 -21.321 1.00 33.97 465 PRO A CA 1
ATOM 3813 C C . PRO A 1 465 ? -21.899 18.767 -22.244 1.00 33.97 465 PRO A C 1
ATOM 3815 O O . PRO A 1 465 ? -22.223 17.818 -22.958 1.00 33.97 465 PRO A O 1
ATOM 3818 N N . SER A 1 466 ? -22.598 19.892 -22.153 1.00 31.22 466 SER A N 1
ATOM 3819 C CA . SER A 1 466 ? -23.717 20.302 -22.988 1.00 31.22 466 SER A CA 1
ATOM 3820 C C . SER A 1 466 ? -23.542 19.845 -24.437 1.00 31.22 466 SER A C 1
ATOM 3822 O O . SER A 1 466 ? -22.681 20.345 -25.160 1.00 31.22 466 SER A O 1
ATOM 3824 N N . SER A 1 467 ? -24.393 18.912 -24.861 1.00 31.19 467 SER A N 1
ATOM 3825 C CA . SER A 1 467 ? -24.586 18.546 -26.256 1.00 31.19 467 SER A CA 1
ATOM 3826 C C . SER A 1 467 ? -25.191 19.736 -27.003 1.00 31.19 467 SER A C 1
ATOM 3828 O O . SER A 1 467 ? -26.382 20.026 -26.872 1.00 31.19 467 SER A O 1
ATOM 3830 N N . GLN A 1 468 ? -24.372 20.424 -27.790 1.00 33.56 468 GLN A N 1
ATOM 3831 C CA . GLN A 1 468 ? -24.811 21.418 -28.760 1.00 33.56 468 GLN A CA 1
ATOM 3832 C C . GLN A 1 468 ? -24.293 21.013 -30.148 1.00 33.56 468 GLN A C 1
ATOM 3834 O O . GLN A 1 468 ? -23.095 21.070 -30.394 1.00 33.56 468 GLN A O 1
ATOM 3839 N N . TYR A 1 469 ? -25.247 20.658 -31.026 1.00 30.77 469 TYR A N 1
ATOM 3840 C CA . TYR A 1 469 ? -25.158 20.507 -32.493 1.00 30.77 469 TYR A CA 1
ATOM 3841 C C . TYR A 1 469 ? -24.308 19.318 -33.015 1.00 30.77 469 TYR A C 1
ATOM 3843 O O . TYR A 1 469 ? -23.229 19.047 -32.518 1.00 30.77 469 TYR A O 1
ATOM 3851 N N . LEU A 1 470 ? -24.712 18.509 -34.004 1.00 30.19 470 LEU A N 1
ATOM 3852 C CA . LEU A 1 470 ? -25.606 18.720 -35.144 1.00 30.19 470 LEU A CA 1
ATOM 3853 C C . LEU A 1 470 ? -26.501 17.498 -35.441 1.00 30.19 470 LEU A C 1
ATOM 3855 O O . LEU A 1 470 ? -26.083 16.345 -35.384 1.00 30.19 470 LEU A O 1
ATOM 3859 N N . SER A 1 471 ? -27.720 17.821 -35.863 1.00 32.16 471 SER A N 1
ATOM 3860 C CA . SER A 1 471 ? -28.682 17.007 -36.605 1.00 32.16 471 SER A CA 1
ATOM 3861 C C . SER A 1 471 ? -28.254 16.718 -38.055 1.00 32.16 471 SER A C 1
ATOM 3863 O O . SER A 1 471 ? -27.495 17.493 -38.628 1.00 32.16 471 SER A O 1
ATOM 3865 N N . HIS A 1 472 ? -28.899 15.698 -38.651 1.00 32.25 472 HIS A N 1
ATOM 3866 C CA . HIS A 1 472 ? -28.805 15.126 -40.016 1.00 32.25 472 HIS A CA 1
ATOM 3867 C C . HIS A 1 472 ? -27.965 13.833 -40.056 1.00 32.25 472 HIS A C 1
ATOM 3869 O O . HIS A 1 472 ? -26.796 13.840 -39.724 1.00 32.25 472 HIS A O 1
ATOM 3875 N N . THR A 1 473 ? -28.465 12.657 -40.446 1.00 31.55 473 THR A N 1
ATOM 3876 C CA . THR A 1 473 ? -29.444 12.334 -41.493 1.00 31.55 473 THR A CA 1
ATOM 3877 C C . THR A 1 473 ? -30.155 11.003 -41.209 1.00 31.55 473 THR A C 1
ATOM 3879 O O . THR A 1 473 ? -29.605 10.064 -40.643 1.00 31.55 473 THR A O 1
ATOM 3882 N N . SER A 1 474 ? -31.398 10.933 -41.676 1.00 35.72 474 SER A N 1
ATOM 3883 C CA . SER A 1 474 ? -32.231 9.743 -41.834 1.00 35.72 474 SER A CA 1
ATOM 3884 C C . SER A 1 474 ? -31.582 8.653 -42.698 1.00 35.72 474 SER A C 1
ATOM 3886 O O . SER A 1 474 ? -31.110 8.953 -43.794 1.00 35.72 474 SER A O 1
ATOM 3888 N N . GLY A 1 475 ? -31.686 7.378 -42.304 1.00 31.81 475 GLY A N 1
ATOM 3889 C CA . GLY A 1 475 ? -31.248 6.280 -43.171 1.00 31.81 475 GLY A CA 1
ATOM 3890 C C . GLY A 1 475 ? -31.554 4.865 -42.679 1.00 31.81 475 GLY A C 1
ATOM 3891 O O . GLY A 1 475 ? -30.694 4.211 -42.117 1.00 31.81 475 GLY A O 1
ATOM 3892 N N . LYS A 1 476 ? -32.771 4.393 -42.979 1.00 34.22 476 LYS A N 1
ATOM 3893 C CA . LYS A 1 476 ? -33.171 2.996 -43.265 1.00 34.22 476 LYS A CA 1
ATOM 3894 C C . LYS A 1 476 ? -32.735 1.861 -42.312 1.00 34.22 476 LYS A C 1
ATOM 3896 O O . LYS A 1 476 ? -31.629 1.336 -42.360 1.00 34.22 476 LYS A O 1
ATOM 3901 N N . LYS A 1 477 ? -33.756 1.337 -41.619 1.00 39.91 477 LYS A N 1
ATOM 3902 C CA . LYS A 1 477 ? -33.856 -0.022 -41.062 1.00 39.91 477 LYS A CA 1
ATOM 3903 C C . LYS A 1 477 ? -33.376 -1.100 -42.052 1.00 39.91 477 LYS A C 1
ATOM 3905 O O . LYS A 1 477 ? -33.943 -1.236 -43.135 1.00 39.91 477 LYS A O 1
ATOM 3910 N N . LYS A 1 478 ? -32.442 -1.946 -41.610 1.00 34.00 478 LYS A N 1
ATOM 3911 C CA . LYS A 1 478 ? -32.312 -3.347 -42.042 1.00 34.00 478 LYS A CA 1
ATOM 3912 C C . LYS A 1 478 ? -32.116 -4.226 -40.810 1.00 34.00 478 LYS A C 1
ATOM 3914 O O . LYS A 1 478 ? -31.062 -4.235 -40.188 1.00 34.00 478 LYS A O 1
ATOM 3919 N N . THR A 1 479 ? -33.175 -4.943 -40.461 1.00 36.28 479 THR A N 1
ATOM 3920 C CA . THR A 1 479 ? -33.180 -6.063 -39.523 1.00 36.28 479 THR A CA 1
ATOM 3921 C C . THR A 1 479 ? -32.477 -7.253 -40.168 1.00 36.28 479 THR A C 1
ATOM 3923 O O . THR A 1 479 ? -33.032 -7.855 -41.084 1.00 36.28 479 THR A O 1
ATOM 3926 N N . ASN A 1 480 ? -31.286 -7.601 -39.683 1.00 33.44 480 ASN A N 1
ATOM 3927 C CA . ASN A 1 480 ? -30.665 -8.893 -39.958 1.00 33.44 480 ASN A CA 1
ATOM 3928 C C . ASN A 1 480 ? -30.635 -9.708 -38.664 1.00 33.44 480 ASN A C 1
ATOM 3930 O O . ASN A 1 480 ? -29.953 -9.369 -37.701 1.00 33.44 480 ASN A O 1
ATOM 3934 N N . SER A 1 481 ? -31.420 -10.780 -38.672 1.00 34.34 481 SER A N 1
ATOM 3935 C CA . SER A 1 481 ? -31.451 -11.850 -37.684 1.00 34.34 481 SER A CA 1
ATOM 3936 C C . SER A 1 481 ? -30.084 -12.533 -37.585 1.00 34.34 481 SER A C 1
ATOM 3938 O O . SER A 1 481 ? -29.638 -13.175 -38.541 1.00 34.34 481 SER A O 1
ATOM 3940 N N . VAL A 1 482 ? -29.437 -12.425 -36.426 1.00 33.88 482 VAL A N 1
ATOM 3941 C CA . VAL A 1 482 ? -28.236 -13.196 -36.091 1.00 33.88 482 VAL A CA 1
ATOM 3942 C C . VAL A 1 482 ? -28.665 -14.611 -35.705 1.00 33.88 482 VAL A C 1
ATOM 3944 O O . VAL A 1 482 ? -29.403 -14.816 -34.744 1.00 33.88 482 VAL A O 1
ATOM 3947 N N . LYS A 1 483 ? -28.224 -15.590 -36.502 1.00 31.62 483 LYS A N 1
ATOM 3948 C CA . LYS A 1 483 ? -28.357 -17.022 -36.225 1.00 31.62 483 LYS A CA 1
ATOM 3949 C C . LYS A 1 483 ? -27.412 -17.408 -35.086 1.00 31.62 483 LYS A C 1
ATOM 3951 O O . LYS A 1 483 ? -26.204 -17.233 -35.202 1.00 31.62 483 LYS A O 1
ATOM 3956 N N . ILE A 1 484 ? -27.976 -17.982 -34.030 1.00 37.03 484 ILE A N 1
ATOM 3957 C CA . ILE A 1 484 ? -27.261 -18.706 -32.975 1.00 37.03 484 ILE A CA 1
ATOM 3958 C C . ILE A 1 484 ? -26.762 -20.034 -33.576 1.00 37.03 484 ILE A C 1
ATOM 3960 O O . ILE A 1 484 ? -27.589 -20.786 -34.101 1.00 37.03 484 ILE A O 1
ATOM 3964 N N . PRO A 1 485 ? -25.457 -20.360 -33.544 1.00 37.69 485 PRO A N 1
ATOM 3965 C CA . PRO A 1 485 ? -25.002 -21.688 -33.908 1.00 37.69 485 PRO A CA 1
ATOM 3966 C C . PRO A 1 485 ? -25.163 -22.655 -32.730 1.00 37.69 485 PRO A C 1
ATOM 3968 O O . PRO A 1 485 ? -24.792 -22.376 -31.593 1.00 37.69 485 PRO A O 1
ATOM 3971 N N . ASN A 1 486 ? -25.741 -23.803 -33.070 1.00 29.83 486 ASN A N 1
ATOM 3972 C CA . ASN A 1 486 ? -26.032 -24.948 -32.223 1.00 29.83 486 ASN A CA 1
ATOM 3973 C C . ASN A 1 486 ? -24.834 -25.443 -31.403 1.00 29.83 486 ASN A C 1
ATOM 3975 O O . ASN A 1 486 ? -23.719 -25.593 -31.905 1.00 29.83 486 ASN A O 1
ATOM 3979 N N . SER A 1 487 ? -25.150 -25.819 -30.166 1.00 32.16 487 SER A N 1
ATOM 3980 C CA . SER A 1 487 ? -24.330 -26.616 -29.267 1.00 32.16 487 SER A CA 1
ATOM 3981 C C . SER A 1 487 ? -23.931 -27.950 -29.908 1.00 32.16 487 SER A C 1
ATOM 3983 O O . SER A 1 487 ? -24.766 -28.788 -30.259 1.00 32.16 487 SER A O 1
ATOM 3985 N N . LYS A 1 488 ? -22.621 -28.179 -30.038 1.00 31.84 488 LYS A N 1
ATOM 3986 C CA . LYS A 1 488 ? -22.076 -29.522 -30.249 1.00 31.84 488 LYS A CA 1
ATOM 3987 C C . LYS A 1 488 ? -21.933 -30.204 -28.892 1.00 31.84 488 LYS A C 1
ATOM 3989 O O . LYS A 1 488 ? -21.204 -29.740 -28.026 1.00 31.84 488 LYS A O 1
ATOM 3994 N N . LYS A 1 489 ? -22.653 -31.317 -28.743 1.00 36.53 489 LYS A N 1
ATOM 3995 C CA . LYS A 1 489 ? -22.441 -32.342 -27.718 1.00 36.53 489 LYS A CA 1
ATOM 3996 C C . LYS A 1 489 ? -21.026 -32.902 -27.863 1.00 36.53 489 LYS A C 1
ATOM 3998 O O . LYS A 1 489 ? -20.751 -33.567 -28.863 1.00 36.53 489 LYS A O 1
ATOM 4003 N N . GLU A 1 490 ? -20.175 -32.689 -26.868 1.00 30.75 490 GLU A N 1
ATOM 4004 C CA . GLU A 1 490 ? -18.972 -33.498 -26.691 1.00 30.75 490 GLU A CA 1
ATOM 4005 C C . GLU A 1 490 ? -19.223 -34.632 -25.703 1.00 30.75 490 GLU A C 1
ATOM 4007 O O . GLU A 1 490 ? -19.975 -34.526 -24.735 1.00 30.75 490 GLU A O 1
ATOM 4012 N N . LYS A 1 491 ? -18.666 -35.776 -26.089 1.00 31.38 491 LYS A N 1
ATOM 4013 C CA . LYS A 1 491 ? -18.899 -37.099 -25.537 1.00 31.38 491 LYS A CA 1
ATOM 4014 C C . LYS A 1 491 ? -18.058 -37.298 -24.280 1.00 31.38 491 LYS A C 1
ATOM 4016 O O . LYS A 1 491 ? -16.907 -36.884 -24.221 1.00 31.38 491 LYS A O 1
ATOM 4021 N N . PHE A 1 492 ? -18.653 -38.024 -23.340 1.00 30.75 492 PHE A N 1
ATOM 4022 C CA . PHE A 1 492 ? -18.005 -38.734 -22.243 1.00 30.75 492 PHE A CA 1
ATOM 4023 C C . PHE A 1 492 ? -16.658 -39.349 -22.658 1.00 30.75 492 PHE A C 1
ATOM 4025 O O . PHE A 1 492 ? -16.617 -40.179 -23.569 1.00 30.75 492 PHE A O 1
ATOM 4032 N N . LEU A 1 493 ? -15.590 -38.999 -21.937 1.00 32.84 493 LEU A N 1
ATOM 4033 C CA . LEU A 1 493 ? -14.359 -39.780 -21.879 1.00 32.84 493 LEU A CA 1
ATOM 4034 C C . LEU A 1 493 ? -14.298 -40.512 -20.538 1.00 32.84 493 LEU A C 1
ATOM 4036 O O . LEU A 1 493 ? -14.412 -39.932 -19.461 1.00 32.84 493 LEU A O 1
ATOM 4040 N N . VAL A 1 494 ? -14.183 -41.824 -20.674 1.00 34.38 494 VAL A N 1
ATOM 4041 C CA . VAL A 1 494 ? -14.139 -42.852 -19.644 1.00 34.38 494 VAL A CA 1
ATOM 4042 C C . VAL A 1 494 ? -12.725 -42.940 -19.059 1.00 34.38 494 VAL A C 1
ATOM 4044 O O . VAL A 1 494 ? -11.756 -42.999 -19.805 1.00 34.38 494 VAL A O 1
ATOM 4047 N N . GLY A 1 495 ? -12.646 -42.993 -17.725 1.00 34.78 495 GLY A N 1
ATOM 4048 C CA . GLY A 1 495 ? -11.714 -43.814 -16.936 1.00 34.78 495 GLY A CA 1
ATOM 4049 C C . GLY A 1 495 ? -10.213 -43.716 -17.224 1.00 34.78 495 GLY A C 1
ATOM 4050 O O . GLY A 1 495 ? -9.661 -44.522 -17.968 1.00 34.78 495 GLY A O 1
ATOM 4051 N N . ASN A 1 496 ? -9.522 -42.822 -16.516 1.00 43.00 496 ASN A N 1
ATOM 4052 C CA . ASN A 1 496 ? -8.065 -42.702 -16.535 1.00 43.00 496 ASN A CA 1
ATOM 4053 C C . ASN A 1 496 ? -7.394 -43.591 -15.463 1.00 43.00 496 ASN A C 1
ATOM 4055 O O . ASN A 1 496 ? -6.831 -43.088 -14.494 1.00 43.00 496 ASN A O 1
ATOM 4059 N N . SER A 1 497 ? -7.469 -44.919 -15.617 1.00 47.06 497 SER A N 1
ATOM 4060 C CA . SER A 1 497 ? -6.707 -45.880 -14.789 1.00 47.06 497 SER A CA 1
ATOM 4061 C C . SER A 1 497 ? -5.781 -46.812 -15.590 1.00 47.06 497 SER A C 1
ATOM 4063 O O . SER A 1 497 ? -4.993 -47.544 -15.000 1.00 47.06 497 SER A O 1
ATOM 4065 N N . GLY A 1 498 ? -5.797 -46.755 -16.929 1.00 47.28 498 GLY A N 1
ATOM 4066 C CA . GLY A 1 498 ? -4.968 -47.619 -17.787 1.00 47.28 498 GLY A CA 1
ATOM 4067 C C . GLY A 1 498 ? -3.567 -47.086 -18.118 1.00 47.28 498 GLY A C 1
ATOM 4068 O O . GLY A 1 498 ? -2.692 -47.858 -18.508 1.00 47.28 498 GLY A O 1
ATOM 4069 N N . PHE A 1 499 ? -3.317 -45.782 -17.956 1.00 52.78 499 PHE A N 1
ATOM 4070 C CA . PHE A 1 499 ? -2.071 -45.164 -18.434 1.00 52.78 499 PHE A CA 1
ATOM 4071 C C . PHE A 1 499 ? -0.853 -45.517 -17.566 1.00 52.78 499 PHE A C 1
ATOM 4073 O O . PHE A 1 499 ? 0.246 -45.716 -18.081 1.00 52.78 499 PHE A O 1
ATOM 4080 N N . HIS A 1 500 ? -1.055 -45.680 -16.254 1.00 54.94 500 HIS A N 1
ATOM 4081 C CA . HIS A 1 500 ? 0.013 -46.081 -15.335 1.00 54.94 500 HIS A CA 1
ATOM 4082 C C . HIS A 1 500 ? 0.456 -47.535 -15.543 1.00 54.94 500 HIS A C 1
ATOM 4084 O O . HIS A 1 500 ? 1.648 -47.824 -15.472 1.00 54.94 500 HIS A O 1
ATOM 4090 N N . HIS A 1 501 ? -0.470 -48.439 -15.870 1.00 53.28 501 HIS A N 1
ATOM 4091 C CA . HIS A 1 501 ? -0.140 -49.851 -16.065 1.00 53.28 501 HIS A CA 1
ATOM 4092 C C . HIS A 1 501 ? 0.604 -50.094 -17.391 1.00 53.28 501 HIS A C 1
ATOM 4094 O O . HIS A 1 501 ? 1.558 -50.869 -17.439 1.00 53.28 501 HIS A O 1
ATOM 4100 N N . TRP A 1 502 ? 0.260 -49.342 -18.446 1.00 56.81 502 TRP A N 1
ATOM 4101 C CA . TRP A 1 502 ? 0.969 -49.397 -19.731 1.00 56.81 502 TRP A CA 1
ATOM 4102 C C . TRP A 1 502 ? 2.410 -48.866 -19.638 1.00 56.81 502 TRP A C 1
ATOM 4104 O O . TRP A 1 502 ? 3.325 -49.418 -20.255 1.00 56.81 502 TRP A O 1
ATOM 4114 N N . TYR A 1 503 ? 2.644 -47.833 -18.819 1.00 56.88 503 TYR A N 1
ATOM 4115 C CA . TYR A 1 503 ? 3.986 -47.277 -18.623 1.00 56.88 503 TYR A CA 1
ATOM 4116 C C . TYR A 1 503 ? 4.900 -48.215 -17.820 1.00 56.88 503 TYR A C 1
ATOM 4118 O O . TYR A 1 503 ? 6.081 -48.337 -18.147 1.00 56.88 503 TYR A O 1
ATOM 4126 N N . ILE A 1 504 ? 4.347 -48.903 -16.814 1.00 59.03 504 ILE A N 1
ATOM 4127 C CA . ILE A 1 504 ? 5.104 -49.784 -15.913 1.00 59.03 504 ILE A CA 1
ATOM 4128 C C . ILE A 1 504 ? 5.410 -51.140 -16.565 1.00 59.03 504 ILE A C 1
ATOM 4130 O O . ILE A 1 504 ? 6.546 -51.592 -16.463 1.00 59.03 504 ILE A O 1
ATOM 4134 N N . CYS A 1 505 ? 4.465 -51.757 -17.288 1.00 62.59 505 CYS A N 1
ATOM 4135 C CA . CYS A 1 505 ? 4.679 -53.109 -17.826 1.00 62.59 505 CYS A CA 1
ATOM 4136 C C . CYS A 1 505 ? 4.887 -53.177 -19.362 1.00 62.59 505 CYS A C 1
ATOM 4138 O O . CYS A 1 505 ? 5.193 -54.256 -19.860 1.00 62.59 505 CYS A O 1
ATOM 4140 N N . GLY A 1 506 ? 4.777 -52.079 -20.136 1.00 57.62 506 GLY A N 1
ATOM 4141 C CA . GLY A 1 506 ? 4.861 -52.144 -21.615 1.00 57.62 506 GLY A CA 1
ATOM 4142 C C . GLY A 1 506 ? 5.766 -51.129 -22.330 1.00 57.62 506 GLY A C 1
ATOM 4143 O O . GLY A 1 506 ? 6.377 -51.472 -23.340 1.00 57.62 506 GLY A O 1
ATOM 4144 N N . GLY A 1 507 ? 5.873 -49.886 -21.842 1.00 57.09 507 GLY A N 1
ATOM 4145 C CA . GLY A 1 507 ? 6.537 -48.795 -22.585 1.00 57.09 507 GLY A CA 1
ATOM 4146 C C . GLY A 1 507 ? 7.844 -48.253 -21.992 1.00 57.09 507 GLY A C 1
ATOM 4147 O O . GLY A 1 507 ? 8.686 -47.734 -22.729 1.00 57.09 507 GLY A O 1
ATOM 4148 N N . GLY A 1 508 ? 8.047 -48.371 -20.674 1.00 66.75 508 GLY A N 1
ATOM 4149 C CA . GLY A 1 508 ? 9.169 -47.732 -19.971 1.00 66.75 508 GLY A CA 1
ATOM 4150 C C . GLY A 1 508 ? 10.555 -48.268 -20.344 1.00 66.75 508 GLY A C 1
ATOM 4151 O O . GLY A 1 508 ? 11.536 -47.522 -20.324 1.00 66.75 508 GLY A O 1
ATOM 4152 N N . PHE A 1 509 ? 10.652 -49.537 -20.746 1.00 66.56 509 PHE A N 1
ATOM 4153 C CA . PHE A 1 509 ? 11.931 -50.157 -21.108 1.00 66.56 509 PHE A CA 1
ATOM 4154 C C . PHE A 1 509 ? 12.496 -49.589 -22.416 1.00 66.56 509 PHE A C 1
ATOM 4156 O O . PHE A 1 509 ? 13.683 -49.288 -22.510 1.00 66.56 509 PHE A O 1
ATOM 4163 N N . ALA A 1 510 ? 11.639 -49.363 -23.416 1.00 69.31 510 ALA A N 1
ATOM 4164 C CA . ALA A 1 510 ? 12.066 -48.812 -24.697 1.00 69.31 510 ALA A CA 1
ATOM 4165 C C . ALA A 1 510 ? 12.490 -47.339 -24.570 1.00 69.31 510 ALA A C 1
ATOM 4167 O O . ALA A 1 510 ? 13.509 -46.941 -25.133 1.00 69.31 510 ALA A O 1
ATOM 4168 N N . SER A 1 511 ? 11.758 -46.529 -23.797 1.00 71.50 511 SER A N 1
ATOM 4169 C CA . SER A 1 511 ? 12.076 -45.103 -23.634 1.00 71.50 511 SER A CA 1
ATOM 4170 C C . SER A 1 511 ? 13.351 -44.873 -22.819 1.00 71.50 511 SER A C 1
ATOM 4172 O O . SER A 1 511 ? 14.174 -44.034 -23.193 1.00 71.50 511 SER A O 1
ATOM 4174 N N . THR A 1 512 ? 13.571 -45.659 -21.759 1.00 71.38 512 THR A N 1
ATOM 4175 C CA . THR A 1 512 ? 14.813 -45.605 -20.972 1.00 71.38 512 THR A CA 1
ATOM 4176 C C . THR A 1 512 ? 16.016 -46.105 -21.768 1.00 71.38 512 THR A C 1
ATOM 4178 O O . THR A 1 512 ? 17.073 -45.474 -21.719 1.00 71.38 512 THR A O 1
ATOM 4181 N N . PHE A 1 513 ? 15.852 -47.150 -22.585 1.00 76.56 513 PHE A N 1
ATOM 4182 C CA . PHE A 1 513 ? 16.910 -47.630 -23.476 1.00 76.56 513 PHE A CA 1
ATOM 4183 C C . PHE A 1 513 ? 17.291 -46.588 -24.541 1.00 76.56 513 PHE A C 1
ATOM 4185 O O . PHE A 1 513 ? 18.475 -46.335 -24.765 1.00 76.56 513 PHE A O 1
ATOM 4192 N N . ILE A 1 514 ? 16.305 -45.915 -25.147 1.00 75.81 514 ILE A N 1
ATOM 4193 C CA . ILE A 1 514 ? 16.543 -44.859 -26.145 1.00 75.81 514 ILE A CA 1
ATOM 4194 C C . ILE A 1 514 ? 17.245 -43.649 -25.514 1.00 75.81 514 ILE A C 1
ATOM 4196 O O . ILE A 1 514 ? 18.234 -43.166 -26.066 1.00 75.81 514 ILE A O 1
ATOM 4200 N N . LEU A 1 515 ? 16.793 -43.180 -24.345 1.00 79.31 515 LEU A N 1
ATOM 4201 C CA . LEU A 1 515 ? 17.441 -42.069 -23.635 1.00 79.31 515 LEU A CA 1
ATOM 4202 C C . LEU A 1 515 ? 18.877 -42.414 -23.224 1.00 79.31 515 LEU A C 1
ATOM 4204 O O . LEU A 1 515 ? 19.771 -41.577 -23.356 1.00 79.31 515 LEU A O 1
ATOM 4208 N N . CYS A 1 516 ? 19.121 -43.655 -22.797 1.00 79.69 516 CYS A N 1
ATOM 4209 C CA . CYS A 1 516 ? 20.458 -44.124 -22.453 1.00 79.69 516 CYS A CA 1
ATOM 4210 C C . CYS A 1 516 ? 21.382 -44.178 -23.683 1.00 79.69 516 CYS A C 1
ATOM 4212 O O . CYS A 1 516 ? 22.516 -43.703 -23.624 1.00 79.69 516 CYS A O 1
ATOM 4214 N N . MET A 1 517 ? 20.882 -44.654 -24.830 1.00 79.38 517 MET A N 1
ATOM 4215 C CA . MET A 1 517 ? 21.636 -44.670 -26.089 1.00 79.38 517 MET A CA 1
ATOM 4216 C C . MET A 1 517 ? 21.952 -43.261 -26.607 1.00 79.38 517 MET A C 1
ATOM 4218 O O . MET A 1 517 ? 23.074 -43.011 -27.048 1.00 79.38 517 MET A O 1
ATOM 4222 N N . ILE A 1 518 ? 21.010 -42.316 -26.508 1.00 79.12 518 ILE A N 1
ATOM 4223 C CA . ILE A 1 518 ? 21.243 -40.907 -26.874 1.00 79.12 518 ILE A CA 1
ATOM 4224 C C . ILE A 1 518 ? 22.323 -40.294 -25.976 1.00 79.12 518 ILE A C 1
ATOM 4226 O O . ILE A 1 518 ? 23.220 -39.609 -26.472 1.00 79.12 518 ILE A O 1
ATOM 4230 N N . PHE A 1 519 ? 22.278 -40.575 -24.671 1.00 78.00 519 PHE A N 1
ATOM 4231 C CA . PHE A 1 519 ? 23.269 -40.075 -23.721 1.00 78.00 519 PHE A CA 1
ATOM 4232 C C . PHE A 1 519 ? 24.662 -40.664 -23.987 1.00 78.00 519 PHE A C 1
ATOM 4234 O O . PHE A 1 519 ? 25.643 -39.921 -24.036 1.00 78.00 519 PHE A O 1
ATOM 4241 N N . LEU A 1 520 ? 24.751 -41.972 -24.258 1.00 73.81 520 LEU A N 1
ATOM 4242 C CA . LEU A 1 520 ? 26.001 -42.632 -24.643 1.00 73.81 520 LEU A CA 1
ATOM 4243 C C . LEU A 1 520 ? 26.574 -42.044 -25.940 1.00 73.81 520 LEU A C 1
ATOM 4245 O O . LEU A 1 520 ? 27.759 -41.719 -25.981 1.00 73.81 520 LEU A O 1
ATOM 4249 N N . LEU A 1 521 ? 25.751 -41.821 -26.970 1.00 75.81 521 LEU A N 1
ATOM 4250 C CA . LEU A 1 521 ? 26.191 -41.217 -28.236 1.00 75.81 521 LEU A CA 1
ATOM 4251 C C . LEU A 1 521 ? 26.709 -39.782 -28.060 1.00 75.81 521 LEU A C 1
ATOM 4253 O O . LEU A 1 521 ? 27.726 -39.415 -28.656 1.00 75.81 521 LEU A O 1
ATOM 4257 N N . PHE A 1 522 ? 26.056 -38.974 -27.219 1.00 74.31 522 PHE A N 1
ATOM 4258 C CA . PHE A 1 522 ? 26.516 -37.615 -26.916 1.00 74.31 522 PHE A CA 1
ATOM 4259 C C . PHE A 1 522 ? 27.844 -37.611 -26.150 1.00 74.31 522 PHE A C 1
ATOM 4261 O O . PHE A 1 522 ? 28.684 -36.731 -26.352 1.00 74.31 522 PHE A O 1
ATOM 4268 N N . PHE A 1 523 ? 28.051 -38.609 -25.291 1.00 64.25 523 PHE A N 1
ATOM 4269 C CA . PHE A 1 523 ? 29.213 -38.675 -24.415 1.00 64.25 523 PHE A CA 1
ATOM 4270 C C . PHE A 1 523 ? 30.446 -39.280 -25.100 1.00 64.25 523 PHE A C 1
ATOM 4272 O O . PHE A 1 523 ? 31.542 -38.724 -24.981 1.00 64.25 523 PHE A O 1
ATOM 4279 N N . PHE A 1 524 ? 30.270 -40.333 -25.911 1.00 71.25 524 PHE A N 1
ATOM 4280 C CA . PHE A 1 524 ? 31.341 -40.902 -26.744 1.00 71.25 524 PHE A CA 1
ATOM 4281 C C . PHE A 1 524 ? 31.936 -39.873 -27.707 1.00 71.25 524 PHE A C 1
ATOM 4283 O O . PHE A 1 524 ? 33.122 -39.939 -28.027 1.00 71.25 524 PHE A O 1
ATOM 4290 N N . ARG A 1 525 ? 31.145 -38.875 -28.115 1.00 67.62 525 ARG A N 1
ATOM 4291 C CA . ARG A 1 525 ? 31.611 -37.778 -28.965 1.00 67.62 525 ARG A CA 1
ATOM 4292 C C . ARG A 1 525 ? 32.529 -36.784 -28.241 1.00 67.62 525 ARG A C 1
ATOM 4294 O O . ARG A 1 525 ? 33.254 -36.058 -28.915 1.00 67.62 525 ARG A O 1
ATOM 4301 N N . LYS A 1 526 ? 32.507 -36.718 -26.901 1.00 60.78 526 LYS A N 1
ATOM 4302 C CA . LYS A 1 526 ? 33.171 -35.642 -26.142 1.00 60.78 526 LYS A CA 1
ATOM 4303 C C . LYS A 1 526 ? 34.322 -36.102 -25.241 1.00 60.78 526 LYS A C 1
ATOM 4305 O O . LYS A 1 526 ? 35.242 -35.317 -25.041 1.00 60.78 526 LYS A O 1
ATOM 4310 N N . TYR A 1 527 ? 34.319 -37.333 -24.722 1.00 64.06 527 TYR A N 1
ATOM 4311 C CA . TYR A 1 527 ? 35.359 -37.791 -23.788 1.00 64.06 527 TYR A CA 1
ATOM 4312 C C . TYR A 1 527 ? 35.677 -39.284 -23.941 1.00 64.06 527 TYR A C 1
ATOM 4314 O O . TYR A 1 527 ? 35.009 -40.139 -23.368 1.00 64.06 527 TYR A O 1
ATOM 4322 N N . PHE A 1 528 ? 36.751 -39.606 -24.667 1.00 66.06 528 PHE A N 1
ATOM 4323 C CA . PHE A 1 528 ? 37.261 -40.974 -24.782 1.00 66.06 528 PHE A CA 1
ATOM 4324 C C . PHE A 1 528 ? 38.414 -41.190 -23.786 1.00 66.06 528 PHE A C 1
ATOM 4326 O O . PHE A 1 528 ? 39.569 -40.875 -24.068 1.00 66.06 528 PHE A O 1
ATOM 4333 N N . ARG A 1 529 ? 38.112 -41.699 -22.583 1.00 68.94 529 ARG A N 1
ATOM 4334 C CA . ARG A 1 529 ? 39.120 -42.233 -21.646 1.00 68.94 529 ARG A CA 1
ATOM 4335 C C . ARG A 1 529 ? 38.719 -43.640 -21.204 1.00 68.94 529 ARG A C 1
ATOM 4337 O O . ARG A 1 529 ? 37.706 -43.819 -20.534 1.00 68.94 529 ARG A O 1
ATOM 4344 N N . LEU A 1 530 ? 39.548 -44.622 -21.568 1.00 67.38 530 LEU A N 1
ATOM 4345 C CA . LEU A 1 530 ? 39.280 -46.065 -21.463 1.00 67.38 530 LEU A CA 1
ATOM 4346 C C . LEU A 1 530 ? 38.907 -46.544 -20.046 1.00 67.38 530 LEU A C 1
ATOM 4348 O O . LEU A 1 530 ? 38.089 -47.444 -19.898 1.00 67.38 530 LEU A O 1
ATOM 4352 N N . ASN A 1 531 ? 39.459 -45.921 -19.000 1.00 70.62 531 ASN A N 1
ATOM 4353 C CA . ASN A 1 531 ? 39.247 -46.368 -17.617 1.00 70.62 531 ASN A CA 1
ATOM 4354 C C . ASN A 1 531 ? 37.870 -45.988 -17.048 1.00 70.62 531 ASN A C 1
ATOM 4356 O O . ASN A 1 531 ? 37.412 -46.625 -16.104 1.00 70.62 531 ASN A O 1
ATOM 4360 N N . LEU A 1 532 ? 37.180 -44.996 -17.626 1.00 70.44 532 LEU A N 1
ATOM 4361 C CA . LEU A 1 532 ? 35.816 -44.650 -17.210 1.00 70.44 532 LEU A CA 1
ATOM 4362 C C . LEU A 1 532 ? 34.785 -45.636 -17.784 1.00 70.44 532 LEU A C 1
ATOM 4364 O O . LEU A 1 532 ? 33.753 -45.875 -17.166 1.00 70.44 532 LEU A O 1
ATOM 4368 N N . LEU A 1 533 ? 35.084 -46.245 -18.937 1.00 76.81 533 LEU A N 1
ATOM 4369 C CA . LEU A 1 533 ? 34.176 -47.137 -19.661 1.00 76.81 533 LEU A CA 1
ATOM 4370 C C . LEU A 1 533 ? 33.700 -48.310 -18.790 1.00 76.81 533 LEU A C 1
ATOM 4372 O O . LEU A 1 533 ? 32.512 -48.616 -18.762 1.00 76.81 533 LEU A O 1
ATOM 4376 N N . TRP A 1 534 ? 34.611 -48.924 -18.032 1.00 77.19 534 TRP A N 1
ATOM 4377 C CA . TRP A 1 534 ? 34.297 -50.078 -17.187 1.00 77.19 534 TRP A CA 1
ATOM 4378 C C . TRP A 1 534 ? 33.348 -49.742 -16.034 1.00 77.19 534 TRP A C 1
ATOM 4380 O O . TRP A 1 534 ? 32.430 -50.513 -15.765 1.00 77.19 534 TRP A O 1
ATOM 4390 N N . VAL A 1 535 ? 33.505 -48.574 -15.403 1.00 74.06 535 VAL A N 1
ATOM 4391 C CA . VAL A 1 535 ? 32.612 -48.111 -14.324 1.00 74.06 535 VAL A CA 1
ATOM 4392 C C . VAL A 1 535 ? 31.196 -47.869 -14.856 1.00 74.06 535 VAL A C 1
ATOM 4394 O O . VAL A 1 535 ? 30.212 -48.193 -14.188 1.00 74.06 535 VAL A O 1
ATOM 4397 N N . TYR A 1 536 ? 31.083 -47.364 -16.086 1.00 71.12 536 TYR A N 1
ATOM 4398 C CA . TYR A 1 536 ? 29.792 -47.160 -16.741 1.00 71.12 536 TYR A CA 1
ATOM 4399 C C . TYR A 1 536 ? 29.144 -48.470 -17.192 1.00 71.12 536 TYR A C 1
ATOM 4401 O O . TYR A 1 536 ? 27.944 -48.627 -16.993 1.00 71.12 536 TYR A O 1
ATOM 4409 N N . ILE A 1 537 ? 29.913 -49.428 -17.723 1.00 80.69 537 ILE A N 1
ATOM 4410 C CA . ILE A 1 537 ? 29.395 -50.766 -18.056 1.00 80.69 537 ILE A CA 1
ATOM 4411 C C . ILE A 1 537 ? 28.844 -51.446 -16.795 1.00 80.69 537 ILE A C 1
ATOM 4413 O O . ILE A 1 537 ? 27.728 -51.958 -16.815 1.00 80.69 537 ILE A O 1
ATOM 4417 N N . LEU A 1 538 ? 29.576 -51.384 -15.679 1.00 80.00 538 LEU A N 1
ATOM 4418 C CA . LEU A 1 538 ? 29.119 -51.913 -14.390 1.00 80.00 538 LEU A CA 1
ATOM 4419 C C . LEU A 1 538 ? 27.856 -51.207 -13.879 1.00 80.00 538 LEU A C 1
ATOM 4421 O O . LEU A 1 538 ? 26.922 -51.876 -13.442 1.00 80.00 538 LEU A O 1
ATOM 4425 N N . SER A 1 539 ? 27.790 -49.877 -13.982 1.00 74.94 539 SER A N 1
ATOM 4426 C CA . SER A 1 539 ? 26.600 -49.111 -13.583 1.00 74.94 539 SER A CA 1
ATOM 4427 C C . SER A 1 539 ? 25.386 -49.435 -14.460 1.00 74.94 539 SER A C 1
ATOM 4429 O O . SER A 1 539 ? 24.274 -49.542 -13.952 1.00 74.94 539 SER A O 1
ATOM 4431 N N . LEU A 1 540 ? 25.587 -49.649 -15.765 1.00 79.94 540 LEU A N 1
ATOM 4432 C CA . LEU A 1 540 ? 24.524 -50.034 -16.694 1.00 79.94 540 LEU A CA 1
ATOM 4433 C C . LEU A 1 540 ? 23.981 -51.433 -16.370 1.00 79.94 540 LEU A C 1
ATOM 4435 O O . LEU A 1 540 ? 22.768 -51.615 -16.303 1.00 79.94 540 LEU A O 1
ATOM 4439 N N . ILE A 1 541 ? 24.870 -52.400 -16.114 1.00 83.88 541 ILE A N 1
ATOM 4440 C CA . ILE A 1 541 ? 24.486 -53.756 -15.694 1.00 83.88 541 ILE A CA 1
ATOM 4441 C C . ILE A 1 541 ? 23.667 -53.694 -14.399 1.00 83.88 541 ILE A C 1
ATOM 4443 O O . ILE A 1 541 ? 22.630 -54.349 -14.307 1.00 83.88 541 ILE A O 1
ATOM 4447 N N . LEU A 1 542 ? 24.080 -52.866 -13.432 1.00 81.62 542 LEU A N 1
ATOM 4448 C CA . LEU A 1 542 ? 23.361 -52.682 -12.171 1.00 81.62 542 LEU A CA 1
ATOM 4449 C C . LEU A 1 542 ? 21.947 -52.116 -12.388 1.00 81.62 542 LEU A C 1
ATOM 4451 O O . LEU A 1 542 ? 20.994 -52.631 -11.808 1.00 81.62 542 LEU A O 1
ATOM 4455 N N . VAL A 1 543 ? 21.796 -51.088 -13.234 1.00 79.31 543 VAL A N 1
ATOM 4456 C CA . VAL A 1 543 ? 20.489 -50.471 -13.530 1.00 79.31 543 VAL A CA 1
ATOM 4457 C C . VAL A 1 543 ? 19.558 -51.457 -14.234 1.00 79.31 543 VAL A C 1
ATOM 4459 O O . VAL A 1 543 ? 18.399 -51.577 -13.839 1.00 79.31 543 VAL A O 1
ATOM 4462 N N . VAL A 1 544 ? 20.058 -52.207 -15.223 1.00 81.88 544 VAL A N 1
ATOM 4463 C CA . VAL A 1 544 ? 19.267 -53.238 -15.917 1.00 81.88 544 VAL A CA 1
ATOM 4464 C C . VAL A 1 544 ? 18.845 -54.339 -14.943 1.00 81.88 544 VAL A C 1
ATOM 4466 O O . VAL A 1 544 ? 17.688 -54.750 -14.947 1.00 81.88 544 VAL A O 1
ATOM 4469 N N . PHE A 1 545 ? 19.744 -54.781 -14.061 1.00 83.94 545 PHE A N 1
ATOM 4470 C CA . PHE A 1 545 ? 19.435 -55.801 -13.060 1.00 83.94 545 PHE A CA 1
ATOM 4471 C C . PHE A 1 545 ? 18.360 -55.335 -12.062 1.00 83.94 545 PHE A C 1
ATOM 4473 O O . PHE A 1 545 ? 17.406 -56.065 -11.798 1.00 83.94 545 PHE A O 1
ATOM 4480 N N . LEU A 1 546 ? 18.452 -54.093 -11.571 1.00 76.62 546 LEU A N 1
ATOM 4481 C CA . LEU A 1 546 ? 17.432 -53.470 -10.714 1.00 76.62 546 LEU A CA 1
ATOM 4482 C C . LEU A 1 546 ? 16.075 -53.351 -11.416 1.00 76.62 546 LEU A C 1
ATOM 4484 O O . LEU A 1 546 ? 15.043 -53.607 -10.797 1.00 76.62 546 LEU A O 1
ATOM 4488 N N . GLN A 1 547 ? 16.064 -53.005 -12.706 1.00 75.69 547 GLN A N 1
ATOM 4489 C CA . GLN A 1 547 ? 14.833 -52.942 -13.494 1.00 75.69 547 GLN A CA 1
ATOM 4490 C C . GLN A 1 547 ? 14.194 -54.321 -13.692 1.00 75.69 547 GLN A C 1
ATOM 4492 O O . GLN A 1 547 ? 12.974 -54.427 -13.607 1.00 75.69 547 GLN A O 1
ATOM 4497 N N . VAL A 1 548 ? 14.985 -55.377 -13.902 1.00 79.75 548 VAL A N 1
ATOM 4498 C CA . VAL A 1 548 ? 14.470 -56.755 -13.994 1.00 79.75 548 VAL A CA 1
ATOM 4499 C C . VAL A 1 548 ? 13.861 -57.194 -12.662 1.00 79.75 548 VAL A C 1
ATOM 4501 O O . VAL A 1 548 ? 12.758 -57.735 -12.655 1.00 79.75 548 VAL A O 1
ATOM 4504 N N . ILE A 1 549 ? 14.515 -56.905 -11.531 1.00 77.88 549 ILE A N 1
ATOM 4505 C CA . ILE A 1 549 ? 13.951 -57.200 -10.203 1.00 77.88 549 ILE A CA 1
ATOM 4506 C C . ILE A 1 549 ? 12.626 -56.455 -10.002 1.00 77.88 549 ILE A C 1
ATOM 4508 O O . ILE A 1 549 ? 11.639 -57.062 -9.591 1.00 77.88 549 ILE A O 1
ATOM 4512 N N . LEU A 1 550 ? 12.579 -55.156 -10.318 1.00 72.56 550 LEU A N 1
ATOM 4513 C CA . LEU A 1 550 ? 11.358 -54.351 -10.207 1.00 72.56 550 LEU A CA 1
ATOM 4514 C C . LEU A 1 550 ? 10.236 -54.886 -11.103 1.00 72.56 550 LEU A C 1
ATOM 4516 O O . LEU A 1 550 ? 9.088 -54.919 -10.676 1.00 72.56 550 LEU A O 1
ATOM 4520 N N . PHE A 1 551 ? 10.562 -55.355 -12.310 1.00 79.19 551 PHE A N 1
ATOM 4521 C CA . PHE A 1 551 ? 9.587 -55.950 -13.221 1.00 79.19 551 PHE A CA 1
ATOM 4522 C C . PHE A 1 551 ? 8.975 -57.233 -12.642 1.00 79.19 551 PHE A C 1
ATOM 4524 O O . PHE A 1 551 ? 7.753 -57.343 -12.580 1.00 79.19 551 PHE A O 1
ATOM 4531 N N . PHE A 1 552 ? 9.798 -58.166 -12.151 1.00 75.94 552 PHE A N 1
ATOM 4532 C CA . PHE A 1 552 ? 9.297 -59.407 -11.544 1.00 75.94 552 PHE A CA 1
ATOM 4533 C C . PHE A 1 552 ? 8.552 -59.169 -10.222 1.00 75.94 552 PHE A C 1
ATOM 4535 O O . PHE A 1 552 ? 7.570 -59.840 -9.937 1.00 75.94 552 PHE A O 1
ATOM 4542 N N . THR A 1 553 ? 8.973 -58.191 -9.419 1.00 71.19 553 THR A N 1
ATOM 4543 C CA . THR A 1 553 ? 8.322 -57.905 -8.126 1.00 71.19 553 THR A CA 1
ATOM 4544 C C . THR A 1 553 ? 7.009 -57.133 -8.247 1.00 71.19 553 THR A C 1
ATOM 4546 O O . THR A 1 553 ? 6.158 -57.286 -7.376 1.00 71.19 553 THR A O 1
ATOM 4549 N N . LEU A 1 554 ? 6.831 -56.314 -9.292 1.00 68.75 554 LEU A N 1
ATOM 4550 C CA . LEU A 1 554 ? 5.661 -55.436 -9.444 1.00 68.75 554 LEU A CA 1
ATOM 4551 C C . LEU A 1 554 ? 4.673 -55.853 -10.542 1.00 68.75 554 LEU A C 1
ATOM 4553 O O . LEU A 1 554 ? 3.522 -55.440 -10.458 1.00 68.75 554 LEU A O 1
ATOM 4557 N N . CYS A 1 555 ? 5.086 -56.610 -11.569 1.00 67.50 555 CYS A N 1
ATOM 4558 C CA . CYS A 1 555 ? 4.176 -57.076 -12.632 1.00 67.50 555 CYS A CA 1
ATOM 4559 C C . CYS A 1 555 ? 3.753 -58.558 -12.460 1.00 67.50 555 CYS A C 1
ATOM 4561 O O . CYS A 1 555 ? 2.934 -59.025 -13.246 1.00 67.50 555 CYS A O 1
ATOM 4563 N N . GLU A 1 556 ? 4.282 -59.299 -11.471 1.00 54.19 556 GLU A N 1
ATOM 4564 C CA . GLU A 1 556 ? 3.874 -60.692 -11.159 1.00 54.19 556 GLU A CA 1
ATOM 4565 C C . GLU A 1 556 ? 2.909 -60.800 -9.947 1.00 54.19 556 GLU A C 1
ATOM 4567 O O . GLU A 1 556 ? 2.571 -61.901 -9.511 1.00 54.19 556 GLU A O 1
ATOM 4572 N N . GLN A 1 557 ? 2.426 -59.660 -9.430 1.00 47.56 557 GLN A N 1
ATOM 4573 C CA . GLN A 1 557 ? 1.257 -59.530 -8.537 1.00 47.56 557 GLN A CA 1
ATOM 4574 C C . GLN A 1 557 ? 0.109 -58.854 -9.283 1.00 47.56 557 GLN A C 1
ATOM 4576 O O . GLN A 1 557 ? -1.055 -59.215 -8.993 1.00 47.56 557 GLN A O 1
#

Radius of gyration: 32.8 Å; chains: 1; bounding box: 73×96×76 Å

Secondary structure (DSSP, 8-state):
-HHHHHHSS--SEEE---TT---SS-HHHHHHHHGGGTT-EEES--EESSSSSS---GGGGEEEEEETTEEEEEEEPP---TT-SS--EE--S-EEEEHHHHHHHH-TTTS-HHHHHTHHHHHTSSSHHHHHHHHHHHTSTTGGGEEE--SS------GGGHHHHHHHHHHHHHHHHHHHHHHHHHHHHHHT--GGGEEEEEEEEEEEEE-SS-SSGGG-SHHHHHHHHHH-EEEEEEEEEEETTTTEEEEEEEEEEESS-SEEE-SSSSEEEEEEE----S--TT-S-TT---GGG----SEEETT-SEEEEEEEEE-----TT---S--------SSTTPEEEEEEEEE-TTS-EEEEEEEEEEP----S-----PPPEEEEEEEEE--S--SEEEEEEEEEEESS-PPPEEEEEEEE-SS-HHHHHHHHHHHHHTEEEEEEEE--TT-SS----------------------------PPPPPPP-------TTSHHHHIIIIIHHHHHHHHHHHHHHHHHTT---HHHHHHHHHHHHHHHHHHHHHHHHHH--

pLDDT: mean 76.77, std 18.82, range [28.23, 97.75]

Foldseek 3Di:
DLVVVLVDDDDQKDKDDDPPDDDQDDPVVVCVVCVVLRLFKEFQAKDFQPDDPDDRDPQLQFFWDDDPNDIDGDGGDPPPPPPQLFTWMFTPLIMMDGSVLSVCLPDPVNADPSLVVCQSVLVRGPCSSGTVSVRSCCSDPNVVRYDNHDPDDDDDDDPVCPVVVVVVVVLVQVLVQLLVLLQLLVVCVVVVHDSPFKHFDGWPDKDKAQDQAAPDPLQRPPVSSVVSSLQFIKIKIWTWMAGPVVRDIFIKIWIKGFQAGLWDADQDAFFGIKHKALLDDPPPPPDPPPVDPDSVSPPNQSAAAFQRFKMKIKTKTWPDNHDPPPPPVPPWDDDHDPDLADKWWKKKFKAAPVRDTQWIDIDIDHRPDDPDPPDDDDIDMDMDMDITGRGRRGFAKMWMWMATPPPRGTDIDIHIHGHFHSPDPVRCVVCSSVSSVSMHTPDMDTDDPPNPDDPDDDPPPPPPPDDDDDDDDDDDDDDDDDDDDDDDDDDDDDDDPVPVVCCLAPNVVVVVVVVVVVVVVVVVVPDDDPVVVVVVVVVVVVVVVVSVVSNCVPVVD

Organism: Trichonephila clavata (NCBI:txid2740835)

Sequence (557 aa):
GFEELLNFGFWDFVINLYENDIPLRNVDDLAIALTPYRGSSFLSSLQLSVDDGNKKSPLDEFVFSACDGFVYKVSSKSIVSTNSKIRIFRAPRVGVFDRKFIQYLINEKLRSSVINDYQLYLQTDVSPEESYIPTILMNSHFRDSVYLAPIQKTMHLSNENFLSYFYVCKQVEKNFRVLIDDALERFCAKAKLPVDNLSLESILRLYITPCLVPLDTCCTSKLIMSYSKITDFSYWIDVSLFNRTSEKYFDARLMLQPIVRSRFCFGDGDLRMVFISPWIGHLKPFEPQWSRFDLEIFSPLPYGPAYSNDVLIHLLFSDETGGSNCKSDQKSNPLKFESPTDSIKINLFLISPDHEKKCSTDVILFQENKKNESSQTEGHISMKSILMPCKNMEPGQWTLQLYQLEPTKSRKYIFPVYLLDLQDEDYINIHMKEIAQLWELKYFDFIKKNDQSDFIEPEIKYTSPSSQYLSHTSGKKKTNSVKIPNSKKEKFLVGNSGFHHWYICGGGFASTFILCMIFLLFFFRKYFRLNLLWVYILSLILVVFLQVILFFTLCEQ